Protein AF-Q5E381-F1 (afdb_monomer_lite)

Foldseek 3Di:
DQKDFAPQLVVVLVVCVVVVAAWAQWKKWFAADAARDDRHDFDDPGTDDMFTFQAWDDPLQQKIKTKTKDQAQDWHQGQKMFGAIPVGGGGIMDHDRRDRPDGDHRHDMDMDMDIGHCNVPPGNRYYHDHDDADADDLCCLVVPNPDDHHYDPVSVCVNVVVVVVVVVVVVVVCCVVPPADQDDPVDDGDAAADLDLDDPDPRHFYALQNLLVLLVVLVPQDDPVNVVVVVDPPPDDDPCVQDDVNADEDLDPDPRHHDDAPPVRDRPDDDDDPDDDDDPDDQAFDWDAPDPPGPDTDGDSPPVVVCVVVVHDDPVRVVVPPDPDQQEDLDSNDNDSRYGYDPNSNVVSVVSNVVSVVRVVPPPPPVDPDPDLQDQEDDAFDKDKAWAADDDDAFDKWWKAQFADDPDGIYTPRDDDGGDGIHPAIKTFHAWDDQDPNITMTMIGHHD

pLDDT: mean 80.2, std 13.39, range [46.56, 97.38]

Sequence (448 aa):
MSLLITDAGIAAATAAGDLGVSYKIAYISVGTEGYIPTVGQTELKNEVARVEITKGFDNGNGQLHGEAVFDGDNEFIGKELGYHLTDGTLFAVDSRGGEIISVKRSNTIVTEAFDLNLANSSIDNITVAITGVTAATDEDIDNKAQTKRMVLLPQLWRALDPILARANEALNVAHSKWTYVQASLTTYGATKLSSAINSTSESLAATSKAVKLVADIANSKITKAQADLWYWKRGETVTNSTRLNNRTNSIVATASTMAERDSTGDLHVRLLRSNYQDESAISGGLVFRKSVSDNYHRVCTNVAAIRTWLSVFSKAEGDERYVGTSKVSSSTTSSSPTNVANSAAVKAAMDRANAAYDKAGTSGNKVYTGTSSGNTDFPIGTPLVAWIGGTAARNSHTRVYNATAHAAQYGTDTYGGHKGSYLAGTWSAKGRAATIDGVGQRLYQRVL

Organism: Aliivibrio fischeri (strain ATCC 700601 / ES114) (NCBI:txid312309)

Secondary structure (DSSP, 8-state):
--EEE-HHHHHHHHHHHHTT--EEEEEEEEES------TT--S-TTEEEEEEEEEEEE-SSSEEEEEEEE-SS--EEE-EEEEEETTS-EEEEEE-TT---EEE-TT--EEEEEEEE-TTSS--SEEE---S-PBPPHHHHHTT-SS--BPPHHHHHHHHHHHHHHHHHHHHHHHHHS--PBP-SSS--B-EEE--SS---SSEEEBHHHHHHHHHHHHHS--HHHHHHHH-------S-TT-BTTBPEESS--TT-EE---TTS--SS----S-PPPPSS----EEE-SSTT----EEE--HHHHHHHTT---HHHHHHHHS----EE--SS---SSSEEPHHHHHHHHHHHHHHHHHHHHS---------TT-----TT-EEEEEESS---TT-EE-EEEESSSSSSEEETTS-S-EEEEPSSEEEEEEEEEEETTEEEEEEEEE-

Radius of gyration: 60.42 Å; chains: 1; bounding box: 125×72×141 Å

InterPro domains:
  IPR005068 Bacteriophage lambda, Tail fiber protein, repeat-2 [PF03406] (184-225)

Structure (mmCIF, N/CA/C/O backbone):
data_AF-Q5E381-F1
#
_entry.id   AF-Q5E381-F1
#
loop_
_atom_site.group_PDB
_atom_site.id
_atom_site.type_symbol
_atom_site.label_atom_id
_atom_site.label_alt_id
_atom_site.label_comp_id
_atom_site.label_asym_id
_atom_site.label_entity_id
_atom_site.label_seq_id
_atom_site.pdbx_PDB_ins_code
_atom_site.Cartn_x
_atom_site.Cartn_y
_atom_site.Cartn_z
_atom_site.occupancy
_atom_site.B_iso_or_equiv
_atom_site.auth_seq_id
_atom_site.auth_comp_id
_atom_site.auth_asym_id
_atom_site.auth_atom_id
_atom_site.pdbx_PDB_model_num
ATOM 1 N N . MET A 1 1 ? -34.707 7.611 79.332 1.00 49.06 1 MET A N 1
ATOM 2 C CA . MET A 1 1 ? -34.774 6.525 78.335 1.00 49.06 1 MET A CA 1
ATOM 3 C C . MET A 1 1 ? -35.410 5.343 79.056 1.00 49.06 1 MET A C 1
ATOM 5 O O . MET A 1 1 ? -34.781 4.821 79.965 1.00 49.06 1 MET A O 1
ATOM 9 N N . SER A 1 2 ? -36.691 5.066 78.802 1.00 63.16 2 SER A N 1
ATOM 10 C CA . SER A 1 2 ? -37.561 4.172 79.603 1.00 63.16 2 SER A CA 1
ATOM 11 C C . SER A 1 2 ? -38.017 2.921 78.851 1.00 63.16 2 SER A C 1
ATOM 13 O O . SER A 1 2 ? -38.963 2.265 79.278 1.00 63.16 2 SER A O 1
ATOM 15 N N . LEU A 1 3 ? -37.361 2.596 77.735 1.00 84.44 3 LEU A N 1
ATOM 16 C CA . LEU A 1 3 ? -37.625 1.362 77.009 1.00 84.44 3 LEU A CA 1
ATOM 17 C C . LEU A 1 3 ? -37.216 0.174 77.889 1.00 84.44 3 LEU A C 1
ATOM 19 O O . LEU A 1 3 ? -36.060 0.064 78.299 1.00 84.44 3 LEU A O 1
ATOM 23 N N . LEU A 1 4 ? -38.179 -0.693 78.181 1.00 92.00 4 LEU A N 1
ATOM 24 C CA . LEU A 1 4 ? -38.025 -1.896 78.985 1.00 92.00 4 LEU A CA 1
ATOM 25 C C . LEU A 1 4 ? -38.192 -3.126 78.091 1.00 92.00 4 LEU A C 1
ATOM 27 O O . LEU A 1 4 ? -39.205 -3.255 77.408 1.00 92.00 4 LEU A O 1
ATOM 31 N N . ILE A 1 5 ? -37.219 -4.037 78.115 1.00 93.81 5 ILE A N 1
ATOM 32 C CA . ILE A 1 5 ? -37.343 -5.358 77.483 1.00 93.81 5 ILE A CA 1
ATOM 33 C C . ILE A 1 5 ? -38.148 -6.258 78.427 1.00 93.81 5 ILE A C 1
ATOM 35 O O . ILE A 1 5 ? -37.885 -6.277 79.631 1.00 93.81 5 ILE A O 1
ATOM 39 N N . THR A 1 6 ? -39.142 -6.967 77.897 1.00 95.75 6 THR A N 1
ATOM 40 C CA . THR A 1 6 ? -40.023 -7.836 78.691 1.00 95.75 6 THR A CA 1
ATOM 41 C C . THR A 1 6 ? -39.374 -9.201 78.948 1.00 95.75 6 THR A C 1
ATOM 43 O O . THR A 1 6 ? -38.513 -9.650 78.188 1.00 95.75 6 THR A O 1
ATOM 46 N N . ASP A 1 7 ? -39.828 -9.913 79.980 1.00 95.94 7 ASP A N 1
ATOM 47 C CA . ASP A 1 7 ? -39.426 -11.298 80.253 1.00 95.94 7 ASP A CA 1
ATOM 48 C C . ASP A 1 7 ? -39.783 -12.216 79.072 1.00 95.94 7 ASP A C 1
ATOM 50 O O . ASP A 1 7 ? -39.019 -13.116 78.726 1.00 95.94 7 ASP A O 1
ATOM 54 N N . ALA A 1 8 ? -40.913 -11.950 78.405 1.00 95.62 8 ALA A N 1
ATOM 55 C CA . ALA A 1 8 ? -41.326 -12.659 77.196 1.00 95.62 8 ALA A CA 1
ATOM 56 C C . ALA A 1 8 ? -40.368 -12.398 76.019 1.00 95.62 8 ALA A C 1
ATOM 58 O O . ALA A 1 8 ? -40.008 -13.330 75.301 1.00 95.62 8 ALA A O 1
ATOM 59 N N . GLY A 1 9 ? -39.905 -11.157 75.849 1.00 94.44 9 GLY A N 1
ATOM 60 C CA . GLY A 1 9 ? -38.913 -10.781 74.843 1.00 94.44 9 GLY A CA 1
ATOM 61 C C . GLY A 1 9 ? -37.550 -11.429 75.086 1.00 94.44 9 GLY A C 1
ATOM 62 O O . GLY A 1 9 ? -36.940 -11.939 74.146 1.00 94.44 9 GLY A O 1
ATOM 63 N N . ILE A 1 10 ? -37.102 -11.479 76.346 1.00 92.81 10 ILE A N 1
ATOM 64 C CA . ILE A 1 10 ? -35.874 -12.186 76.743 1.00 92.81 10 ILE A CA 1
ATOM 65 C C . ILE A 1 10 ? -36.013 -13.688 76.472 1.00 92.81 10 ILE A C 1
ATOM 67 O O . ILE A 1 10 ? -35.135 -14.276 75.846 1.00 92.81 10 ILE A O 1
ATOM 71 N N . ALA A 1 11 ? -37.123 -14.307 76.884 1.00 93.12 11 ALA A N 1
ATOM 72 C CA . ALA A 1 11 ? -37.366 -15.730 76.654 1.00 93.12 11 ALA A CA 1
ATOM 73 C C . ALA A 1 11 ? -37.398 -16.077 75.157 1.00 93.12 11 ALA A C 1
ATOM 75 O O . ALA A 1 11 ? -36.819 -17.082 74.746 1.00 93.12 11 ALA A O 1
ATOM 76 N N . ALA A 1 12 ? -38.017 -15.228 74.332 1.00 93.44 12 ALA A N 1
ATOM 77 C CA . ALA A 1 12 ? -38.037 -15.396 72.882 1.00 93.44 12 ALA A CA 1
ATOM 78 C C . ALA A 1 12 ? -36.634 -15.265 72.266 1.00 93.44 12 ALA A C 1
ATOM 80 O O . ALA A 1 12 ? -36.278 -16.054 71.393 1.00 93.44 12 ALA A O 1
ATOM 81 N N . ALA A 1 13 ? -35.817 -14.322 72.746 1.00 90.88 13 ALA A N 1
ATOM 82 C CA . ALA A 1 13 ? -34.426 -14.183 72.325 1.00 90.88 13 ALA A CA 1
ATOM 83 C C . ALA A 1 13 ? -33.577 -15.416 72.673 1.00 90.88 13 ALA A C 1
ATOM 85 O O . ALA A 1 13 ? -32.823 -15.897 71.828 1.00 90.88 13 ALA A O 1
ATOM 86 N N . THR A 1 14 ? -33.722 -15.954 73.888 1.00 90.19 14 THR A N 1
ATOM 87 C CA . THR A 1 14 ? -33.039 -17.188 74.304 1.00 90.19 14 THR A CA 1
ATOM 88 C C . THR A 1 14 ? -33.483 -18.380 73.459 1.00 90.19 14 THR A C 1
ATOM 90 O O . THR A 1 14 ? -32.639 -19.101 72.936 1.00 90.19 14 THR A O 1
ATOM 93 N N . ALA A 1 15 ? -34.791 -18.545 73.246 1.00 90.56 15 ALA A N 1
ATOM 94 C CA . ALA A 1 15 ? -35.328 -19.631 72.429 1.00 90.56 15 ALA A CA 1
ATOM 95 C C . ALA A 1 15 ? -34.850 -19.562 70.968 1.00 90.56 15 ALA A C 1
ATOM 97 O O . ALA A 1 15 ? -34.547 -20.593 70.371 1.00 90.56 15 ALA A O 1
ATOM 98 N N . ALA A 1 16 ? -34.755 -18.358 70.394 1.00 88.62 16 ALA A N 1
ATOM 99 C CA . ALA A 1 16 ? -34.200 -18.161 69.058 1.00 88.62 16 ALA A CA 1
ATOM 100 C C . ALA A 1 16 ? -32.735 -18.630 68.990 1.00 88.62 16 ALA A C 1
ATOM 102 O O . ALA A 1 16 ? -32.371 -19.372 68.076 1.00 88.62 16 ALA A O 1
ATOM 103 N N . GLY A 1 17 ? -31.933 -18.285 70.003 1.00 86.00 17 GLY A N 1
ATOM 104 C CA . GLY A 1 17 ? -30.544 -18.730 70.117 1.00 86.00 17 GLY A CA 1
ATOM 105 C C . GLY A 1 17 ? -30.381 -20.239 70.256 1.00 86.00 17 GLY A C 1
ATOM 106 O O . GLY A 1 17 ? -29.579 -20.828 69.532 1.00 86.00 17 GLY A O 1
ATOM 107 N N . ASP A 1 18 ? -31.189 -20.886 71.098 1.00 88.19 18 ASP A N 1
ATOM 108 C CA . ASP A 1 18 ? -31.182 -22.348 71.256 1.00 88.19 18 ASP A CA 1
ATOM 109 C C . ASP A 1 18 ? -31.530 -23.079 69.946 1.00 88.19 18 ASP A C 1
ATOM 111 O O . ASP A 1 18 ? -31.041 -24.180 69.679 1.00 88.19 18 ASP A O 1
ATOM 115 N N . LEU A 1 19 ? -32.363 -22.458 69.107 1.00 88.00 19 LEU A N 1
ATOM 116 C CA . LEU A 1 19 ? -32.762 -22.968 67.795 1.00 88.00 19 LEU A CA 1
ATOM 117 C C . LEU A 1 19 ? -31.794 -22.579 66.663 1.00 88.00 19 LEU A C 1
ATOM 119 O O . LEU A 1 19 ? -31.961 -23.057 65.539 1.00 88.00 19 LEU A O 1
ATOM 123 N N . GLY A 1 20 ? -30.802 -21.723 66.926 1.00 84.62 20 GLY A N 1
ATOM 124 C CA . GLY A 1 20 ? -29.893 -21.189 65.908 1.00 84.62 20 GLY A CA 1
ATOM 125 C C . GLY A 1 20 ? -30.591 -20.323 64.853 1.00 84.62 20 GLY A C 1
ATOM 126 O O . GLY A 1 20 ? -30.136 -20.256 63.710 1.00 84.62 20 GLY A O 1
ATOM 127 N N . VAL A 1 21 ? -31.716 -19.697 65.208 1.00 86.62 21 VAL A N 1
ATOM 128 C CA . VAL A 1 21 ? -32.483 -18.790 64.341 1.00 86.62 21 VAL A CA 1
ATOM 129 C C . VAL A 1 21 ? -32.488 -17.380 64.924 1.00 86.62 21 VAL A C 1
ATOM 131 O O . VAL A 1 21 ? -32.178 -17.178 66.092 1.00 86.62 21 VAL A O 1
ATOM 134 N N . SER A 1 22 ? -32.887 -16.389 64.126 1.00 86.75 22 SER A N 1
ATOM 135 C CA . SER A 1 22 ? -33.113 -15.030 64.624 1.00 86.75 22 SER A CA 1
ATOM 136 C C . SER A 1 22 ? -34.573 -14.633 64.475 1.00 86.75 22 SER A C 1
ATOM 138 O O . SER A 1 22 ? -35.160 -14.787 63.399 1.00 86.75 22 SER A O 1
ATOM 140 N N . TYR A 1 23 ? -35.152 -14.075 65.535 1.00 89.88 23 TYR A N 1
ATOM 141 C CA . TYR A 1 23 ? -36.473 -13.457 65.457 1.00 89.88 23 TYR A CA 1
ATOM 142 C C . TYR A 1 23 ? -36.357 -11.987 65.073 1.00 89.88 23 TYR A C 1
ATOM 144 O O . TYR A 1 23 ? -35.371 -11.313 65.374 1.00 89.88 23 TYR A O 1
ATOM 152 N N . LYS A 1 24 ? -37.369 -11.494 64.355 1.00 91.69 24 LYS A N 1
ATOM 153 C CA . LYS A 1 24 ? -37.411 -10.117 63.865 1.00 91.69 24 LYS A CA 1
ATOM 154 C C . LYS A 1 24 ? -38.436 -9.326 64.651 1.00 91.69 24 LYS A C 1
ATOM 156 O O . LYS A 1 24 ? -39.603 -9.725 64.663 1.00 91.69 24 LYS A O 1
ATOM 161 N N . ILE A 1 25 ? -38.030 -8.193 65.217 1.00 93.81 25 ILE A N 1
ATOM 162 C CA . ILE A 1 25 ? -38.958 -7.123 65.583 1.00 93.81 25 ILE A CA 1
ATOM 163 C C . ILE A 1 25 ? -39.568 -6.627 64.271 1.00 93.81 25 ILE A C 1
ATOM 165 O O . ILE A 1 25 ? -38.847 -6.157 63.389 1.00 93.81 25 ILE A O 1
ATOM 169 N N . ALA A 1 26 ? -40.874 -6.813 64.113 1.00 93.50 26 ALA A N 1
ATOM 170 C CA . ALA A 1 26 ? -41.585 -6.618 62.854 1.00 93.50 26 ALA A CA 1
ATOM 171 C C . ALA A 1 26 ? -42.689 -5.561 62.941 1.00 93.50 26 ALA A C 1
ATOM 173 O O . ALA A 1 26 ? -43.061 -5.007 61.910 1.00 93.50 26 ALA A O 1
ATOM 174 N N . TYR A 1 27 ? -43.181 -5.246 64.143 1.00 95.00 27 TYR A N 1
ATOM 175 C CA . TYR A 1 27 ? -44.271 -4.288 64.318 1.00 95.00 27 TYR A CA 1
ATOM 176 C C . TYR A 1 27 ? -43.962 -3.269 65.408 1.00 95.00 27 TYR A C 1
ATOM 178 O O . TYR A 1 27 ? -43.401 -3.612 66.452 1.00 95.00 27 TYR A O 1
ATOM 186 N N . ILE A 1 28 ? -44.407 -2.035 65.179 1.00 96.38 28 ILE A N 1
ATOM 187 C CA . ILE A 1 28 ? -44.531 -1.012 66.218 1.00 96.38 28 ILE A CA 1
ATOM 188 C C . ILE A 1 28 ? -46.021 -0.821 66.485 1.00 96.38 28 ILE A C 1
ATOM 190 O O . ILE A 1 28 ? -46.837 -0.717 65.569 1.00 96.38 28 ILE A O 1
ATOM 194 N N . SER A 1 29 ? -46.373 -0.794 67.760 1.00 96.69 29 SER A N 1
ATOM 195 C CA . SER A 1 29 ? -47.723 -0.531 68.246 1.00 96.69 29 SER A CA 1
ATOM 196 C C . SER A 1 29 ? -47.740 0.711 69.119 1.00 96.69 29 SER A C 1
ATOM 198 O O . SER A 1 29 ? -46.739 1.033 69.756 1.00 96.69 29 SER A O 1
ATOM 200 N N . VAL A 1 30 ? -48.883 1.387 69.151 1.00 96.75 30 VAL A N 1
ATOM 201 C CA . VAL A 1 30 ? -49.144 2.548 69.999 1.00 96.75 30 VAL A CA 1
ATOM 202 C C . VAL A 1 30 ? -50.351 2.249 70.870 1.00 96.75 30 VAL A C 1
ATOM 204 O O . VAL A 1 30 ? -51.381 1.783 70.374 1.00 96.75 30 VAL A O 1
ATOM 207 N N . GLY A 1 31 ? -50.243 2.563 72.155 1.00 96.12 31 GLY A N 1
ATOM 208 C CA . GLY A 1 31 ? -51.359 2.564 73.091 1.00 96.12 31 GLY A CA 1
ATOM 209 C C . GLY A 1 31 ? -51.544 3.914 73.776 1.00 96.12 31 GLY A C 1
ATOM 210 O O . GLY A 1 31 ? -50.675 4.789 73.727 1.00 96.12 31 GLY A O 1
ATOM 211 N N . THR A 1 32 ? -52.705 4.115 74.395 1.00 95.94 32 THR A N 1
ATOM 212 C CA . THR A 1 32 ? -53.084 5.415 74.986 1.00 95.94 32 THR A CA 1
ATOM 213 C C . THR A 1 32 ? -52.960 5.467 76.506 1.00 95.94 32 THR A C 1
ATOM 215 O O . THR A 1 32 ? -53.203 6.524 77.094 1.00 95.94 32 THR A O 1
ATOM 218 N N . GLU A 1 33 ? -52.618 4.353 77.153 1.00 93.62 33 GLU A N 1
ATOM 219 C CA . GLU A 1 33 ? -52.429 4.298 78.601 1.00 93.62 33 GLU A CA 1
ATOM 220 C C . GLU A 1 33 ? -50.980 4.658 78.947 1.00 93.62 33 GLU A C 1
ATOM 222 O O . GLU A 1 33 ? -50.047 4.227 78.277 1.00 93.62 33 GLU A O 1
ATOM 227 N N . GLY A 1 34 ? -50.772 5.467 79.987 1.00 89.88 34 GLY A N 1
ATOM 228 C CA . GLY A 1 34 ? -49.435 5.891 80.405 1.00 89.88 34 GLY A CA 1
ATOM 229 C C . GLY A 1 34 ? -49.113 5.402 81.812 1.00 89.88 34 GLY A C 1
ATOM 230 O O . GLY A 1 34 ? -49.805 5.732 82.769 1.00 89.88 34 GLY A O 1
ATOM 231 N N . TYR A 1 35 ? -48.056 4.610 81.948 1.00 93.50 35 TYR A N 1
ATOM 232 C CA . TYR A 1 35 ? -47.671 3.949 83.201 1.00 93.50 35 TYR A CA 1
ATOM 233 C C . TYR A 1 35 ? -46.159 3.696 83.250 1.00 93.50 35 TYR A C 1
ATOM 235 O O . TYR A 1 35 ? -45.433 4.032 82.316 1.00 93.50 35 TYR A O 1
ATOM 243 N N . ILE A 1 36 ? -45.668 3.132 84.352 1.00 92.62 36 ILE A N 1
ATOM 244 C CA . ILE A 1 36 ? -44.294 2.626 84.446 1.00 92.62 36 ILE A CA 1
ATOM 245 C C . ILE A 1 36 ? -44.307 1.154 84.004 1.00 92.62 36 ILE A C 1
ATOM 247 O O . ILE A 1 36 ? -44.999 0.370 84.662 1.00 92.62 36 ILE A O 1
ATOM 251 N N . PRO A 1 37 ? -43.610 0.775 82.913 1.00 93.81 37 PRO A N 1
ATOM 252 C CA . PRO A 1 37 ? -43.565 -0.607 82.445 1.00 93.81 37 PRO A CA 1
ATOM 253 C C . PRO A 1 37 ? -43.047 -1.594 83.496 1.00 93.81 37 PRO A C 1
ATOM 255 O O . PRO A 1 37 ? -42.213 -1.249 84.334 1.00 93.81 37 PRO A O 1
ATOM 258 N N . THR A 1 38 ? -43.512 -2.840 83.424 1.00 93.38 38 THR A N 1
ATOM 259 C CA . THR A 1 38 ? -43.043 -3.961 84.252 1.00 93.38 38 THR A CA 1
ATOM 260 C C . THR A 1 38 ? -42.525 -5.091 83.374 1.00 93.38 38 THR A C 1
ATOM 262 O O . THR A 1 38 ? -43.097 -5.359 82.321 1.00 93.38 38 THR A O 1
ATOM 265 N N . VAL A 1 39 ? -41.491 -5.802 83.829 1.00 93.75 39 VAL A N 1
ATOM 266 C CA . VAL A 1 39 ? -40.819 -6.842 83.026 1.00 93.75 39 VAL A CA 1
ATOM 267 C C . VAL A 1 39 ? -41.754 -7.982 82.602 1.00 93.75 39 VAL A C 1
ATOM 269 O O . VAL A 1 39 ? -41.652 -8.454 81.479 1.00 93.75 39 VAL A O 1
ATOM 272 N N . GLY A 1 40 ? -42.756 -8.337 83.412 1.00 94.75 40 GLY A N 1
ATOM 273 C CA . GLY A 1 40 ? -43.715 -9.405 83.097 1.00 94.75 40 GLY A CA 1
ATOM 274 C C . GLY A 1 40 ? -44.820 -9.049 82.089 1.00 94.75 40 GLY A C 1
ATOM 275 O O . GLY A 1 40 ? -45.791 -9.794 81.983 1.00 94.75 40 GLY A O 1
ATOM 276 N N . GLN A 1 41 ? -44.745 -7.909 81.394 1.00 94.81 41 GLN A N 1
ATOM 277 C CA . GLN A 1 41 ? -45.769 -7.527 80.416 1.00 94.81 41 GLN A CA 1
ATOM 278 C C . GLN A 1 41 ? -45.701 -8.365 79.141 1.00 94.81 41 GLN A C 1
ATOM 280 O O . GLN A 1 41 ? -44.639 -8.547 78.554 1.00 94.81 41 GLN A O 1
ATOM 285 N N . THR A 1 42 ? -46.869 -8.796 78.676 1.00 96.19 42 THR A N 1
ATOM 286 C CA . THR A 1 42 ? -47.044 -9.532 77.415 1.00 96.19 42 THR A CA 1
ATOM 287 C C . THR A 1 42 ? -47.827 -8.741 76.368 1.00 96.19 42 THR A C 1
ATOM 289 O O . THR A 1 42 ? -47.825 -9.112 75.201 1.00 96.19 42 THR A O 1
ATOM 292 N N . GLU A 1 43 ? -48.482 -7.650 76.773 1.00 96.62 43 GLU A N 1
ATOM 293 C CA . GLU A 1 43 ? -49.264 -6.751 75.921 1.00 96.62 43 GLU A CA 1
ATOM 294 C C . GLU A 1 43 ? -49.185 -5.296 76.428 1.00 96.62 43 GLU A C 1
ATOM 296 O O . GLU A 1 43 ? -48.827 -5.039 77.587 1.00 96.62 43 GLU A O 1
ATOM 301 N N . LEU A 1 44 ? -49.497 -4.344 75.543 1.00 96.75 44 LEU A N 1
ATOM 302 C CA . LEU A 1 44 ? -49.763 -2.952 75.920 1.00 96.75 44 LEU A CA 1
ATOM 303 C C . LEU A 1 44 ? -51.085 -2.868 76.691 1.00 96.75 44 LEU A C 1
ATOM 305 O O . LEU A 1 44 ? -51.988 -3.669 76.461 1.00 96.75 44 LEU A O 1
ATOM 309 N N . LYS A 1 45 ? -51.230 -1.889 77.590 1.00 95.25 45 LYS A N 1
ATOM 310 C CA . LYS A 1 45 ? -52.439 -1.802 78.431 1.00 95.25 45 LYS A CA 1
ATOM 311 C C . LYS A 1 4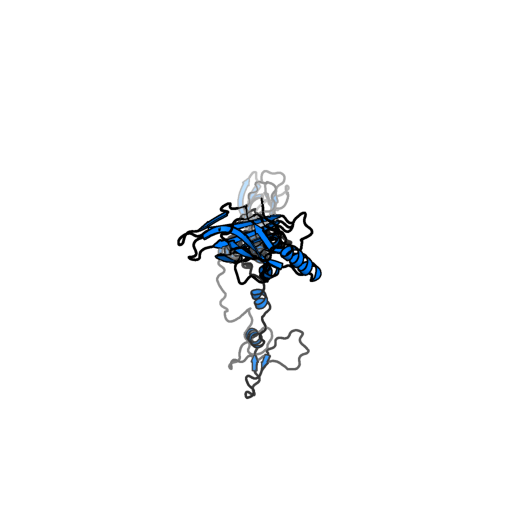5 ? -53.672 -1.351 77.656 1.00 95.25 45 LYS A C 1
ATOM 313 O O . LYS A 1 45 ? -54.773 -1.786 77.983 1.00 95.25 45 LYS A O 1
ATOM 318 N N . ASN A 1 46 ? -53.502 -0.472 76.671 1.00 95.38 46 ASN A N 1
ATOM 319 C CA . ASN A 1 46 ? -54.575 -0.078 75.767 1.00 95.38 46 ASN A CA 1
ATOM 320 C C . ASN A 1 46 ? -54.030 0.215 74.365 1.00 95.38 46 ASN A C 1
ATOM 322 O O . ASN A 1 46 ? -53.915 1.378 73.970 1.00 95.38 46 ASN A O 1
ATOM 326 N N . GLU A 1 47 ? -53.683 -0.839 73.622 1.00 96.88 47 GLU A N 1
ATOM 327 C CA . GLU A 1 47 ? -53.246 -0.739 72.225 1.00 96.88 47 GLU A CA 1
ATOM 328 C C . GLU A 1 47 ? -54.372 -0.208 71.324 1.00 96.88 47 GLU A C 1
ATOM 330 O O . GLU A 1 47 ? -55.490 -0.717 71.339 1.00 96.88 47 GLU A O 1
ATOM 335 N N . VAL A 1 48 ? -54.068 0.804 70.510 1.00 95.19 48 VAL A N 1
ATOM 336 C CA . VAL A 1 48 ? -55.026 1.427 69.577 1.00 95.19 48 VAL A CA 1
ATOM 337 C C . VAL A 1 48 ? -54.602 1.327 68.114 1.00 95.19 48 VAL A C 1
ATOM 339 O O . VAL A 1 48 ? -55.431 1.483 67.217 1.00 95.19 48 VAL A O 1
ATOM 342 N N . ALA A 1 49 ? -53.321 1.074 67.851 1.00 95.12 49 ALA A N 1
ATOM 343 C CA . ALA A 1 49 ? -52.809 0.857 66.507 1.00 95.12 49 ALA A CA 1
ATOM 344 C C . ALA A 1 49 ? -51.551 -0.011 66.542 1.00 95.12 49 ALA A C 1
ATOM 346 O O . ALA A 1 49 ? -50.723 0.122 67.440 1.00 95.12 49 ALA A O 1
ATOM 347 N N . ARG A 1 50 ? -51.380 -0.843 65.516 1.00 96.44 50 ARG A N 1
ATOM 348 C CA . ARG A 1 50 ? -50.174 -1.632 65.264 1.00 96.44 50 ARG A CA 1
ATOM 349 C C . ARG A 1 50 ? -49.925 -1.673 63.768 1.00 96.44 50 ARG A C 1
ATOM 351 O O . ARG A 1 50 ? -50.843 -1.979 63.011 1.00 96.44 50 ARG A O 1
ATOM 358 N N . VAL A 1 51 ? -48.705 -1.354 63.355 1.00 93.75 51 VAL A N 1
ATOM 359 C CA . VAL A 1 51 ? -48.304 -1.335 61.944 1.00 93.75 51 VAL A CA 1
ATOM 360 C C . VAL A 1 51 ? -46.946 -2.007 61.766 1.00 93.75 51 VAL A C 1
ATOM 362 O O . VAL A 1 51 ? -46.157 -2.116 62.709 1.00 93.75 51 VAL A O 1
ATOM 365 N N . GLU A 1 52 ? -46.694 -2.496 60.557 1.00 93.50 52 GLU A N 1
ATOM 366 C CA . GLU A 1 52 ? -45.424 -3.121 60.190 1.00 93.50 52 GLU A CA 1
ATOM 367 C C . GLU A 1 52 ? -44.288 -2.093 60.130 1.00 93.50 52 GLU A C 1
ATOM 369 O O . GLU A 1 52 ? -44.471 -0.935 59.742 1.00 93.50 52 GLU A O 1
ATOM 374 N N . ILE A 1 53 ? -43.084 -2.538 60.487 1.00 91.50 53 ILE A N 1
ATOM 375 C CA . ILE A 1 53 ? -41.857 -1.773 60.285 1.00 91.50 53 ILE A CA 1
ATOM 376 C C . ILE A 1 53 ? -41.580 -1.671 58.782 1.00 91.50 53 ILE A C 1
ATOM 378 O O . ILE A 1 53 ? -41.482 -2.666 58.064 1.00 91.50 53 ILE A O 1
ATOM 382 N N . THR A 1 54 ? -41.434 -0.436 58.313 1.00 84.81 54 THR A N 1
ATOM 383 C CA . THR A 1 54 ? -41.239 -0.094 56.896 1.00 84.81 54 THR A CA 1
ATOM 384 C C . THR A 1 54 ? -39.773 0.107 56.533 1.00 84.81 54 THR A C 1
ATOM 386 O O . THR A 1 54 ? -39.408 -0.031 55.368 1.00 84.81 54 THR A O 1
ATOM 389 N N . LYS A 1 55 ? -38.919 0.419 57.515 1.00 81.69 55 LYS A N 1
ATOM 390 C CA . LYS A 1 55 ? -37.463 0.495 57.355 1.00 81.69 55 LYS A CA 1
ATOM 391 C C . LYS A 1 55 ? -36.779 0.028 58.626 1.00 81.69 55 LYS A C 1
ATOM 393 O O . LYS A 1 55 ? -37.243 0.322 59.718 1.00 81.69 55 LYS A O 1
ATOM 398 N N . GLY A 1 56 ? -35.639 -0.628 58.486 1.00 79.50 56 GLY A N 1
ATOM 399 C CA . GLY A 1 56 ? -34.784 -0.954 59.616 1.00 79.50 56 GLY A CA 1
ATOM 400 C C . GLY A 1 56 ? -33.368 -1.230 59.151 1.00 79.50 56 GLY A C 1
ATOM 401 O O . GLY A 1 56 ? -33.148 -1.585 57.991 1.00 79.50 56 GLY A O 1
ATOM 402 N N . PHE A 1 57 ? -32.410 -1.050 60.048 1.00 75.62 57 PHE A N 1
ATOM 403 C CA . PHE A 1 57 ? -31.040 -1.491 59.835 1.00 75.62 57 PHE A CA 1
ATOM 404 C C . PHE A 1 57 ? -30.492 -2.111 61.117 1.00 75.62 57 PHE A C 1
ATOM 406 O O . PHE A 1 57 ? -30.832 -1.705 62.228 1.00 75.62 57 PHE A O 1
ATOM 413 N N . ASP A 1 58 ? -29.641 -3.111 60.926 1.00 77.19 58 ASP A N 1
ATOM 414 C CA . ASP A 1 58 ? -28.872 -3.769 61.971 1.00 77.19 58 ASP A CA 1
ATOM 415 C C . ASP A 1 58 ? -27.395 -3.509 61.672 1.00 77.19 58 ASP A C 1
ATOM 417 O O . ASP A 1 58 ? -26.893 -3.874 60.607 1.00 77.19 58 ASP A O 1
ATOM 421 N N . ASN A 1 59 ? -26.709 -2.818 62.583 1.00 66.94 59 ASN A N 1
ATOM 422 C CA . ASN A 1 59 ? -25.298 -2.465 62.409 1.00 66.94 59 ASN A CA 1
ATOM 423 C C . ASN A 1 59 ? -24.341 -3.605 62.832 1.00 66.94 59 ASN A C 1
ATOM 425 O O . ASN A 1 59 ? -23.141 -3.377 62.975 1.00 66.94 59 ASN A O 1
ATOM 429 N N . GLY A 1 60 ? -24.854 -4.815 63.094 1.00 63.03 60 GLY A N 1
ATOM 430 C CA . GLY A 1 60 ? -24.070 -6.023 63.387 1.00 63.03 60 GLY A CA 1
ATOM 431 C C . GLY A 1 60 ? -23.458 -6.089 64.791 1.00 63.03 60 GLY A C 1
ATOM 432 O O . GLY A 1 60 ? -22.812 -7.076 65.125 1.00 63.03 60 GLY A O 1
ATOM 433 N N . ASN A 1 61 ? -23.678 -5.067 65.626 1.00 65.38 61 ASN A N 1
ATOM 434 C CA . ASN A 1 61 ? -23.148 -4.952 66.993 1.00 65.38 61 ASN A CA 1
ATOM 435 C C . ASN A 1 61 ? -24.267 -4.889 68.052 1.00 65.38 61 ASN A C 1
ATOM 437 O O . ASN A 1 61 ? -24.098 -4.255 69.090 1.00 65.38 61 ASN A O 1
ATOM 441 N N . GLY A 1 62 ? -25.447 -5.453 67.769 1.00 71.19 62 GLY A N 1
ATOM 442 C CA . GLY A 1 62 ? -26.616 -5.346 68.651 1.00 71.19 62 GLY A CA 1
ATOM 443 C C . GLY A 1 62 ? -27.245 -3.947 68.678 1.00 71.19 62 GLY A C 1
ATOM 444 O O . GLY A 1 62 ? -27.992 -3.628 69.594 1.00 71.19 62 GLY A O 1
ATOM 445 N N . GLN A 1 63 ? -26.942 -3.088 67.703 1.00 83.50 63 GLN A N 1
ATOM 446 C CA . GLN A 1 63 ? -27.609 -1.796 67.526 1.00 83.50 63 GLN A CA 1
ATOM 447 C C . GLN A 1 63 ? -28.708 -1.945 66.482 1.00 83.50 63 GLN A C 1
ATOM 449 O O . GLN A 1 63 ? -28.422 -2.143 65.300 1.00 83.50 63 GLN A O 1
ATOM 454 N N . LEU A 1 64 ? -29.948 -1.855 66.944 1.00 87.88 64 LEU A N 1
ATOM 455 C CA . LEU A 1 64 ? -31.144 -2.087 66.157 1.00 87.88 64 LEU A CA 1
ATOM 456 C C . LEU A 1 64 ? -31.907 -0.776 65.982 1.00 87.88 64 LEU A C 1
ATOM 458 O O . LEU A 1 64 ? -32.212 -0.106 66.969 1.00 87.88 64 LEU A O 1
ATOM 462 N N . HIS A 1 65 ? -32.239 -0.449 64.736 1.00 88.38 65 HIS A N 1
ATOM 463 C CA . HIS A 1 65 ? -33.103 0.676 64.397 1.00 88.38 65 HIS A CA 1
ATOM 464 C C . HIS A 1 65 ? -34.288 0.204 63.558 1.00 88.38 65 HIS A C 1
ATOM 466 O O . HIS A 1 65 ? -34.107 -0.572 62.613 1.00 88.38 65 HIS A O 1
ATOM 472 N N . GLY A 1 66 ? -35.485 0.700 63.864 1.00 89.38 66 GLY A N 1
ATOM 473 C CA . GLY A 1 66 ? -36.690 0.433 63.083 1.00 89.38 66 GLY A CA 1
ATOM 474 C C . GLY A 1 66 ? -37.614 1.643 63.010 1.00 89.38 66 GLY A C 1
ATOM 475 O O . GLY A 1 66 ? -37.837 2.301 64.020 1.00 89.38 66 GLY A O 1
ATOM 476 N N . GLU A 1 67 ? -38.172 1.893 61.824 1.00 91.19 67 GLU A N 1
ATOM 477 C CA . GLU A 1 67 ? -39.173 2.923 61.534 1.00 91.19 67 GLU A CA 1
ATOM 478 C C . GLU A 1 67 ? -40.486 2.283 61.069 1.00 91.19 67 GLU A C 1
ATOM 480 O O . GLU A 1 67 ? -40.507 1.468 60.137 1.00 91.19 67 GLU A O 1
ATOM 485 N N . ALA A 1 68 ? -41.604 2.720 61.636 1.00 92.06 68 ALA A N 1
ATOM 486 C CA . ALA A 1 68 ? -42.938 2.313 61.220 1.00 92.06 68 ALA A CA 1
ATOM 487 C C . ALA A 1 68 ? -43.805 3.542 60.927 1.00 92.06 68 ALA A C 1
ATOM 489 O O . ALA A 1 68 ? -43.781 4.531 61.663 1.00 92.06 68 ALA A O 1
ATOM 490 N N . VAL A 1 69 ? -44.551 3.491 59.823 1.00 92.62 69 VAL A N 1
ATOM 491 C CA . VAL A 1 69 ? -45.371 4.610 59.346 1.00 92.62 69 VAL A CA 1
ATOM 492 C C . VAL A 1 69 ? -46.830 4.356 59.716 1.00 92.62 69 VAL A C 1
ATOM 494 O O . VAL A 1 69 ? -47.421 3.371 59.286 1.00 92.62 69 VAL A O 1
ATOM 497 N N . PHE A 1 70 ? -47.413 5.262 60.496 1.00 92.94 70 PHE A N 1
ATOM 498 C CA . PHE A 1 70 ? -48.829 5.283 60.849 1.00 92.94 70 PHE A CA 1
ATOM 499 C C . PHE A 1 70 ? -49.558 6.280 59.940 1.00 92.94 70 PHE A C 1
ATOM 501 O O . PHE A 1 70 ? -49.619 7.478 60.233 1.00 92.94 70 PHE A O 1
ATOM 508 N N . ASP A 1 71 ? -50.105 5.787 58.829 1.00 90.75 71 ASP A N 1
ATOM 509 C CA . ASP A 1 71 ? -50.781 6.577 57.789 1.00 90.75 71 ASP A CA 1
ATOM 510 C C . ASP A 1 71 ? -52.297 6.328 57.670 1.00 90.75 71 ASP A C 1
ATOM 512 O O . ASP A 1 71 ? -52.974 7.090 56.987 1.00 90.75 71 ASP A O 1
ATOM 516 N N . GLY A 1 72 ? -52.846 5.318 58.356 1.00 86.06 72 GLY A N 1
ATOM 517 C CA . GLY A 1 72 ? -54.292 5.049 58.385 1.00 86.06 72 GLY A CA 1
ATOM 518 C C . GLY A 1 72 ? -55.108 6.126 59.116 1.00 86.06 72 GLY A C 1
ATOM 519 O O . GLY A 1 72 ? -54.549 6.965 59.811 1.00 86.06 72 GLY A O 1
ATOM 520 N N . ASP A 1 73 ? -56.439 6.086 59.036 1.00 86.88 73 ASP A N 1
ATOM 521 C CA . ASP A 1 73 ? -57.315 7.173 59.530 1.00 86.88 73 ASP A CA 1
ATOM 522 C C . ASP A 1 73 ? -57.428 7.286 61.067 1.00 86.88 73 ASP A C 1
ATOM 524 O O . ASP A 1 73 ? -57.993 8.252 61.586 1.00 86.88 73 ASP A O 1
ATOM 528 N N . ASN A 1 74 ? -56.878 6.327 61.822 1.00 87.62 74 ASN A N 1
ATOM 529 C CA . ASN A 1 74 ? -56.979 6.293 63.283 1.00 87.62 74 ASN A CA 1
ATOM 530 C C . ASN A 1 74 ? -56.302 7.520 63.929 1.00 87.62 74 ASN A C 1
ATOM 532 O O . ASN A 1 74 ? -55.159 7.866 63.607 1.00 87.62 74 ASN A O 1
ATOM 536 N N . GLU A 1 75 ? -57.008 8.161 64.864 1.00 93.69 75 GLU A N 1
ATOM 537 C CA . GLU A 1 75 ? -56.514 9.265 65.696 1.00 93.69 75 GLU A CA 1
ATOM 538 C C . GLU A 1 75 ? -56.139 8.744 67.085 1.00 93.69 75 GLU A C 1
ATOM 540 O O . GLU A 1 75 ? -56.893 7.990 67.702 1.00 93.69 75 GLU A O 1
ATOM 545 N N . PHE A 1 76 ? -54.971 9.152 67.583 1.00 94.44 76 PHE A N 1
ATOM 546 C CA . PHE A 1 76 ? -54.502 8.746 68.902 1.00 94.44 76 PHE A CA 1
ATOM 547 C C . PHE A 1 76 ? -53.582 9.782 69.549 1.00 94.44 76 PHE A C 1
ATOM 549 O O . PHE A 1 76 ? -52.836 10.511 68.893 1.00 94.44 76 PHE A O 1
ATOM 556 N N . ILE A 1 77 ? -53.619 9.792 70.881 1.00 96.19 77 ILE A N 1
ATOM 557 C CA . ILE A 1 77 ? -52.600 10.396 71.739 1.00 96.19 77 ILE A CA 1
ATOM 558 C C . ILE A 1 77 ? -51.875 9.225 72.402 1.00 96.19 77 ILE A C 1
ATOM 560 O O . ILE A 1 77 ? -52.344 8.679 73.402 1.00 96.19 77 ILE A O 1
ATOM 564 N N . GLY A 1 78 ? -50.780 8.802 71.780 1.00 95.50 78 GLY A N 1
ATOM 565 C CA . GLY A 1 78 ? -49.965 7.674 72.200 1.00 95.50 78 GLY A CA 1
ATOM 566 C C . GLY A 1 78 ? -49.158 8.001 73.449 1.00 95.50 78 GLY A C 1
ATOM 567 O O . GLY A 1 78 ? -48.462 9.016 73.494 1.00 95.50 78 GLY A O 1
ATOM 568 N N . LYS A 1 79 ? -49.250 7.137 74.458 1.00 96.19 79 LYS A N 1
ATOM 569 C CA . LYS A 1 79 ? -48.518 7.238 75.733 1.00 96.19 79 LYS A CA 1
ATOM 570 C C . LYS A 1 79 ? -47.680 5.999 76.049 1.00 96.19 79 LYS A C 1
ATOM 572 O O . LYS A 1 79 ? -46.860 6.034 76.963 1.00 96.19 79 LYS A O 1
ATOM 577 N N . GLU A 1 80 ? -47.866 4.937 75.273 1.00 95.25 80 GLU A N 1
ATOM 578 C CA . GLU A 1 80 ? -47.061 3.722 75.297 1.00 95.25 80 GLU A CA 1
ATOM 579 C C . GLU A 1 80 ? -46.754 3.280 73.859 1.00 95.25 80 GLU A C 1
ATOM 581 O O . GLU A 1 80 ? -47.605 3.399 72.972 1.00 95.25 80 GLU A O 1
ATOM 586 N N . LEU A 1 81 ? -45.543 2.774 73.634 1.00 96.50 81 LEU A N 1
ATOM 587 C CA . LEU A 1 81 ? -45.121 2.117 72.400 1.00 96.50 81 LEU A CA 1
ATOM 588 C C . LEU A 1 81 ? -44.722 0.675 72.698 1.00 96.50 81 LEU A C 1
ATOM 590 O O . LEU A 1 81 ? -44.009 0.420 73.668 1.00 96.50 81 LEU A O 1
ATOM 594 N N . GLY A 1 82 ? -45.150 -0.257 71.853 1.00 96.56 82 GLY A N 1
ATOM 595 C CA . GLY A 1 82 ? -44.782 -1.669 71.940 1.00 96.56 82 GLY A CA 1
ATOM 596 C C . GLY A 1 82 ? -44.061 -2.132 70.684 1.00 96.56 82 GLY A C 1
ATOM 597 O O . GLY A 1 82 ? -44.542 -1.887 69.576 1.00 96.56 82 GLY A O 1
ATOM 598 N N . TYR A 1 83 ? -42.940 -2.824 70.859 1.00 96.62 83 TYR A N 1
ATOM 599 C CA . TYR A 1 83 ? -42.131 -3.396 69.785 1.00 96.62 83 TYR A CA 1
ATOM 600 C C . TYR A 1 83 ? -42.353 -4.905 69.764 1.00 96.62 83 TYR A C 1
ATOM 602 O O . TYR A 1 83 ? -42.025 -5.587 70.735 1.00 96.62 83 TYR A O 1
ATOM 610 N N . HIS A 1 84 ? -42.932 -5.429 68.685 1.00 97.19 84 HIS A N 1
ATOM 611 C CA . HIS A 1 84 ? -43.372 -6.826 68.618 1.00 97.19 84 HIS A CA 1
ATOM 612 C C . HIS A 1 84 ? -42.535 -7.642 67.647 1.00 97.19 84 HIS A C 1
ATOM 614 O O . HIS A 1 84 ? -42.180 -7.168 66.564 1.00 97.19 84 HIS A O 1
ATOM 620 N N . LEU A 1 85 ? -42.273 -8.894 68.015 1.00 95.75 85 LEU A N 1
ATOM 621 C CA . LEU A 1 85 ? -41.668 -9.884 67.136 1.00 95.75 85 LEU A CA 1
ATOM 622 C C . LEU A 1 85 ? -42.649 -10.339 66.044 1.00 95.75 85 LEU A C 1
ATOM 624 O O . LEU A 1 85 ? -43.851 -10.080 66.095 1.00 95.75 85 LEU A O 1
ATOM 628 N N . THR A 1 86 ? -42.127 -11.048 65.044 1.00 91.69 86 THR A N 1
ATOM 629 C CA . THR A 1 86 ? -42.912 -11.574 63.910 1.00 91.69 86 THR A CA 1
ATOM 630 C C . THR A 1 86 ? -43.996 -12.564 64.347 1.00 91.69 86 THR A C 1
ATOM 632 O O . THR A 1 86 ? -45.024 -12.670 63.686 1.00 91.69 86 THR A O 1
ATOM 635 N N . ASP A 1 87 ? -43.785 -13.264 65.463 1.00 91.31 87 ASP A N 1
ATOM 636 C CA . ASP A 1 87 ? -44.747 -14.199 66.057 1.00 91.31 87 ASP A CA 1
ATOM 637 C C . ASP A 1 87 ? -45.793 -13.518 66.963 1.00 91.31 87 ASP A C 1
ATOM 639 O O . ASP A 1 87 ? -46.677 -14.187 67.494 1.00 91.31 87 ASP A O 1
ATOM 643 N N . GLY A 1 88 ? -45.717 -12.192 67.120 1.00 93.06 88 GLY A N 1
ATOM 644 C CA . GLY A 1 88 ? -46.614 -11.401 67.959 1.00 93.06 88 GLY A CA 1
ATOM 645 C C . GLY A 1 88 ? -46.150 -11.213 69.405 1.00 93.06 88 GLY A C 1
ATOM 646 O O . GLY A 1 88 ? -46.840 -10.523 70.153 1.00 93.06 88 GLY A O 1
ATOM 647 N N . THR A 1 89 ? -45.001 -11.767 69.808 1.00 96.94 89 THR A N 1
ATOM 648 C CA . THR A 1 89 ? -44.440 -11.559 71.152 1.00 96.94 89 THR A CA 1
ATOM 649 C C . THR A 1 89 ? -44.081 -10.088 71.372 1.00 96.94 89 THR A C 1
ATOM 651 O O . THR A 1 89 ? -43.322 -9.509 70.590 1.00 96.94 89 THR A O 1
ATOM 654 N N . LEU A 1 90 ? -44.561 -9.489 72.467 1.00 97.38 90 LEU A N 1
ATOM 655 C CA . LEU A 1 90 ? -44.166 -8.142 72.880 1.00 97.38 90 LEU A CA 1
ATOM 656 C C . LEU A 1 90 ? -42.729 -8.160 73.407 1.00 97.38 90 LEU A C 1
ATOM 658 O O . LEU A 1 90 ? -42.484 -8.577 74.537 1.00 97.38 90 LEU A O 1
ATOM 662 N N . PHE A 1 91 ? -41.780 -7.705 72.593 1.00 96.50 91 PHE A N 1
ATOM 663 C CA . PHE A 1 91 ? -40.356 -7.744 72.910 1.00 96.50 91 PHE A CA 1
ATOM 664 C C . PHE A 1 91 ? -39.950 -6.646 73.899 1.00 96.50 91 PHE A C 1
ATOM 666 O O . PHE A 1 91 ? -39.234 -6.900 74.868 1.00 96.50 91 PHE A O 1
ATOM 673 N N . ALA A 1 92 ? -40.410 -5.419 73.662 1.00 95.31 92 ALA A N 1
ATOM 674 C CA . ALA A 1 92 ? -40.096 -4.278 74.511 1.00 95.31 92 ALA A CA 1
ATOM 675 C C . ALA A 1 92 ? -41.229 -3.247 74.527 1.00 95.31 92 ALA A C 1
ATOM 677 O O . ALA A 1 92 ? -42.020 -3.162 73.586 1.00 95.31 92 ALA A O 1
ATOM 678 N N . VAL A 1 93 ? -41.271 -2.446 75.592 1.00 95.62 93 VAL A N 1
ATOM 679 C CA . VAL A 1 93 ? -42.263 -1.387 75.819 1.00 95.62 93 VAL A CA 1
ATOM 680 C C . VAL A 1 93 ? -41.556 -0.082 76.168 1.00 95.62 93 VAL A C 1
ATOM 682 O O . VAL A 1 93 ? -40.687 -0.075 77.037 1.00 95.62 93 VAL A O 1
ATOM 685 N N . ASP A 1 94 ? -41.950 1.033 75.554 1.00 94.56 94 ASP A N 1
ATOM 686 C CA . ASP A 1 94 ? -41.616 2.382 76.027 1.00 94.56 94 ASP A CA 1
ATOM 687 C C . ASP A 1 94 ? -42.884 3.070 76.548 1.00 94.56 94 ASP A C 1
ATOM 689 O O . ASP A 1 94 ? -43.802 3.357 75.787 1.00 94.56 94 ASP A O 1
ATOM 693 N N . SER A 1 95 ? -42.947 3.326 77.855 1.00 94.06 95 SER A N 1
ATOM 694 C CA . SER A 1 95 ? -43.984 4.150 78.484 1.00 94.06 95 SER A CA 1
ATOM 695 C C . SER A 1 95 ? -43.374 4.946 79.635 1.00 94.06 95 SER A C 1
ATOM 697 O O . SER A 1 95 ? -42.509 4.461 80.367 1.00 94.06 95 SER A O 1
ATOM 699 N N . ARG A 1 96 ? -43.824 6.194 79.796 1.00 88.88 96 ARG A N 1
ATOM 700 C CA . ARG A 1 96 ? -43.178 7.214 80.642 1.00 88.88 96 ARG A CA 1
ATOM 701 C C . ARG A 1 96 ? -44.123 7.795 81.691 1.00 88.88 96 ARG A C 1
ATOM 703 O O . ARG A 1 96 ? -44.229 9.006 81.852 1.00 88.88 96 ARG A O 1
ATOM 710 N N . GLY A 1 97 ? -44.871 6.936 82.386 1.00 84.44 97 GLY A N 1
ATOM 711 C CA . GLY A 1 97 ? -45.704 7.352 83.523 1.00 84.44 97 GLY A CA 1
ATOM 712 C C . GLY A 1 97 ? -46.778 8.397 83.189 1.00 84.44 97 GLY A C 1
ATOM 713 O O . GLY A 1 97 ? -47.119 9.201 84.052 1.00 84.44 97 GLY A O 1
ATOM 714 N N . GLY A 1 98 ? -47.286 8.412 81.950 1.00 85.56 98 GLY A N 1
ATOM 715 C CA . GLY A 1 98 ? -48.312 9.363 81.501 1.00 85.56 98 GLY A CA 1
ATOM 716 C C . GLY A 1 98 ? -47.866 10.359 80.428 1.00 85.56 98 GLY A C 1
ATOM 717 O O . GLY A 1 98 ? -48.729 11.045 79.878 1.00 85.56 98 GLY A O 1
ATOM 718 N N . GLU A 1 99 ? -46.565 10.444 80.124 1.00 92.94 99 GLU A N 1
ATOM 719 C CA . GLU A 1 99 ? -46.044 11.313 79.058 1.00 92.94 99 GLU A CA 1
ATOM 720 C C . GLU A 1 99 ? -46.649 10.948 77.695 1.00 92.94 99 GLU A C 1
ATOM 722 O O . GLU A 1 99 ? -46.863 9.777 77.381 1.00 92.94 99 GLU A O 1
ATOM 727 N N . ILE A 1 100 ? -46.919 11.966 76.881 1.00 93.88 100 ILE A N 1
ATOM 728 C CA . ILE A 1 100 ? -47.340 11.777 75.494 1.00 93.88 100 ILE A CA 1
ATOM 729 C C . ILE A 1 100 ? -46.088 11.495 74.665 1.00 93.88 100 ILE A C 1
ATOM 731 O O . ILE A 1 100 ? -45.192 12.332 74.603 1.00 93.88 100 ILE A O 1
ATOM 735 N N . ILE A 1 101 ? -46.048 10.328 74.028 1.00 92.31 101 ILE A N 1
ATOM 736 C CA . ILE A 1 101 ? -44.944 9.879 73.174 1.00 92.31 101 ILE A CA 1
ATOM 737 C C . ILE A 1 101 ? -45.229 10.225 71.710 1.00 92.31 101 ILE A C 1
ATOM 739 O O . ILE A 1 101 ? -44.337 10.682 71.003 1.00 92.31 101 ILE A O 1
ATOM 743 N N . SER A 1 102 ? -46.483 10.071 71.277 1.00 93.12 102 SER A N 1
ATOM 744 C CA . SER A 1 102 ? -46.893 10.285 69.889 1.00 93.12 102 SER A CA 1
ATOM 745 C C . SER A 1 102 ? -48.272 10.933 69.804 1.00 93.12 102 SER A C 1
ATOM 747 O O . SER A 1 102 ? -49.148 10.672 70.628 1.00 93.12 102 SER A O 1
ATOM 749 N N . VAL A 1 103 ? -48.493 11.784 68.805 1.00 94.62 103 VAL A N 1
ATOM 750 C CA . VAL A 1 103 ? -49.802 12.392 68.534 1.00 94.62 103 VAL A CA 1
ATOM 751 C C . VAL A 1 103 ? -50.086 12.296 67.049 1.00 94.62 103 VAL A C 1
ATOM 753 O O . VAL A 1 103 ? -49.370 12.887 66.244 1.00 94.62 103 VAL A O 1
ATOM 756 N N . LYS A 1 104 ? -51.183 11.628 66.698 1.00 94.75 104 LYS A N 1
ATOM 757 C CA . LYS A 1 104 ? -51.655 11.510 65.320 1.00 94.75 104 LYS A CA 1
ATOM 758 C C . LYS A 1 104 ? -53.099 11.985 65.208 1.00 94.75 104 LYS A C 1
ATOM 760 O O . LYS A 1 104 ? -53.947 11.554 65.979 1.00 94.75 104 LYS A O 1
ATOM 765 N N . ARG A 1 105 ? -53.388 12.834 64.218 1.00 92.81 105 ARG A N 1
ATOM 766 C CA . ARG A 1 105 ? -54.745 13.242 63.804 1.00 92.81 105 ARG A CA 1
ATOM 767 C C . ARG A 1 105 ? -55.193 12.453 62.562 1.00 92.81 105 ARG A C 1
ATOM 769 O O . ARG A 1 105 ? -54.368 11.842 61.878 1.00 92.81 105 ARG A O 1
ATOM 776 N N . SER A 1 106 ? -56.488 12.497 62.243 1.00 83.88 106 SER A N 1
ATOM 777 C CA . SER A 1 106 ? -57.101 11.725 61.144 1.00 83.88 106 SER A CA 1
ATOM 778 C C . SER A 1 106 ? -56.474 11.951 59.758 1.00 83.88 106 SER A C 1
ATOM 780 O O . SER A 1 106 ? -56.385 11.008 58.990 1.00 83.88 106 SER A O 1
ATOM 782 N N . ASN A 1 107 ? -55.939 13.145 59.468 1.00 83.69 107 ASN A N 1
ATOM 783 C CA . ASN A 1 107 ? -55.314 13.482 58.173 1.00 83.69 107 ASN A CA 1
ATOM 784 C C . ASN A 1 107 ? -53.795 13.727 58.255 1.00 83.69 107 ASN A C 1
ATOM 786 O O . ASN A 1 107 ? -53.230 14.456 57.438 1.00 83.69 107 ASN A O 1
ATOM 790 N N . THR A 1 108 ? -53.126 13.187 59.272 1.00 89.62 108 THR A N 1
ATOM 791 C CA . THR A 1 108 ? -51.671 13.323 59.435 1.00 89.62 108 THR A CA 1
ATOM 792 C C . THR A 1 108 ? -51.006 11.960 59.437 1.00 89.62 108 THR A C 1
ATOM 794 O O . THR A 1 108 ? -51.539 11.028 60.036 1.00 89.62 108 THR A O 1
ATOM 797 N N . ILE A 1 109 ? -49.818 11.882 58.845 1.00 89.94 109 ILE A N 1
ATOM 798 C CA . ILE A 1 109 ? -48.935 10.719 58.921 1.00 89.94 109 ILE A CA 1
ATOM 799 C C . ILE A 1 109 ? -47.951 10.947 60.065 1.00 89.94 109 ILE A C 1
ATOM 801 O O . ILE A 1 109 ? -47.403 12.044 60.194 1.00 89.94 109 ILE A O 1
ATOM 805 N N . VAL A 1 110 ? -47.721 9.916 60.871 1.00 92.94 110 VAL A N 1
ATOM 806 C CA . VAL A 1 110 ? -46.682 9.917 61.905 1.00 92.94 110 VAL A CA 1
ATOM 807 C C . VAL A 1 110 ? -45.750 8.739 61.663 1.00 92.94 110 VAL A C 1
ATOM 809 O O . VAL A 1 110 ? -46.207 7.641 61.356 1.00 92.94 110 VAL A O 1
ATOM 812 N N . THR A 1 111 ? -44.447 8.970 61.790 1.00 92.75 111 THR A N 1
ATOM 813 C CA . THR A 1 111 ? -43.439 7.909 61.760 1.00 92.75 111 THR A CA 1
ATOM 814 C C . THR A 1 111 ? -42.908 7.717 63.166 1.00 92.75 111 THR A C 1
ATOM 816 O O . THR A 1 111 ? -42.334 8.646 63.731 1.00 92.75 111 THR A O 1
ATOM 819 N N . GLU A 1 112 ? -43.071 6.513 63.701 1.00 93.81 112 GLU A N 1
ATOM 820 C CA . GLU A 1 112 ? -42.438 6.115 64.954 1.00 93.81 112 GLU A CA 1
ATOM 821 C C . GLU A 1 112 ? -41.134 5.399 64.648 1.00 93.81 112 GLU A C 1
ATOM 823 O O . GLU A 1 112 ? -41.081 4.539 63.764 1.00 93.81 112 GLU A O 1
ATOM 828 N N . ALA A 1 113 ? -40.088 5.751 65.385 1.00 91.06 113 ALA A N 1
ATOM 829 C CA . ALA A 1 113 ? -38.783 5.130 65.263 1.00 91.06 113 ALA A CA 1
ATOM 830 C C . ALA A 1 113 ? -38.251 4.735 66.638 1.00 91.06 113 ALA A C 1
ATOM 832 O O . ALA A 1 113 ? -38.501 5.426 67.629 1.00 91.06 113 ALA A O 1
ATOM 833 N N . PHE A 1 114 ? -37.489 3.647 66.691 1.00 89.75 114 PHE A N 1
ATOM 834 C CA . PHE A 1 114 ? -36.761 3.256 67.891 1.00 89.75 114 PHE A CA 1
ATOM 835 C C . PHE A 1 114 ? -35.295 2.997 67.592 1.00 89.75 114 PHE A C 1
ATOM 837 O O . PHE A 1 114 ? -34.948 2.487 66.529 1.00 89.75 114 PHE A O 1
ATOM 844 N N . ASP A 1 115 ? -34.468 3.292 68.589 1.00 88.44 115 ASP A N 1
ATOM 845 C CA . ASP A 1 115 ? -33.078 2.872 68.664 1.00 88.44 115 ASP A CA 1
ATOM 846 C C . ASP A 1 115 ? -32.925 1.977 69.889 1.00 88.44 115 ASP A C 1
ATOM 848 O O . ASP A 1 115 ? -33.157 2.399 71.026 1.00 88.44 115 ASP A O 1
ATOM 852 N N . LEU A 1 116 ? -32.537 0.728 69.663 1.00 87.31 116 LEU A N 1
ATOM 853 C CA . LEU A 1 116 ? -32.307 -0.249 70.711 1.00 87.31 116 LEU A CA 1
ATOM 854 C C . LEU A 1 116 ? -30.845 -0.690 70.685 1.00 87.31 116 LEU A C 1
ATOM 856 O O . LEU A 1 116 ? -30.333 -1.152 69.668 1.00 87.31 116 LEU A O 1
ATOM 860 N N . ASN A 1 117 ? -30.172 -0.560 71.826 1.00 86.25 117 ASN A N 1
ATOM 861 C CA . ASN A 1 117 ? -28.784 -0.971 71.989 1.00 86.25 117 ASN A CA 1
ATOM 862 C C . ASN A 1 117 ? -28.691 -2.213 72.886 1.00 86.25 117 ASN A C 1
ATOM 864 O O . ASN A 1 117 ? -28.774 -2.120 74.109 1.00 86.25 117 ASN A O 1
ATOM 868 N N . LEU A 1 118 ? -28.494 -3.362 72.249 1.00 84.75 118 LEU A N 1
ATOM 869 C CA . LEU A 1 118 ? -28.306 -4.686 72.836 1.00 84.75 118 LEU A CA 1
ATOM 870 C C . LEU A 1 118 ? -26.830 -5.095 72.937 1.00 84.75 118 LEU A C 1
ATOM 872 O O . LEU A 1 118 ? -26.554 -6.191 73.416 1.00 84.75 118 LEU A O 1
ATOM 876 N N . ALA A 1 119 ? -25.881 -4.231 72.548 1.00 78.00 119 ALA A N 1
ATOM 877 C CA . ALA A 1 119 ? -24.450 -4.557 72.453 1.00 78.00 119 ALA A CA 1
ATOM 878 C C . ALA A 1 119 ? -23.827 -5.109 73.752 1.00 78.00 119 ALA A C 1
ATOM 880 O O . ALA A 1 119 ? -22.845 -5.841 73.704 1.00 78.00 119 ALA A O 1
ATOM 881 N N . ASN A 1 120 ? -24.390 -4.751 74.912 1.00 74.12 120 ASN A N 1
ATOM 882 C CA . ASN A 1 120 ? -23.945 -5.206 76.237 1.00 74.12 120 ASN A CA 1
ATOM 883 C C . ASN A 1 120 ? -24.943 -6.168 76.910 1.00 74.12 120 ASN A C 1
ATOM 885 O O . ASN A 1 120 ? -24.890 -6.364 78.124 1.00 74.12 120 ASN A O 1
ATOM 889 N N . SER A 1 121 ? -25.893 -6.713 76.152 1.00 78.31 121 SER A N 1
ATOM 890 C CA . SER A 1 121 ? -26.868 -7.693 76.634 1.00 78.31 121 SER A CA 1
ATOM 891 C C . SER A 1 121 ? -26.455 -9.114 76.240 1.00 78.31 121 SER A C 1
ATOM 893 O O . SER A 1 121 ? -25.581 -9.304 75.400 1.00 78.31 121 SER A O 1
ATOM 895 N N . SER A 1 122 ? -27.109 -10.122 76.816 1.00 80.19 122 SER A N 1
ATOM 896 C CA . SER A 1 122 ? -26.990 -11.519 76.374 1.00 80.19 122 SER A CA 1
ATOM 897 C C . SER A 1 122 ? -27.862 -11.843 75.151 1.00 80.19 122 SER A C 1
ATOM 899 O O . SER A 1 122 ? -28.078 -13.015 74.864 1.00 80.19 122 SER A O 1
ATOM 901 N N . ILE A 1 123 ? -28.431 -10.832 74.484 1.00 83.50 123 ILE A N 1
ATOM 902 C CA . ILE A 1 123 ? -29.331 -10.991 73.341 1.00 83.50 123 ILE A CA 1
ATOM 903 C C . ILE A 1 123 ? -28.557 -10.699 72.053 1.00 83.50 123 ILE A C 1
ATOM 905 O O . ILE A 1 123 ? -28.235 -9.551 71.760 1.00 83.50 123 ILE A O 1
ATOM 909 N N . ASP A 1 124 ? -28.309 -11.744 71.272 1.00 83.31 124 ASP A N 1
ATOM 910 C CA . ASP A 1 124 ? -27.615 -11.728 69.976 1.00 83.31 124 ASP A CA 1
ATOM 911 C C . ASP A 1 124 ? -28.489 -12.240 68.814 1.00 83.31 124 ASP A C 1
ATOM 913 O O . ASP A 1 124 ? -28.169 -12.017 67.650 1.00 83.31 124 ASP A O 1
ATOM 917 N N . ASN A 1 125 ? -29.628 -12.874 69.117 1.00 85.75 125 ASN A N 1
ATOM 918 C CA . ASN A 1 125 ? -30.504 -13.537 68.142 1.00 85.75 125 ASN A CA 1
ATOM 919 C C . ASN A 1 125 ? -31.791 -12.754 67.809 1.00 85.75 125 ASN A C 1
ATOM 921 O O . ASN A 1 125 ? -32.786 -13.327 67.357 1.00 85.75 125 ASN A O 1
ATOM 925 N N . ILE A 1 126 ? -31.786 -11.435 68.021 1.00 88.31 126 ILE A N 1
ATOM 926 C CA . ILE A 1 126 ? -32.895 -10.537 67.667 1.00 88.31 126 ILE A CA 1
ATOM 927 C C . ILE A 1 126 ? -32.425 -9.533 66.619 1.00 88.31 126 ILE A C 1
ATOM 929 O O . ILE A 1 126 ? -31.414 -8.864 66.797 1.00 88.31 126 ILE A O 1
ATOM 933 N N . THR A 1 127 ? -33.197 -9.410 65.542 1.00 86.69 127 THR A N 1
ATOM 934 C CA . THR A 1 127 ? -32.957 -8.479 64.429 1.00 86.69 127 THR A CA 1
ATOM 935 C C . THR A 1 127 ? -34.197 -7.613 64.189 1.00 86.69 127 THR A C 1
ATOM 937 O O . THR A 1 127 ? -35.248 -7.833 64.794 1.00 86.69 127 THR A O 1
ATOM 940 N N . VAL A 1 128 ? -34.114 -6.622 63.301 1.00 86.44 128 VAL A N 1
ATOM 941 C CA . VAL A 1 128 ? -35.280 -5.838 62.847 1.00 86.44 128 VAL A CA 1
ATOM 942 C C . VAL A 1 128 ? -35.710 -6.323 61.466 1.00 86.44 128 VAL A C 1
ATOM 944 O O . VAL A 1 128 ? -34.875 -6.692 60.640 1.00 86.44 128 VAL A O 1
ATOM 947 N N . ALA A 1 129 ? -37.013 -6.342 61.189 1.00 79.69 129 ALA A N 1
ATOM 948 C CA . ALA A 1 129 ? -37.515 -6.622 59.851 1.00 79.69 129 ALA A CA 1
ATOM 949 C C . ALA A 1 129 ? -37.020 -5.553 58.856 1.00 79.69 129 ALA A C 1
ATOM 951 O O . ALA A 1 129 ? -37.410 -4.390 58.920 1.00 79.69 129 ALA A O 1
ATOM 952 N N . ILE A 1 130 ? -36.142 -5.953 57.930 1.00 69.62 130 ILE A N 1
ATOM 953 C CA . ILE A 1 130 ? -35.643 -5.087 56.855 1.00 69.62 130 ILE A CA 1
ATOM 954 C C . ILE A 1 130 ? -36.525 -5.288 55.624 1.00 69.62 130 ILE A C 1
ATOM 956 O O . ILE A 1 130 ? -36.376 -6.273 54.897 1.00 69.62 130 ILE A O 1
ATOM 960 N N . THR A 1 131 ? -37.416 -4.336 55.364 1.00 56.25 131 THR A N 1
ATOM 961 C CA . THR A 1 131 ? -38.235 -4.309 54.146 1.00 56.25 131 THR A CA 1
ATOM 962 C C . THR A 1 131 ? -37.782 -3.147 53.260 1.00 56.25 131 THR A C 1
ATOM 964 O O . THR A 1 131 ? -38.384 -2.083 53.250 1.00 56.25 131 THR A O 1
ATOM 967 N N . GLY A 1 132 ? -36.680 -3.319 52.516 1.00 54.75 132 GLY A N 1
ATOM 968 C CA . GLY A 1 132 ? -36.225 -2.311 51.548 1.00 54.75 132 GLY A CA 1
ATOM 969 C C . GLY A 1 132 ? -34.740 -2.385 51.178 1.00 54.75 132 GLY A C 1
ATOM 970 O O . GLY A 1 132 ? -33.884 -2.050 51.980 1.00 54.75 132 GLY A O 1
ATOM 971 N N . VAL A 1 133 ? -34.471 -2.748 49.917 1.00 53.00 133 VAL A N 1
ATOM 972 C CA . VAL A 1 133 ? -33.169 -2.759 49.208 1.00 53.00 133 VAL A CA 1
ATOM 973 C C . VAL A 1 133 ? -32.121 -3.744 49.751 1.00 53.00 133 VAL A C 1
ATOM 975 O O . VAL A 1 133 ? -31.249 -3.411 50.543 1.00 53.00 133 VAL A O 1
ATOM 978 N N . THR A 1 134 ? -32.132 -4.965 49.213 1.00 60.66 134 THR A N 1
ATOM 979 C CA . THR A 1 134 ? -31.005 -5.901 49.327 1.00 60.66 134 THR A CA 1
ATOM 980 C C . THR A 1 134 ? -29.842 -5.447 48.442 1.00 60.66 134 THR A C 1
ATOM 982 O O . THR A 1 134 ? -30.040 -5.146 47.257 1.00 60.66 134 THR A O 1
ATOM 985 N N . ALA A 1 135 ? -28.626 -5.428 48.992 1.00 72.38 135 ALA A N 1
ATOM 986 C CA . ALA A 1 135 ? -27.405 -5.276 48.206 1.00 72.38 135 ALA A CA 1
ATOM 987 C C . ALA A 1 135 ? -27.317 -6.361 47.115 1.00 72.38 135 ALA A C 1
ATOM 989 O O . ALA A 1 135 ? -27.862 -7.459 47.257 1.00 72.38 135 ALA A O 1
ATOM 990 N N . ALA A 1 136 ? -26.649 -6.041 46.010 1.00 79.06 136 ALA A N 1
ATOM 991 C CA . ALA A 1 136 ? -26.329 -7.007 44.974 1.00 79.06 136 ALA A CA 1
ATOM 992 C C . ALA A 1 136 ? -25.402 -8.080 45.554 1.00 79.06 136 ALA A C 1
ATOM 994 O O . ALA A 1 136 ? -24.429 -7.780 46.242 1.00 79.06 136 ALA A O 1
ATOM 995 N N . THR A 1 137 ? -25.705 -9.337 45.268 1.00 82.69 137 THR A N 1
ATOM 996 C CA . THR A 1 137 ? -24.795 -10.456 45.502 1.00 82.69 137 THR A CA 1
ATOM 997 C C . THR A 1 137 ? -23.749 -10.520 44.389 1.00 82.69 137 THR A C 1
ATOM 999 O O . THR A 1 137 ? -23.858 -9.846 43.362 1.00 82.69 137 THR A O 1
ATOM 1002 N N . ASP A 1 138 ? -22.728 -11.352 44.562 1.00 81.81 138 ASP A N 1
ATOM 1003 C CA . ASP A 1 138 ? -21.751 -11.580 43.496 1.00 81.81 138 ASP A CA 1
ATOM 1004 C C . ASP A 1 138 ? -22.397 -12.255 42.280 1.00 81.81 138 ASP A C 1
ATOM 1006 O O . ASP A 1 138 ? -22.113 -11.878 41.146 1.00 81.81 138 ASP A O 1
ATOM 1010 N N . GLU A 1 139 ? -23.369 -13.135 42.523 1.00 83.50 139 GLU A N 1
ATOM 1011 C CA . GLU A 1 139 ? -24.181 -13.768 41.485 1.00 83.50 139 GLU A CA 1
ATOM 1012 C C . GLU A 1 139 ? -25.004 -12.746 40.683 1.00 83.50 139 GLU A C 1
ATOM 1014 O O . GLU A 1 139 ? -25.074 -12.833 39.458 1.00 83.50 139 GLU A O 1
ATOM 1019 N N . ASP A 1 140 ? -25.569 -11.730 41.343 1.00 84.75 140 ASP A N 1
ATOM 1020 C CA . ASP A 1 140 ? -26.305 -10.648 40.673 1.00 84.75 140 ASP A CA 1
ATOM 1021 C C . ASP A 1 140 ? -25.423 -9.844 39.703 1.00 84.75 140 ASP A C 1
ATOM 1023 O O . ASP A 1 140 ? -25.907 -9.324 38.693 1.00 84.75 140 ASP A O 1
ATOM 1027 N N . ILE A 1 141 ? -24.135 -9.706 40.015 1.00 83.88 141 ILE A N 1
ATOM 1028 C CA . ILE A 1 141 ? -23.172 -8.957 39.200 1.00 83.88 141 ILE A CA 1
ATOM 1029 C C . ILE A 1 141 ? -22.696 -9.813 38.031 1.00 83.88 141 ILE A C 1
ATOM 1031 O O . ILE A 1 141 ? -22.668 -9.336 36.896 1.00 83.88 141 ILE A O 1
ATOM 1035 N N . ASP A 1 142 ? -22.379 -11.077 38.299 1.00 85.12 142 ASP A N 1
ATOM 1036 C CA . ASP A 1 142 ? -21.830 -11.992 37.305 1.00 85.12 142 ASP A CA 1
ATOM 1037 C C . ASP A 1 142 ? -22.904 -12.423 36.283 1.00 85.12 142 ASP A C 1
ATOM 1039 O O . ASP A 1 142 ? -22.616 -12.537 35.091 1.00 85.12 142 ASP A O 1
ATOM 1043 N N . ASN A 1 143 ? -24.164 -12.575 36.719 1.00 86.31 143 ASN A N 1
ATOM 1044 C CA . ASN A 1 143 ? -25.280 -13.049 35.888 1.00 86.31 143 ASN A CA 1
ATOM 1045 C C . ASN A 1 143 ? -26.299 -11.967 35.495 1.00 86.31 143 ASN A C 1
ATOM 1047 O O . ASN A 1 143 ? -27.307 -12.289 34.866 1.00 86.31 143 ASN A O 1
ATOM 1051 N N . LYS A 1 144 ? -26.029 -10.692 35.810 1.00 82.88 144 LYS A N 1
ATOM 1052 C CA . LYS A 1 144 ? -26.906 -9.534 35.559 1.00 82.88 144 LYS A CA 1
ATOM 1053 C C . LYS A 1 144 ? -28.260 -9.627 36.284 1.00 82.88 144 LYS A C 1
ATOM 1055 O O . LYS A 1 144 ? -29.216 -10.234 35.803 1.00 82.88 144 LYS A O 1
ATOM 1060 N N . ALA A 1 145 ? -28.368 -8.898 37.392 1.00 80.62 145 ALA A N 1
ATOM 1061 C CA . ALA A 1 145 ? -29.582 -8.773 38.195 1.00 80.62 145 ALA A CA 1
ATOM 1062 C C . ALA A 1 145 ? -30.838 -8.441 37.362 1.00 80.62 145 ALA A C 1
ATOM 1064 O O . ALA A 1 145 ? -30.823 -7.558 36.498 1.00 80.62 145 ALA A O 1
ATOM 1065 N N . GLN A 1 146 ? -31.958 -9.104 37.674 1.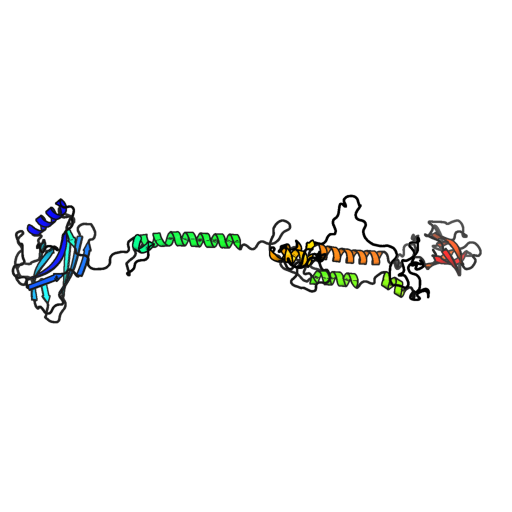00 80.88 146 GLN A N 1
ATOM 1066 C CA . GLN A 1 146 ? -33.255 -8.837 37.032 1.00 80.88 146 GLN A CA 1
ATOM 1067 C C . GLN A 1 146 ? -33.964 -7.589 37.573 1.00 80.88 146 GLN A C 1
ATOM 1069 O O . GLN A 1 146 ? -34.851 -7.037 36.925 1.00 80.88 146 GLN A O 1
ATOM 1074 N N . THR A 1 147 ? -33.564 -7.125 38.754 1.00 73.94 147 THR A N 1
ATOM 1075 C CA . THR A 1 147 ? -34.070 -5.906 39.385 1.00 73.94 147 THR A CA 1
ATOM 1076 C C . THR A 1 147 ? -32.910 -4.982 39.731 1.00 73.94 147 THR A C 1
ATOM 1078 O O . THR A 1 147 ? -31.759 -5.405 39.836 1.00 73.94 147 THR A O 1
ATOM 1081 N N . LYS A 1 148 ? -33.196 -3.687 39.885 1.00 78.12 148 LYS A N 1
ATOM 1082 C CA . LYS A 1 148 ? -32.179 -2.715 40.299 1.00 78.12 148 LYS A CA 1
ATOM 1083 C C . LYS A 1 148 ? -31.757 -3.017 41.741 1.00 78.12 148 LYS A C 1
ATOM 1085 O O . LYS A 1 148 ? -32.606 -3.030 42.628 1.00 78.12 148 LYS A O 1
ATOM 1090 N N . ARG A 1 149 ? -30.459 -3.230 41.962 1.00 74.75 149 ARG A N 1
ATOM 1091 C CA . ARG A 1 149 ? -29.843 -3.486 43.275 1.00 74.75 149 ARG A CA 1
ATOM 1092 C C . ARG A 1 149 ? -28.698 -2.508 43.524 1.00 74.75 149 ARG A C 1
ATOM 1094 O O . ARG A 1 149 ? -28.116 -1.984 42.574 1.00 74.75 149 ARG A O 1
ATOM 1101 N N . MET A 1 150 ? -28.376 -2.258 44.791 1.00 78.69 150 MET A N 1
ATOM 1102 C CA . MET A 1 150 ? -27.204 -1.461 45.167 1.00 78.69 150 MET A CA 1
ATOM 1103 C C . MET A 1 150 ? -25.941 -2.321 45.119 1.00 78.69 150 MET A C 1
ATOM 1105 O O . MET A 1 150 ? -25.915 -3.393 45.710 1.00 78.69 150 MET A O 1
ATOM 1109 N N . VAL A 1 151 ? -24.898 -1.855 44.434 1.00 85.12 151 VAL A N 1
ATOM 1110 C CA . VAL A 1 151 ? -23.600 -2.543 44.352 1.00 85.12 151 VAL A CA 1
ATOM 1111 C C . VAL A 1 151 ? -22.645 -1.929 45.370 1.00 85.12 151 VAL A C 1
ATOM 1113 O O . VAL A 1 151 ? -22.488 -0.707 45.406 1.00 85.12 151 VAL A O 1
ATOM 1116 N N . LEU A 1 152 ? -21.991 -2.759 46.183 1.00 85.50 152 LEU A N 1
ATOM 1117 C CA . LEU A 1 152 ? -20.976 -2.293 47.127 1.00 85.50 152 LEU A CA 1
ATOM 1118 C C . LEU A 1 152 ? -19.669 -1.950 46.393 1.00 85.50 152 LEU A C 1
ATOM 1120 O O . LEU A 1 152 ? -19.309 -2.598 45.411 1.00 85.50 152 LEU A O 1
ATOM 1124 N N . LEU A 1 153 ? -18.910 -0.968 46.895 1.00 85.62 153 LEU A N 1
ATOM 1125 C CA . LEU A 1 153 ? -17.637 -0.538 46.288 1.00 85.62 153 LEU A CA 1
ATOM 1126 C C . LEU A 1 153 ? -16.637 -1.687 46.036 1.00 85.62 153 LEU A C 1
ATOM 1128 O O . LEU A 1 153 ? -16.057 -1.718 44.951 1.00 85.62 153 LEU A O 1
ATOM 1132 N N . PRO A 1 154 ? -16.437 -2.658 46.953 1.00 86.38 154 PRO A N 1
ATOM 1133 C CA . PRO A 1 154 ? -15.550 -3.792 46.686 1.00 86.38 154 PRO A CA 1
ATOM 1134 C C . PRO A 1 154 ? -16.028 -4.671 45.523 1.00 86.38 154 PRO A C 1
ATOM 1136 O O . PRO A 1 154 ? -15.222 -5.141 44.724 1.00 86.38 154 PRO A O 1
ATOM 1139 N N . GLN A 1 155 ? -17.342 -4.860 45.391 1.00 85.94 155 GLN A N 1
ATOM 1140 C CA . GLN A 1 155 ? -17.924 -5.653 44.311 1.00 85.94 155 GLN A CA 1
ATOM 1141 C C . GLN A 1 155 ? -17.837 -4.928 42.963 1.00 85.94 155 GLN A C 1
ATOM 1143 O O . GLN A 1 155 ? -17.597 -5.556 41.932 1.00 85.94 155 GLN A O 1
ATOM 1148 N N . LEU A 1 156 ? -17.970 -3.597 42.976 1.00 88.06 156 LEU A N 1
ATOM 1149 C CA . LEU A 1 156 ? -17.724 -2.760 41.804 1.00 88.06 156 LEU A CA 1
ATOM 1150 C C . LEU A 1 156 ? -16.281 -2.925 41.309 1.00 88.06 156 LEU A C 1
ATOM 1152 O O . LEU A 1 156 ? -16.070 -3.154 40.120 1.00 88.06 156 LEU A O 1
ATOM 1156 N N . TRP A 1 157 ? -15.298 -2.859 42.211 1.00 89.44 157 TRP A N 1
ATOM 1157 C CA . TRP A 1 157 ? -13.893 -3.060 41.848 1.00 89.44 157 TRP A CA 1
ATOM 1158 C C . TRP A 1 157 ? -13.622 -4.469 41.312 1.00 89.44 157 TRP A C 1
ATOM 1160 O O . TRP A 1 157 ? -13.018 -4.591 40.248 1.00 89.44 157 TRP A O 1
ATOM 1170 N N . ARG A 1 158 ? -14.174 -5.516 41.948 1.00 88.88 158 ARG A N 1
ATOM 1171 C CA . ARG A 1 158 ? -14.086 -6.906 41.455 1.00 88.88 158 ARG A CA 1
ATOM 1172 C C . ARG A 1 158 ? -14.539 -7.034 39.998 1.00 88.88 158 ARG A C 1
ATOM 1174 O O . ARG A 1 158 ? -13.908 -7.740 39.217 1.00 88.88 158 ARG A O 1
ATOM 1181 N N . ALA A 1 159 ? -15.632 -6.364 39.636 1.00 87.38 159 ALA A N 1
ATOM 1182 C CA . ALA A 1 159 ? -16.170 -6.410 38.281 1.00 87.38 159 ALA A CA 1
ATOM 1183 C C . ALA A 1 159 ? -15.327 -5.607 37.271 1.00 87.38 159 ALA A C 1
ATOM 1185 O O . ALA A 1 159 ? -15.230 -5.991 36.105 1.00 87.38 159 ALA A O 1
ATOM 1186 N N . LEU A 1 160 ? -14.714 -4.498 37.698 1.00 92.31 160 LEU A N 1
ATOM 1187 C CA . LEU A 1 160 ? -13.951 -3.598 36.825 1.00 92.31 160 LEU A CA 1
ATOM 1188 C C . LEU A 1 160 ? -12.517 -4.071 36.554 1.00 92.31 160 LEU A C 1
ATOM 1190 O O . LEU A 1 160 ? -12.033 -3.900 35.434 1.00 92.31 160 LEU A O 1
ATOM 1194 N N . ASP A 1 161 ? -11.849 -4.689 37.525 1.00 93.56 161 ASP A N 1
ATOM 1195 C CA . ASP A 1 161 ? -10.463 -5.158 37.395 1.00 93.56 161 ASP A CA 1
ATOM 1196 C C . ASP A 1 161 ? -10.208 -6.066 36.173 1.00 93.56 161 ASP A C 1
ATOM 1198 O O . ASP A 1 161 ? -9.293 -5.774 35.390 1.00 93.56 161 ASP A O 1
ATOM 1202 N N . PRO A 1 162 ? -11.004 -7.125 35.907 1.00 92.75 162 PRO A N 1
ATOM 1203 C CA . PRO A 1 162 ? -10.791 -7.965 34.729 1.00 92.75 162 PRO A CA 1
ATOM 1204 C C . PRO A 1 162 ? -11.088 -7.223 33.418 1.00 92.75 162 PRO A C 1
ATOM 1206 O O . PRO A 1 162 ? -10.473 -7.517 32.391 1.00 92.75 162 PRO A O 1
ATOM 1209 N N . ILE A 1 163 ? -11.998 -6.243 33.431 1.00 93.31 163 ILE A N 1
ATOM 1210 C CA . ILE A 1 163 ? -12.293 -5.400 32.264 1.00 93.31 163 ILE A CA 1
ATOM 1211 C C . ILE A 1 163 ? -11.081 -4.523 31.946 1.00 93.31 163 ILE A C 1
ATOM 1213 O O . ILE A 1 163 ? -10.656 -4.461 30.791 1.00 93.31 163 ILE A O 1
ATOM 1217 N N . LEU A 1 164 ? -10.490 -3.896 32.965 1.00 95.56 164 LEU A N 1
ATOM 1218 C CA . LEU A 1 164 ? -9.285 -3.085 32.822 1.00 95.56 164 LEU A CA 1
ATOM 1219 C C . LEU A 1 164 ? -8.104 -3.925 32.316 1.00 95.56 164 LEU A C 1
ATOM 1221 O O . LEU A 1 164 ? -7.399 -3.504 31.396 1.00 95.56 164 LEU A O 1
ATOM 1225 N N . ALA A 1 165 ? -7.920 -5.134 32.853 1.00 96.31 165 ALA A N 1
ATOM 1226 C CA . ALA A 1 165 ? -6.885 -6.059 32.395 1.00 96.31 165 ALA A CA 1
ATOM 1227 C C . ALA A 1 165 ? -7.050 -6.411 30.906 1.00 96.31 165 ALA A C 1
ATOM 1229 O O . ALA A 1 165 ? -6.102 -6.276 30.129 1.00 96.31 165 ALA A O 1
ATOM 1230 N N . ARG A 1 166 ? -8.268 -6.774 30.480 1.00 95.62 166 ARG A N 1
ATOM 1231 C CA . ARG A 1 166 ? -8.565 -7.096 29.073 1.00 95.62 166 ARG A CA 1
ATOM 1232 C C . ARG A 1 166 ? -8.419 -5.893 28.147 1.00 95.62 166 ARG A C 1
ATOM 1234 O O . ARG A 1 166 ? -7.956 -6.052 27.020 1.00 95.62 166 ARG A O 1
ATOM 1241 N N . ALA A 1 167 ? -8.795 -4.697 28.597 1.00 96.00 167 ALA A N 1
ATOM 1242 C CA . ALA A 1 167 ? -8.613 -3.469 27.826 1.00 96.00 167 ALA A CA 1
ATOM 1243 C C . ALA A 1 167 ? -7.123 -3.172 27.590 1.00 96.00 167 ALA A C 1
ATOM 1245 O O . ALA A 1 167 ? -6.725 -2.875 26.463 1.00 96.00 167 ALA A O 1
ATOM 1246 N N . ASN A 1 168 ? -6.290 -3.325 28.624 1.00 96.00 168 ASN A N 1
ATOM 1247 C CA . ASN A 1 168 ? -4.841 -3.160 28.515 1.00 96.00 168 ASN A CA 1
ATOM 1248 C C . ASN A 1 168 ? -4.204 -4.222 27.608 1.00 96.00 168 ASN A C 1
ATOM 1250 O O . ASN A 1 168 ? -3.354 -3.896 26.780 1.00 96.00 168 ASN A O 1
ATOM 1254 N N . GLU A 1 169 ? -4.634 -5.481 27.709 1.00 95.50 169 GLU A N 1
ATOM 1255 C CA . GLU A 1 169 ? -4.176 -6.548 26.816 1.00 95.50 169 GLU A CA 1
ATOM 1256 C C . GLU A 1 169 ? -4.535 -6.246 25.354 1.00 95.50 169 GLU A C 1
ATOM 1258 O O . GLU A 1 169 ? -3.670 -6.298 24.479 1.00 95.50 169 GLU A O 1
ATOM 1263 N N . ALA A 1 170 ? -5.781 -5.846 25.086 1.00 92.56 170 ALA A N 1
ATOM 1264 C CA . ALA A 1 170 ? -6.227 -5.470 23.747 1.00 92.56 170 ALA A CA 1
ATOM 1265 C C . ALA A 1 170 ? -5.425 -4.286 23.181 1.00 92.56 170 ALA A C 1
ATOM 1267 O O . ALA A 1 170 ? -5.014 -4.324 22.019 1.00 92.56 170 ALA A O 1
ATOM 1268 N N . LEU A 1 171 ? -5.152 -3.266 24.001 1.00 91.75 171 LEU A N 1
ATOM 1269 C CA . LEU A 1 171 ? -4.324 -2.121 23.622 1.00 91.75 171 LEU A CA 1
ATOM 1270 C C . LEU A 1 171 ? -2.888 -2.551 23.283 1.00 91.75 171 LEU A C 1
ATOM 1272 O O . LEU A 1 171 ? -2.345 -2.136 22.260 1.00 91.75 171 LEU A O 1
ATOM 1276 N N . ASN A 1 172 ? -2.290 -3.432 24.084 1.00 90.50 172 ASN A N 1
ATOM 1277 C CA . ASN A 1 172 ? -0.940 -3.952 23.851 1.00 90.50 172 ASN A CA 1
ATOM 1278 C C . ASN A 1 172 ? -0.860 -4.834 22.594 1.00 90.50 172 ASN A C 1
ATOM 1280 O O . ASN A 1 172 ? 0.084 -4.726 21.805 1.00 90.50 172 ASN A O 1
ATOM 1284 N N . VAL A 1 173 ? -1.868 -5.675 22.347 1.00 88.50 173 VAL A N 1
ATOM 1285 C CA . VAL A 1 173 ? -1.965 -6.473 21.115 1.00 88.50 173 VAL A CA 1
ATOM 1286 C C . VAL A 1 173 ? -2.143 -5.565 19.896 1.00 88.50 173 VAL A C 1
ATOM 1288 O O . VAL A 1 173 ? -1.514 -5.791 18.864 1.00 88.50 173 VAL A O 1
ATOM 1291 N N . ALA A 1 174 ? -2.954 -4.511 19.998 1.00 83.38 174 ALA A N 1
ATOM 1292 C CA . ALA A 1 174 ? -3.096 -3.533 18.927 1.00 83.38 174 ALA A CA 1
ATOM 1293 C C . ALA A 1 174 ? -1.770 -2.801 18.662 1.00 83.38 174 ALA A C 1
ATOM 1295 O O . ALA A 1 174 ? -1.301 -2.773 17.527 1.00 83.38 174 ALA A O 1
ATOM 1296 N N . HIS A 1 175 ? -1.101 -2.291 19.694 1.00 78.62 175 HIS A N 1
ATOM 1297 C CA . HIS A 1 175 ? 0.206 -1.656 19.529 1.00 78.62 175 HIS A CA 1
ATOM 1298 C C . HIS A 1 175 ? 1.251 -2.604 18.926 1.00 78.62 175 HIS A C 1
ATOM 1300 O O . HIS A 1 175 ? 1.992 -2.199 18.036 1.00 78.62 175 HIS A O 1
ATOM 1306 N N . SER A 1 176 ? 1.288 -3.877 19.326 1.00 75.25 176 SER A N 1
ATOM 1307 C CA . SER A 1 176 ? 2.246 -4.835 18.752 1.00 75.25 176 SER A CA 1
ATOM 1308 C C . SER A 1 176 ? 1.938 -5.209 17.296 1.00 75.25 176 SER A C 1
ATOM 1310 O O . SER A 1 176 ? 2.870 -5.410 16.522 1.00 75.25 176 SER A O 1
ATOM 1312 N N . LYS A 1 177 ? 0.663 -5.248 16.884 1.00 71.44 177 LYS A N 1
ATOM 1313 C CA . LYS A 1 177 ? 0.264 -5.563 15.497 1.00 71.44 177 LYS A CA 1
ATOM 1314 C C . LYS A 1 177 ? 0.352 -4.383 14.530 1.00 71.44 177 LYS A C 1
ATOM 1316 O O . LYS A 1 177 ? 0.521 -4.603 13.335 1.00 71.44 177 LYS A O 1
ATOM 1321 N N . TRP A 1 178 ? 0.208 -3.155 15.023 1.00 67.81 178 TRP A N 1
ATOM 1322 C CA . TRP A 1 178 ? 0.084 -1.950 14.195 1.00 67.81 178 TRP A CA 1
ATOM 1323 C C . TRP A 1 178 ? 1.264 -0.982 14.344 1.00 67.81 178 TRP A C 1
ATOM 1325 O O . TRP A 1 178 ? 1.163 0.185 13.964 1.00 67.81 178 TRP A O 1
ATOM 1335 N N . THR A 1 179 ? 2.402 -1.440 14.873 1.00 69.62 179 THR A N 1
ATOM 1336 C CA . THR A 1 179 ? 3.633 -0.644 14.854 1.00 69.62 179 THR A CA 1
ATOM 1337 C C . THR A 1 179 ? 4.107 -0.461 13.415 1.00 69.62 179 THR A C 1
ATOM 1339 O O . THR A 1 179 ? 4.293 -1.416 12.663 1.00 69.62 179 THR A O 1
ATOM 1342 N N . TYR A 1 180 ? 4.281 0.796 13.004 1.00 74.00 180 TYR A N 1
ATOM 1343 C CA . TYR A 1 180 ? 4.878 1.121 11.713 1.00 74.00 180 TYR A CA 1
ATOM 1344 C C . TYR A 1 180 ? 6.296 0.546 11.659 1.00 74.00 180 TYR A C 1
ATOM 1346 O O . TYR A 1 180 ? 7.176 0.973 12.406 1.00 74.00 180 TYR A O 1
ATOM 1354 N N . VAL A 1 181 ? 6.521 -0.405 10.756 1.00 79.25 181 VAL A N 1
ATOM 1355 C CA . VAL A 1 181 ? 7.851 -0.940 10.467 1.00 79.25 181 VAL A CA 1
ATOM 1356 C C . VAL A 1 181 ? 8.345 -0.295 9.182 1.00 79.25 181 VAL A C 1
ATOM 1358 O O . VAL A 1 181 ? 7.700 -0.399 8.137 1.00 79.25 181 VAL A O 1
ATOM 1361 N N . GLN A 1 182 ? 9.486 0.388 9.246 1.00 83.38 182 GLN A N 1
ATOM 1362 C CA . GLN A 1 182 ? 10.161 0.878 8.049 1.00 83.38 182 GLN A CA 1
ATOM 1363 C C . GLN A 1 182 ? 10.797 -0.305 7.314 1.00 83.38 182 GLN A C 1
ATOM 1365 O O . GLN A 1 182 ? 11.482 -1.118 7.932 1.00 83.38 182 GLN A O 1
ATOM 1370 N N . ALA A 1 183 ? 10.583 -0.398 5.999 1.00 84.81 183 ALA A N 1
ATOM 1371 C CA . ALA A 1 183 ? 11.214 -1.455 5.212 1.00 84.81 183 ALA A CA 1
ATOM 1372 C C . ALA A 1 183 ? 12.745 -1.312 5.224 1.00 84.81 183 ALA A C 1
ATOM 1374 O O . ALA A 1 183 ? 13.275 -0.201 5.130 1.00 84.81 183 ALA A O 1
ATOM 1375 N N . SER A 1 184 ? 13.444 -2.440 5.289 1.00 83.75 184 SER A N 1
ATOM 1376 C CA . SER A 1 184 ? 14.901 -2.534 5.186 1.00 83.75 184 SER A CA 1
ATOM 1377 C C . SER A 1 184 ? 15.290 -3.705 4.275 1.00 83.75 184 SER A C 1
ATOM 1379 O O . SER A 1 184 ? 14.432 -4.396 3.727 1.00 83.75 184 SER A O 1
ATOM 1381 N N . LEU A 1 185 ? 16.591 -3.958 4.118 1.00 85.06 185 LEU A N 1
ATOM 1382 C CA . LEU A 1 185 ? 17.080 -5.126 3.375 1.00 85.06 185 LEU A CA 1
ATOM 1383 C C . LEU A 1 185 ? 16.759 -6.465 4.064 1.00 85.06 185 LEU A C 1
ATOM 1385 O O . LEU A 1 185 ? 16.803 -7.505 3.414 1.00 85.06 185 LEU A O 1
ATOM 1389 N N . THR A 1 186 ? 16.454 -6.446 5.364 1.00 85.25 186 THR A N 1
ATOM 1390 C CA . THR A 1 186 ? 16.231 -7.647 6.188 1.00 85.25 186 THR A CA 1
ATOM 1391 C C . THR A 1 186 ? 14.842 -7.704 6.818 1.00 85.25 186 THR A C 1
ATOM 1393 O O . THR A 1 186 ? 14.461 -8.744 7.349 1.00 85.25 186 THR A O 1
ATOM 1396 N N . THR A 1 187 ? 14.076 -6.614 6.752 1.00 80.06 187 THR A N 1
ATOM 1397 C CA . THR A 1 187 ? 12.782 -6.482 7.425 1.00 80.06 187 THR A CA 1
ATOM 1398 C C . THR A 1 187 ? 11.740 -5.928 6.459 1.00 80.06 187 THR A C 1
ATOM 1400 O O . THR A 1 187 ? 11.922 -4.859 5.873 1.00 80.06 187 THR A O 1
ATOM 1403 N N . TYR A 1 188 ? 10.617 -6.634 6.314 1.00 79.44 188 TYR A N 1
ATOM 1404 C CA . TYR A 1 188 ? 9.462 -6.127 5.573 1.00 79.44 188 TYR A CA 1
ATOM 1405 C C . TYR A 1 188 ? 8.839 -4.925 6.290 1.00 79.44 188 TYR A C 1
ATOM 1407 O O . TYR A 1 188 ? 8.723 -4.913 7.513 1.00 79.44 188 TYR A O 1
ATOM 1415 N N . GLY A 1 189 ? 8.402 -3.925 5.528 1.00 79.81 189 GLY A N 1
ATOM 1416 C CA . GLY A 1 189 ? 7.810 -2.712 6.081 1.00 79.81 189 GLY A CA 1
ATOM 1417 C C . GLY A 1 189 ? 7.293 -1.766 5.002 1.00 79.81 189 GLY A C 1
ATOM 1418 O O . GLY A 1 189 ? 7.203 -2.129 3.828 1.00 79.81 189 GLY A O 1
ATOM 1419 N N . ALA A 1 190 ? 6.966 -0.538 5.395 1.00 82.88 190 ALA A N 1
ATOM 1420 C CA . ALA A 1 190 ? 6.525 0.521 4.495 1.00 82.88 190 ALA A CA 1
ATOM 1421 C C . ALA A 1 190 ? 7.666 1.501 4.159 1.00 82.88 190 ALA A C 1
ATOM 1423 O O . ALA A 1 190 ? 8.551 1.769 4.974 1.00 82.88 190 ALA A O 1
ATOM 1424 N N . THR A 1 191 ? 7.622 2.065 2.949 1.00 86.25 191 THR A N 1
ATOM 1425 C CA . THR A 1 191 ? 8.556 3.095 2.467 1.00 86.25 191 THR A CA 1
ATOM 1426 C C . THR A 1 191 ? 7.787 4.125 1.647 1.00 86.25 191 THR A C 1
ATOM 1428 O O . THR A 1 191 ? 6.879 3.778 0.890 1.00 86.25 191 THR A O 1
ATOM 1431 N N . LYS A 1 192 ? 8.138 5.408 1.782 1.00 89.19 192 LYS A N 1
ATOM 1432 C CA . LYS A 1 192 ? 7.534 6.478 0.978 1.00 89.19 192 LYS A CA 1
ATOM 1433 C C . LYS A 1 192 ? 8.049 6.425 -0.462 1.00 89.19 192 LYS A C 1
ATOM 1435 O O . LYS A 1 192 ? 9.208 6.103 -0.707 1.00 89.19 192 LYS A O 1
ATOM 1440 N N . LEU A 1 193 ? 7.187 6.768 -1.416 1.00 90.38 193 LEU A N 1
ATOM 1441 C CA . LEU A 1 193 ? 7.528 6.767 -2.838 1.00 90.38 193 LEU A CA 1
ATOM 1442 C C . LEU A 1 193 ? 8.026 8.139 -3.297 1.00 90.38 193 LEU A C 1
ATOM 1444 O O . LEU A 1 193 ? 7.494 9.166 -2.879 1.00 90.38 193 LEU A O 1
ATOM 1448 N N . SER A 1 194 ? 8.989 8.150 -4.217 1.00 92.31 194 SER A N 1
ATOM 1449 C CA . SER A 1 194 ? 9.483 9.358 -4.880 1.00 92.31 194 SER A CA 1
ATOM 1450 C C . SER A 1 194 ? 9.487 9.197 -6.395 1.00 92.31 194 SER A C 1
ATOM 1452 O O . SER A 1 194 ? 9.928 8.180 -6.928 1.00 92.31 194 SER A O 1
ATOM 1454 N N . SER A 1 195 ? 9.007 10.227 -7.098 1.00 93.31 195 SER A N 1
ATOM 1455 C CA . SER A 1 195 ? 9.061 10.296 -8.565 1.00 93.31 195 SER A CA 1
ATOM 1456 C C . SER A 1 195 ? 10.229 11.141 -9.097 1.00 93.31 195 SER A C 1
ATOM 1458 O O . SER A 1 195 ? 10.264 11.443 -10.289 1.00 93.31 195 SER A O 1
ATOM 1460 N N . ALA A 1 196 ? 11.169 11.546 -8.238 1.00 93.75 196 ALA A N 1
ATOM 1461 C CA . ALA A 1 196 ? 12.368 12.271 -8.652 1.00 93.75 196 ALA A CA 1
ATOM 1462 C C . ALA A 1 196 ? 13.378 11.329 -9.335 1.00 93.75 196 ALA A C 1
ATOM 1464 O O . ALA A 1 196 ? 13.585 10.207 -8.881 1.00 93.75 196 ALA A O 1
ATOM 1465 N N . ILE A 1 197 ? 14.031 11.801 -10.401 1.00 91.06 197 ILE A N 1
ATOM 1466 C CA . ILE A 1 197 ? 15.043 11.039 -11.165 1.00 91.06 197 ILE A CA 1
ATOM 1467 C C . ILE A 1 197 ? 16.492 11.351 -10.752 1.00 91.06 197 ILE A C 1
ATOM 1469 O O . ILE A 1 197 ? 17.431 10.816 -11.328 1.00 91.06 197 ILE A O 1
ATOM 1473 N N . ASN A 1 198 ? 16.667 12.235 -9.770 1.00 91.62 198 ASN A N 1
ATOM 1474 C CA . ASN A 1 198 ? 17.948 12.745 -9.270 1.00 91.62 198 ASN A CA 1
ATOM 1475 C C . ASN A 1 198 ? 17.980 12.819 -7.729 1.00 91.62 198 ASN A C 1
ATOM 1477 O O . ASN A 1 198 ? 18.679 13.654 -7.160 1.00 91.62 198 ASN A O 1
ATOM 1481 N N . SER A 1 199 ? 17.173 12.001 -7.047 1.00 91.50 199 SER A N 1
ATOM 1482 C CA . SER A 1 199 ? 17.143 11.978 -5.583 1.00 91.50 199 SER A CA 1
ATOM 1483 C C . SER A 1 199 ? 18.383 11.289 -5.017 1.00 91.50 199 SER A C 1
ATOM 1485 O O . SER A 1 199 ? 18.810 10.263 -5.536 1.00 91.50 199 SER A O 1
ATOM 1487 N N . THR A 1 200 ? 18.912 11.825 -3.920 1.00 91.88 200 THR A N 1
ATOM 1488 C CA . THR A 1 200 ? 19.991 11.226 -3.116 1.00 91.88 200 THR A CA 1
ATOM 1489 C C . THR A 1 200 ? 19.470 10.527 -1.856 1.00 91.88 200 THR A C 1
ATOM 1491 O O . THR A 1 200 ? 20.250 10.132 -0.998 1.00 91.88 200 THR A O 1
ATOM 1494 N N . SER A 1 201 ? 18.148 10.415 -1.699 1.00 89.44 201 SER A N 1
ATOM 1495 C CA . SER A 1 201 ? 17.539 9.830 -0.506 1.00 89.44 201 SER A CA 1
ATOM 1496 C C . SER A 1 201 ? 17.630 8.304 -0.515 1.00 89.44 201 SER A C 1
ATOM 1498 O O . SER A 1 201 ? 17.179 7.662 -1.459 1.00 89.44 201 SER A O 1
ATOM 1500 N N . GLU A 1 202 ? 18.121 7.730 0.583 1.00 87.12 202 GLU A N 1
ATOM 1501 C CA . GLU A 1 202 ? 18.134 6.278 0.822 1.00 87.12 202 GLU A CA 1
ATOM 1502 C C . GLU A 1 202 ? 16.860 5.771 1.526 1.00 87.12 202 GLU A C 1
ATOM 1504 O O . GLU A 1 202 ? 16.664 4.570 1.692 1.00 87.12 202 GLU A O 1
ATOM 1509 N N . SER A 1 203 ? 15.967 6.678 1.939 1.00 86.69 203 SER A N 1
ATOM 1510 C CA . SER A 1 203 ? 14.732 6.360 2.673 1.00 86.69 203 SER A CA 1
ATOM 1511 C C . SER A 1 203 ? 13.469 6.379 1.806 1.00 86.69 203 SER A C 1
ATOM 1513 O O . SER A 1 203 ? 12.372 6.122 2.308 1.00 86.69 203 SER A O 1
ATOM 1515 N N . LEU A 1 204 ? 13.602 6.684 0.511 1.00 89.94 204 LEU A N 1
ATOM 1516 C CA . LEU A 1 204 ? 12.505 6.754 -0.451 1.00 89.94 204 LEU A CA 1
ATOM 1517 C C . LEU A 1 204 ? 12.686 5.703 -1.549 1.00 89.94 204 LEU A C 1
ATOM 1519 O O . LEU A 1 204 ? 13.772 5.539 -2.094 1.00 89.94 204 LEU A O 1
ATOM 1523 N N . ALA A 1 205 ? 11.598 5.039 -1.933 1.00 89.75 205 ALA A N 1
ATOM 1524 C CA . ALA A 1 205 ? 11.598 4.111 -3.059 1.00 89.75 205 ALA A CA 1
ATOM 1525 C C . ALA A 1 205 ? 11.240 4.836 -4.365 1.00 89.75 205 ALA A C 1
ATOM 1527 O O . ALA A 1 205 ? 10.296 5.631 -4.416 1.00 89.75 205 ALA A O 1
ATOM 1528 N N . ALA A 1 206 ? 11.963 4.539 -5.446 1.00 91.56 206 ALA A N 1
ATOM 1529 C CA . ALA A 1 206 ? 11.674 5.104 -6.759 1.00 91.56 206 ALA A CA 1
ATOM 1530 C C . ALA A 1 206 ? 10.349 4.566 -7.324 1.00 91.56 206 ALA A C 1
ATOM 1532 O O . ALA A 1 206 ? 10.091 3.356 -7.339 1.00 91.56 206 ALA A O 1
ATOM 1533 N N . THR A 1 207 ? 9.511 5.463 -7.842 1.00 93.56 207 THR A N 1
ATOM 1534 C CA . THR A 1 207 ? 8.307 5.061 -8.574 1.00 93.56 207 THR A CA 1
ATOM 1535 C C . THR A 1 207 ? 8.663 4.503 -9.946 1.00 93.56 207 THR A C 1
ATOM 1537 O O . THR A 1 207 ? 9.669 4.861 -10.563 1.00 93.56 207 THR A O 1
ATOM 1540 N N . SER A 1 208 ? 7.777 3.669 -10.486 1.00 89.50 208 SER A N 1
ATOM 1541 C CA . SER A 1 208 ? 7.896 3.170 -11.857 1.00 89.50 208 SER A CA 1
ATOM 1542 C C . SER A 1 208 ? 7.935 4.304 -12.893 1.00 89.50 208 SER A C 1
ATOM 1544 O O . SER A 1 208 ? 8.684 4.217 -13.864 1.00 89.50 208 SER A O 1
ATOM 1546 N N . LYS A 1 209 ? 7.242 5.421 -12.616 1.00 90.81 209 LYS A N 1
ATOM 1547 C CA . LYS A 1 209 ? 7.307 6.656 -13.406 1.00 90.81 209 LYS A CA 1
ATOM 1548 C C . LYS A 1 209 ? 8.707 7.284 -13.414 1.00 90.81 209 LYS A C 1
ATOM 1550 O O . LYS A 1 209 ? 9.161 7.690 -14.481 1.00 90.81 209 LYS A O 1
ATOM 1555 N N . ALA A 1 210 ? 9.396 7.363 -12.270 1.00 92.31 210 ALA A N 1
ATOM 1556 C CA . ALA A 1 210 ? 10.769 7.881 -12.218 1.00 92.31 210 ALA A CA 1
ATOM 1557 C C . ALA A 1 210 ? 11.724 7.022 -13.055 1.00 92.31 210 ALA A C 1
ATOM 1559 O O . ALA A 1 210 ? 12.471 7.544 -13.880 1.00 92.31 210 ALA A O 1
ATOM 1560 N N . VAL A 1 211 ? 11.648 5.697 -12.906 1.00 92.81 211 VAL A N 1
ATOM 1561 C CA . VAL A 1 211 ? 12.499 4.766 -13.663 1.00 92.81 211 VAL A CA 1
ATOM 1562 C C . VAL A 1 211 ? 12.204 4.825 -15.163 1.00 92.81 211 VAL A C 1
ATOM 1564 O O . VAL A 1 211 ? 13.136 4.808 -15.967 1.00 92.81 211 VAL A O 1
ATOM 1567 N N . LYS A 1 212 ? 10.932 4.976 -15.557 1.00 91.81 212 LYS A N 1
ATOM 1568 C CA . LYS A 1 212 ? 10.558 5.212 -16.956 1.00 91.81 212 LYS A CA 1
ATOM 1569 C C . LYS A 1 212 ? 11.209 6.473 -17.511 1.00 91.81 212 LYS A C 1
ATOM 1571 O O . LYS A 1 212 ? 11.777 6.416 -18.593 1.00 91.81 212 LYS A O 1
ATOM 1576 N N . LEU A 1 213 ? 11.145 7.595 -16.795 1.00 89.81 213 LEU A N 1
ATOM 1577 C CA . LEU A 1 213 ? 11.737 8.851 -17.263 1.00 89.81 213 LEU A CA 1
ATOM 1578 C C . LEU A 1 213 ? 13.247 8.709 -17.504 1.00 89.81 213 LEU A C 1
ATOM 1580 O O . LEU A 1 213 ? 13.746 9.173 -18.524 1.00 89.81 213 LEU A O 1
ATOM 1584 N N . VAL A 1 214 ? 13.964 8.007 -16.622 1.00 88.62 214 VAL A N 1
ATOM 1585 C CA . VAL A 1 214 ? 15.390 7.694 -16.825 1.00 88.62 214 VAL A CA 1
ATOM 1586 C C . VAL A 1 214 ? 15.596 6.821 -18.067 1.00 88.62 214 VAL A C 1
ATOM 1588 O O . VAL A 1 214 ? 16.472 7.107 -18.883 1.00 88.62 214 VAL A O 1
ATOM 1591 N N . ALA A 1 215 ? 14.771 5.786 -18.248 1.00 86.12 215 ALA A N 1
ATOM 1592 C CA . ALA A 1 215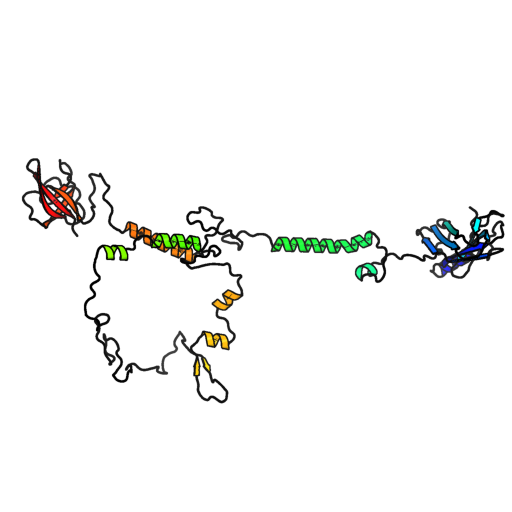 ? 14.841 4.915 -19.420 1.00 86.12 215 ALA A CA 1
ATOM 1593 C C . ALA A 1 215 ? 14.534 5.665 -20.731 1.00 86.12 215 ALA A C 1
ATOM 1595 O O . ALA A 1 215 ? 15.219 5.453 -21.730 1.00 86.12 215 ALA A O 1
ATOM 1596 N N . ASP A 1 216 ? 13.549 6.564 -20.732 1.00 86.31 216 ASP A N 1
ATOM 1597 C CA . ASP A 1 216 ? 13.209 7.416 -21.874 1.00 86.31 216 ASP A CA 1
ATOM 1598 C C . ASP A 1 216 ? 14.372 8.363 -22.213 1.00 86.31 216 ASP A C 1
ATOM 1600 O O . ASP A 1 216 ? 14.748 8.477 -23.379 1.00 86.31 216 ASP A O 1
ATOM 1604 N N . ILE A 1 217 ? 14.992 8.998 -21.207 1.00 85.06 217 ILE A N 1
ATOM 1605 C CA . ILE A 1 217 ? 16.175 9.853 -21.396 1.00 85.06 217 ILE A CA 1
ATOM 1606 C C . ILE A 1 217 ? 17.322 9.049 -22.015 1.00 85.06 217 ILE A C 1
ATOM 1608 O O . ILE A 1 217 ? 17.927 9.516 -22.981 1.00 85.06 217 ILE A O 1
ATOM 1612 N N . ALA A 1 218 ? 17.592 7.838 -21.519 1.00 82.56 218 ALA A N 1
ATOM 1613 C CA . ALA A 1 218 ? 18.610 6.957 -22.090 1.00 82.56 218 ALA A CA 1
ATOM 1614 C C . ALA A 1 218 ? 18.298 6.596 -23.556 1.00 82.56 218 ALA A C 1
ATOM 1616 O O . ALA A 1 218 ? 19.181 6.666 -24.409 1.00 82.56 218 ALA A O 1
ATOM 1617 N N . ASN A 1 219 ? 17.034 6.297 -23.871 1.00 76.69 219 ASN A N 1
ATOM 1618 C CA . ASN A 1 219 ? 16.585 5.978 -25.230 1.00 76.69 219 ASN A CA 1
ATOM 1619 C C . ASN A 1 219 ? 16.563 7.191 -26.178 1.00 76.69 219 ASN A C 1
ATOM 1621 O O . ASN A 1 219 ? 16.646 7.013 -27.390 1.00 76.69 219 ASN A O 1
ATOM 1625 N N . SER A 1 220 ? 16.441 8.414 -25.653 1.00 72.69 220 SER A N 1
ATOM 1626 C CA . SER A 1 220 ? 16.431 9.655 -26.445 1.00 72.69 220 SER A CA 1
ATOM 1627 C C . SER A 1 220 ? 17.807 10.035 -27.003 1.00 72.69 220 SER A C 1
ATOM 1629 O O . SER A 1 220 ? 17.911 10.867 -27.905 1.00 72.69 220 SER A O 1
ATOM 1631 N N . LYS A 1 221 ? 18.883 9.432 -26.486 1.00 70.06 221 LYS A N 1
ATOM 1632 C CA . LYS A 1 221 ? 20.230 9.601 -27.033 1.00 70.06 221 LYS A CA 1
ATOM 1633 C C . LYS A 1 221 ? 20.336 8.795 -28.336 1.00 70.06 221 LYS A C 1
ATOM 1635 O O . LYS A 1 221 ? 20.013 7.611 -28.353 1.00 70.06 221 LYS A O 1
ATOM 1640 N N . ILE A 1 222 ? 20.762 9.451 -29.424 1.00 60.91 222 ILE A N 1
ATOM 1641 C CA . ILE A 1 222 ? 20.871 8.875 -30.780 1.00 60.91 222 ILE A CA 1
ATOM 1642 C C . ILE A 1 222 ? 21.485 7.471 -30.742 1.00 60.91 222 ILE A C 1
ATOM 1644 O O . ILE A 1 222 ? 22.592 7.264 -30.244 1.00 60.91 222 ILE A O 1
ATOM 1648 N N . THR A 1 223 ? 20.765 6.494 -31.290 1.00 59.34 223 THR A N 1
ATOM 1649 C CA . THR A 1 223 ? 21.265 5.121 -31.391 1.00 59.34 223 THR A CA 1
ATOM 1650 C C . THR A 1 223 ? 22.257 4.987 -32.549 1.00 59.34 223 THR A C 1
ATOM 1652 O O . THR A 1 223 ? 22.132 5.670 -33.564 1.00 59.34 223 THR A O 1
ATOM 1655 N N . LYS A 1 224 ? 23.213 4.049 -32.445 1.00 53.31 224 LYS A N 1
ATOM 1656 C CA . LYS A 1 224 ? 24.154 3.729 -33.535 1.00 53.31 224 LYS A CA 1
ATOM 1657 C C . LYS A 1 224 ? 23.426 3.447 -34.853 1.00 53.31 224 LYS A C 1
ATOM 1659 O O . LYS A 1 224 ? 23.856 3.932 -35.879 1.00 53.31 224 LYS A O 1
ATOM 1664 N N . ALA A 1 225 ? 22.294 2.744 -34.820 1.00 58.34 225 ALA A N 1
ATOM 1665 C CA . ALA A 1 225 ? 21.496 2.478 -36.016 1.00 58.34 225 ALA A CA 1
ATOM 1666 C C . ALA A 1 225 ? 20.933 3.761 -36.655 1.00 58.34 225 ALA A C 1
ATOM 1668 O O . ALA A 1 225 ? 20.939 3.869 -37.874 1.00 58.34 225 ALA 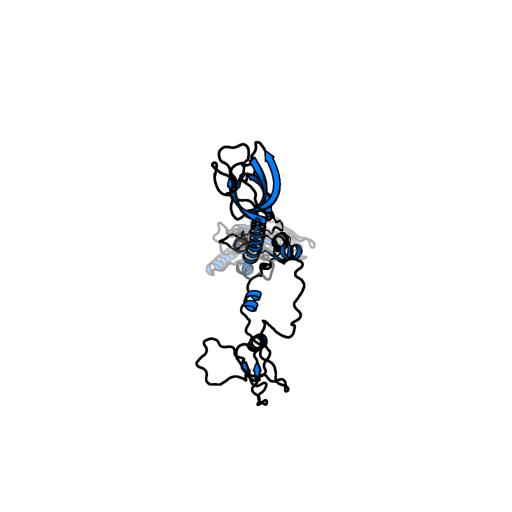A O 1
ATOM 1669 N N . GLN A 1 226 ? 20.492 4.742 -35.856 1.00 59.06 226 GLN A N 1
ATOM 1670 C CA . GLN A 1 226 ? 20.019 6.043 -36.352 1.00 59.06 226 GLN A CA 1
ATOM 1671 C C . GLN A 1 226 ? 21.171 6.912 -36.870 1.00 59.06 226 GLN A C 1
ATOM 1673 O O . GLN A 1 226 ? 21.039 7.516 -37.930 1.00 59.06 226 GLN A O 1
ATOM 1678 N N . ALA A 1 227 ? 22.311 6.928 -36.173 1.00 57.09 227 ALA A N 1
ATOM 1679 C CA . ALA A 1 227 ? 23.521 7.589 -36.658 1.00 57.09 227 ALA A CA 1
ATOM 1680 C C . ALA A 1 227 ? 24.023 6.947 -37.966 1.00 57.09 227 ALA A C 1
ATOM 1682 O O . ALA A 1 227 ? 24.276 7.649 -38.939 1.00 57.09 227 ALA A O 1
ATOM 1683 N N . ASP A 1 228 ? 24.089 5.616 -38.030 1.00 54.53 228 ASP A N 1
ATOM 1684 C CA . ASP A 1 228 ? 24.501 4.856 -39.212 1.00 54.53 228 ASP A CA 1
ATOM 1685 C C . ASP A 1 228 ? 23.540 5.087 -40.397 1.00 54.53 228 ASP A C 1
ATOM 1687 O O . ASP A 1 228 ? 24.000 5.179 -41.532 1.00 54.53 228 ASP A O 1
ATOM 1691 N N . LEU A 1 229 ? 22.225 5.223 -40.159 1.00 51.41 229 LEU A N 1
ATOM 1692 C CA . LEU A 1 229 ? 21.234 5.551 -41.200 1.00 51.41 229 LEU A CA 1
ATOM 1693 C C . LEU A 1 229 ? 21.388 6.985 -41.726 1.00 51.41 229 LEU A C 1
ATOM 1695 O O . LEU A 1 229 ? 21.185 7.242 -42.909 1.00 51.41 229 LEU A O 1
ATOM 1699 N N . TRP A 1 230 ? 21.717 7.934 -40.847 1.00 53.22 230 TRP A N 1
ATOM 1700 C CA . TRP A 1 230 ? 21.931 9.330 -41.235 1.00 53.22 230 TRP A CA 1
ATOM 1701 C C . TRP A 1 230 ? 23.248 9.523 -41.993 1.00 53.22 230 TRP A C 1
ATOM 1703 O O . TRP A 1 230 ? 23.326 10.397 -42.854 1.00 53.22 230 TRP A O 1
ATOM 1713 N N . TYR A 1 231 ? 24.249 8.675 -41.737 1.00 50.50 231 TYR A N 1
ATOM 1714 C CA . TYR A 1 231 ? 25.527 8.678 -42.456 1.00 50.50 231 TYR A CA 1
ATOM 1715 C C . TYR A 1 231 ? 25.539 7.807 -43.723 1.00 50.50 231 TYR A C 1
ATOM 1717 O O . TYR A 1 231 ? 26.330 8.066 -44.631 1.00 50.50 231 TYR A O 1
ATOM 1725 N N . TRP A 1 232 ? 24.643 6.825 -43.848 1.00 46.56 232 TRP A N 1
ATOM 1726 C CA . TRP A 1 232 ? 24.485 6.021 -45.057 1.00 46.56 232 TRP A CA 1
ATOM 1727 C C . TRP A 1 232 ? 23.029 5.992 -45.520 1.00 46.56 232 TRP A C 1
ATOM 1729 O O . TRP A 1 232 ? 22.201 5.288 -44.947 1.00 46.56 232 TRP A O 1
ATOM 1739 N N . LYS A 1 233 ? 22.747 6.626 -46.666 1.00 50.72 233 LYS A N 1
ATOM 1740 C CA . LYS A 1 233 ? 21.572 6.329 -47.504 1.00 50.72 233 LYS A CA 1
ATOM 1741 C C . LYS A 1 233 ? 21.616 4.883 -48.048 1.00 50.72 233 LYS A C 1
ATOM 1743 O O . LYS A 1 233 ? 21.656 4.673 -49.253 1.00 50.72 233 LYS A O 1
ATOM 1748 N N . ARG A 1 234 ? 21.643 3.857 -47.196 1.00 56.91 234 ARG A N 1
ATOM 1749 C CA . ARG A 1 234 ? 21.495 2.447 -47.596 1.00 56.91 234 ARG A CA 1
ATOM 1750 C C . ARG A 1 234 ? 20.065 2.001 -47.320 1.00 56.91 234 ARG A C 1
ATOM 1752 O O . ARG A 1 234 ? 19.793 1.318 -46.342 1.00 56.91 234 ARG A O 1
ATOM 1759 N N . GLY A 1 235 ? 19.164 2.459 -48.183 1.00 49.62 235 GLY A N 1
ATOM 1760 C CA . GLY A 1 235 ? 17.764 2.032 -48.256 1.00 49.62 235 GLY A CA 1
ATOM 1761 C C . GLY A 1 235 ? 17.396 1.388 -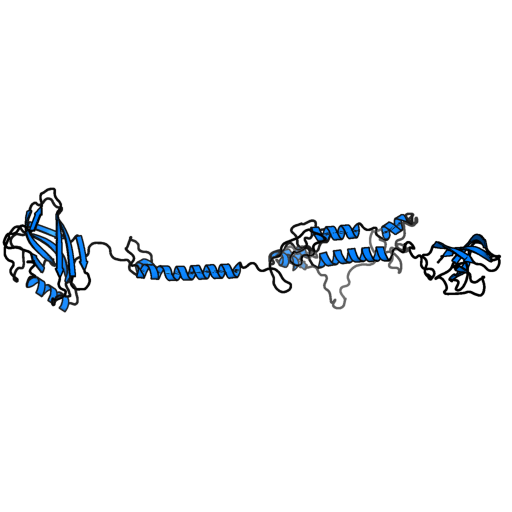49.596 1.00 49.62 235 GLY A C 1
ATOM 1762 O O . GLY A 1 235 ? 16.233 1.066 -49.806 1.00 49.62 235 GLY A O 1
ATOM 1763 N N . GLU A 1 236 ? 18.351 1.178 -50.505 1.00 50.38 236 GLU A N 1
ATOM 1764 C CA . GLU A 1 236 ? 18.095 0.398 -51.717 1.00 50.38 236 GLU A CA 1
ATOM 1765 C C . GLU A 1 236 ? 18.181 -1.097 -51.386 1.00 50.38 236 GLU A C 1
ATOM 1767 O O . GLU A 1 236 ? 19.245 -1.617 -51.046 1.00 50.38 236 GLU A O 1
ATOM 1772 N N . THR A 1 237 ? 17.035 -1.782 -51.429 1.00 52.81 237 THR A N 1
ATOM 1773 C CA . THR A 1 237 ? 16.950 -3.238 -51.258 1.00 52.81 237 THR A CA 1
ATOM 1774 C C . THR A 1 237 ? 17.018 -3.902 -52.630 1.00 52.81 237 THR A C 1
ATOM 1776 O O . THR A 1 237 ? 16.279 -3.536 -53.540 1.00 52.81 237 THR A O 1
ATOM 1779 N N . VAL A 1 238 ? 17.919 -4.876 -52.765 1.00 56.03 238 VAL A N 1
ATOM 1780 C CA . VAL A 1 238 ? 18.181 -5.644 -53.988 1.00 56.03 238 VAL A CA 1
ATOM 1781 C C . VAL A 1 238 ? 16.948 -6.460 -54.392 1.00 56.03 238 VAL A C 1
ATOM 1783 O O . VAL A 1 238 ? 16.380 -7.204 -53.598 1.00 56.03 238 VAL A O 1
ATOM 1786 N N . THR A 1 239 ? 16.591 -6.334 -55.662 1.00 50.25 239 THR A N 1
ATOM 1787 C CA . THR A 1 239 ? 15.413 -6.785 -56.421 1.00 50.25 239 THR A CA 1
ATOM 1788 C C . THR A 1 239 ? 15.133 -8.305 -56.455 1.00 50.25 239 THR A C 1
ATOM 1790 O O . THR A 1 239 ? 14.464 -8.774 -57.368 1.00 50.25 239 THR A O 1
ATOM 1793 N N . ASN A 1 240 ? 15.619 -9.119 -55.508 1.00 57.66 240 ASN A N 1
ATOM 1794 C CA . ASN A 1 240 ? 15.501 -10.588 -55.569 1.00 57.66 240 ASN A CA 1
ATOM 1795 C C . ASN A 1 240 ? 14.555 -11.159 -54.497 1.00 57.66 240 ASN A C 1
ATOM 1797 O O . ASN A 1 240 ? 14.935 -11.953 -53.637 1.00 57.66 240 ASN A O 1
ATOM 1801 N N . SER A 1 241 ? 13.298 -10.721 -54.561 1.00 56.34 241 SER A N 1
ATOM 1802 C CA . SER A 1 241 ? 12.200 -11.039 -53.636 1.00 56.34 241 SER A CA 1
ATOM 1803 C C . SER A 1 241 ? 11.754 -12.509 -53.617 1.00 56.34 241 SER A C 1
ATOM 1805 O O . SER A 1 241 ? 10.898 -12.872 -52.816 1.00 56.34 241 SER A O 1
ATOM 1807 N N . THR A 1 242 ? 12.322 -13.370 -54.463 1.00 57.62 242 THR A N 1
ATOM 1808 C CA . THR A 1 242 ? 11.954 -14.793 -54.576 1.00 57.62 242 THR A CA 1
ATOM 1809 C C . THR A 1 242 ? 12.833 -15.731 -53.745 1.00 57.62 242 THR A C 1
ATOM 1811 O O . THR A 1 242 ? 12.633 -16.943 -53.779 1.00 57.62 242 THR A O 1
ATOM 1814 N N . ARG A 1 243 ? 13.817 -15.212 -52.996 1.00 59.25 243 ARG A N 1
ATOM 1815 C CA . ARG A 1 243 ? 14.773 -16.019 -52.218 1.00 59.25 243 ARG A CA 1
ATOM 1816 C C . ARG A 1 243 ? 14.866 -15.513 -50.782 1.00 59.25 243 ARG A C 1
ATOM 1818 O O . ARG A 1 243 ? 15.171 -14.346 -50.559 1.00 59.25 243 ARG A O 1
ATOM 1825 N N . LEU A 1 244 ? 14.714 -16.404 -49.802 1.00 56.53 244 LEU A N 1
ATOM 1826 C CA . LEU A 1 244 ? 15.064 -16.117 -48.406 1.00 56.53 244 LEU A CA 1
ATOM 1827 C C . LEU A 1 244 ? 16.476 -16.649 -48.125 1.00 56.53 244 LEU A C 1
ATOM 1829 O O . LEU A 1 244 ? 16.761 -17.819 -48.379 1.00 56.53 244 LEU A O 1
ATOM 1833 N N . ASN A 1 245 ? 17.384 -15.795 -47.636 1.00 58.66 245 ASN A N 1
ATOM 1834 C CA . ASN A 1 245 ? 18.789 -16.142 -47.350 1.00 58.66 245 ASN A CA 1
ATOM 1835 C C . ASN A 1 245 ? 19.524 -16.832 -48.515 1.00 58.66 245 ASN A C 1
ATOM 1837 O O . ASN A 1 245 ? 20.353 -17.718 -48.311 1.00 58.66 245 ASN A O 1
ATOM 1841 N N . ASN A 1 246 ? 19.207 -16.431 -49.747 1.00 63.72 246 ASN A N 1
ATOM 1842 C CA . ASN A 1 246 ? 19.797 -16.975 -50.966 1.00 63.72 246 ASN A CA 1
ATOM 1843 C C . ASN A 1 246 ? 19.570 -18.489 -51.176 1.00 63.72 246 ASN A C 1
ATOM 1845 O O . ASN A 1 246 ? 20.341 -19.125 -51.896 1.00 63.72 246 ASN A O 1
ATOM 1849 N N . ARG A 1 247 ? 18.515 -19.067 -50.583 1.00 66.88 247 ARG A N 1
ATOM 1850 C CA . ARG A 1 247 ? 18.079 -20.460 -50.789 1.00 66.88 247 ARG A CA 1
ATOM 1851 C C . ARG A 1 247 ? 16.855 -20.525 -51.708 1.00 66.88 247 ARG A C 1
ATOM 1853 O O . ARG A 1 247 ? 16.070 -19.582 -51.760 1.00 66.88 247 ARG A O 1
ATOM 1860 N N . THR A 1 248 ? 16.725 -21.625 -52.448 1.00 76.12 248 THR A N 1
ATOM 1861 C CA . THR A 1 248 ? 15.631 -21.871 -53.407 1.00 76.12 248 THR A CA 1
ATOM 1862 C C . THR A 1 248 ? 14.490 -22.636 -52.728 1.00 76.12 248 THR A C 1
ATOM 1864 O O . THR A 1 248 ? 14.767 -23.508 -51.904 1.00 76.12 248 THR A O 1
ATOM 1867 N N . ASN A 1 249 ? 13.235 -22.331 -53.065 1.00 75.88 249 ASN A N 1
ATOM 1868 C CA . ASN A 1 249 ? 12.058 -23.070 -52.596 1.00 75.88 249 ASN A CA 1
ATOM 1869 C C . ASN A 1 249 ? 11.987 -24.483 -53.230 1.00 75.88 249 ASN A C 1
ATOM 1871 O O . ASN A 1 249 ? 12.436 -24.663 -54.362 1.00 75.88 249 ASN A O 1
ATOM 1875 N N . SER A 1 250 ? 11.503 -25.494 -52.499 1.00 79.25 250 SER A N 1
ATOM 1876 C CA . SER A 1 250 ? 11.440 -26.895 -52.947 1.00 79.25 250 SER A CA 1
ATOM 1877 C C . SER A 1 250 ? 10.316 -27.680 -52.267 1.00 79.25 250 SER A C 1
ATOM 1879 O O . SER A 1 250 ? 10.213 -27.690 -51.040 1.00 79.25 250 SER A O 1
ATOM 1881 N N . ILE A 1 251 ? 9.542 -28.425 -53.060 1.00 71.31 251 ILE A N 1
ATOM 1882 C CA . ILE A 1 251 ? 8.481 -29.340 -52.590 1.00 71.31 251 ILE A CA 1
ATOM 1883 C C . ILE A 1 251 ? 9.010 -30.715 -52.143 1.00 71.31 251 ILE A C 1
ATOM 1885 O O . ILE A 1 251 ? 8.273 -31.541 -51.611 1.00 71.31 251 ILE A O 1
ATOM 1889 N N . VAL A 1 252 ? 10.308 -30.966 -52.342 1.00 67.06 252 VAL A N 1
ATOM 1890 C CA . VAL A 1 252 ? 10.999 -32.218 -52.001 1.00 67.06 252 VAL A CA 1
ATOM 1891 C C . VAL A 1 252 ? 12.015 -31.954 -50.886 1.00 67.06 252 VAL A C 1
ATOM 1893 O O . VAL A 1 252 ? 12.640 -30.890 -50.854 1.00 67.06 252 VAL A O 1
ATOM 1896 N N . ALA A 1 253 ? 12.192 -32.910 -49.969 1.00 63.66 253 ALA A N 1
ATOM 1897 C CA . ALA A 1 253 ? 13.070 -32.792 -48.802 1.00 63.66 253 ALA A CA 1
ATOM 1898 C C . ALA A 1 253 ? 14.569 -32.875 -49.171 1.00 63.66 253 ALA A C 1
ATOM 1900 O O . ALA A 1 253 ? 15.236 -33.874 -48.910 1.00 63.66 253 ALA A O 1
ATOM 1901 N N . THR A 1 254 ? 15.096 -31.808 -49.774 1.00 64.75 254 THR A N 1
ATOM 1902 C CA . THR A 1 254 ? 16.485 -31.704 -50.251 1.00 64.75 254 THR A CA 1
ATOM 1903 C C . THR A 1 254 ? 17.264 -30.669 -49.434 1.00 64.75 254 THR A C 1
ATOM 1905 O O . THR A 1 254 ? 16.750 -29.595 -49.115 1.00 64.75 254 THR A O 1
ATOM 1908 N N . ALA A 1 255 ? 18.523 -30.960 -49.092 1.00 64.75 255 ALA A N 1
ATOM 1909 C CA . ALA A 1 255 ? 19.352 -30.073 -48.273 1.00 64.75 255 ALA A CA 1
ATOM 1910 C C . ALA A 1 255 ? 19.516 -28.663 -48.886 1.00 64.75 255 ALA A C 1
ATOM 1912 O O . ALA A 1 255 ? 19.564 -28.496 -50.103 1.00 64.75 255 ALA A O 1
ATOM 1913 N N . SER A 1 256 ? 19.636 -27.645 -48.025 1.00 67.69 256 SER A N 1
ATOM 1914 C CA . SER A 1 256 ? 19.860 -26.231 -48.393 1.00 67.69 256 SER A CA 1
ATOM 1915 C C . SER A 1 256 ? 18.760 -25.562 -49.234 1.00 67.69 256 SER A C 1
ATOM 1917 O O . SER A 1 256 ? 18.983 -24.484 -49.789 1.00 67.69 256 SER A O 1
ATOM 1919 N N . THR A 1 257 ? 17.562 -26.144 -49.270 1.00 74.56 257 THR A N 1
ATOM 1920 C CA . THR A 1 257 ? 16.358 -25.541 -49.861 1.00 74.56 257 THR A CA 1
ATOM 1921 C C . THR A 1 257 ? 15.388 -25.062 -48.780 1.00 74.56 257 THR A C 1
ATOM 1923 O O . THR A 1 257 ? 15.499 -25.443 -47.612 1.00 74.56 257 THR A O 1
ATOM 1926 N N . MET A 1 258 ? 14.472 -24.170 -49.151 1.00 67.62 258 MET A N 1
ATOM 1927 C CA . MET A 1 258 ? 13.350 -23.759 -48.308 1.00 67.62 258 MET A CA 1
ATOM 1928 C C . MET A 1 258 ? 12.147 -24.631 -48.656 1.00 67.62 258 MET A C 1
ATOM 1930 O O . MET A 1 258 ? 11.818 -24.771 -49.828 1.00 67.62 258 MET A O 1
ATOM 1934 N N . ALA A 1 259 ? 11.503 -25.230 -47.659 1.00 67.94 259 ALA A N 1
ATOM 1935 C CA . ALA A 1 259 ? 10.366 -26.108 -47.907 1.00 67.94 259 ALA A CA 1
ATOM 1936 C C . ALA A 1 259 ? 9.188 -25.328 -48.516 1.00 67.94 259 ALA A C 1
ATOM 1938 O O . ALA A 1 259 ? 8.798 -24.276 -48.007 1.00 67.94 259 ALA A O 1
ATOM 1939 N N . GLU A 1 260 ? 8.624 -25.869 -49.589 1.00 73.06 260 GLU A N 1
ATOM 1940 C CA . GLU A 1 260 ? 7.498 -25.324 -50.340 1.00 73.06 260 GLU A CA 1
ATOM 1941 C C . GLU A 1 260 ? 6.371 -26.353 -50.384 1.00 73.06 260 GLU A C 1
ATOM 1943 O O . GLU A 1 260 ? 6.613 -27.559 -50.354 1.00 73.06 260 GLU A O 1
ATOM 1948 N N . ARG A 1 261 ? 5.127 -25.879 -50.398 1.00 68.00 261 ARG A N 1
ATOM 1949 C CA . ARG A 1 261 ? 3.959 -26.756 -50.502 1.00 68.00 261 ARG A CA 1
ATOM 1950 C C . ARG A 1 261 ? 3.812 -27.242 -51.937 1.00 68.00 261 ARG A C 1
ATOM 1952 O O . ARG A 1 261 ? 4.051 -26.475 -52.866 1.00 68.00 261 ARG A O 1
ATOM 1959 N N . ASP A 1 262 ? 3.401 -28.490 -52.111 1.00 73.62 262 ASP A N 1
ATOM 1960 C CA . ASP A 1 262 ? 3.054 -29.001 -53.435 1.00 73.62 262 ASP A CA 1
ATOM 1961 C C . ASP A 1 262 ? 1.786 -28.330 -53.999 1.00 73.62 262 ASP A C 1
ATOM 1963 O O . ASP A 1 262 ? 1.126 -27.519 -53.342 1.00 73.62 262 ASP A O 1
ATOM 1967 N N . SER A 1 263 ? 1.424 -28.665 -55.240 1.00 75.31 263 SER A N 1
ATOM 1968 C CA . SER A 1 263 ? 0.247 -28.106 -55.921 1.00 75.31 263 SER A CA 1
ATOM 1969 C C . SER A 1 263 ? -1.091 -28.475 -55.266 1.00 75.31 263 SER A C 1
ATOM 1971 O O . SER A 1 263 ? -2.125 -27.925 -55.633 1.00 75.31 263 SER A O 1
ATOM 1973 N N . THR A 1 264 ? -1.080 -29.404 -54.310 1.00 70.19 264 THR A N 1
ATOM 1974 C CA . THR A 1 264 ? -2.220 -29.781 -53.466 1.00 70.19 264 THR A CA 1
ATOM 1975 C C . THR A 1 264 ? -2.184 -29.108 -52.089 1.00 70.19 264 THR A C 1
ATOM 1977 O O . THR A 1 264 ? -3.119 -29.257 -51.306 1.00 70.19 264 THR A O 1
ATOM 1980 N N . GLY A 1 265 ? -1.152 -28.305 -51.812 1.00 64.25 265 GLY A N 1
ATOM 1981 C CA . GLY A 1 265 ? -0.983 -27.535 -50.585 1.00 64.25 265 GLY A CA 1
ATOM 1982 C C . GLY A 1 265 ? -0.290 -28.293 -49.449 1.00 64.25 265 GLY A C 1
ATOM 1983 O O . GLY A 1 265 ? -0.199 -27.747 -48.344 1.00 64.25 265 GLY A O 1
ATOM 1984 N N . ASP A 1 266 ? 0.216 -29.506 -49.683 1.00 63.00 266 ASP A N 1
ATOM 1985 C CA . ASP A 1 266 ? 0.799 -30.368 -48.650 1.00 63.00 266 ASP A CA 1
ATOM 1986 C C . ASP A 1 266 ? 2.329 -30.199 -48.554 1.00 63.00 266 ASP A C 1
ATOM 1988 O O . ASP A 1 266 ? 3.002 -29.806 -49.509 1.00 63.00 266 ASP A O 1
ATOM 1992 N N . LEU A 1 267 ? 2.896 -30.454 -47.369 1.00 62.16 267 LEU A N 1
ATOM 1993 C CA . LEU A 1 267 ? 4.350 -30.501 -47.153 1.00 62.16 267 LEU A CA 1
ATOM 1994 C C . LEU A 1 267 ? 4.786 -31.966 -47.016 1.00 62.16 267 LEU A C 1
ATOM 1996 O O . LEU A 1 267 ? 4.303 -32.683 -46.143 1.00 62.16 267 LEU A O 1
ATOM 2000 N N . HIS A 1 268 ? 5.748 -32.402 -47.833 1.00 62.03 268 HIS A N 1
ATOM 2001 C CA . HIS A 1 268 ? 6.197 -33.802 -47.933 1.00 62.03 268 HIS A CA 1
ATOM 2002 C C . HIS A 1 268 ? 6.875 -34.397 -46.674 1.00 62.03 268 HIS A C 1
ATOM 2004 O O . HIS A 1 268 ? 7.216 -35.580 -46.661 1.00 62.03 268 HIS A O 1
ATOM 2010 N N . VAL A 1 269 ? 7.072 -33.633 -45.599 1.00 58.81 269 VAL A N 1
ATOM 2011 C CA . VAL A 1 269 ? 7.630 -34.128 -44.327 1.00 58.81 269 VAL A CA 1
ATOM 2012 C C . VAL A 1 269 ? 6.502 -34.347 -43.308 1.00 58.81 269 VAL A C 1
ATOM 2014 O O . VAL A 1 269 ? 6.065 -33.419 -42.633 1.00 58.81 269 VAL A O 1
ATOM 2017 N N . ARG A 1 270 ? 5.979 -35.582 -43.241 1.00 54.81 270 ARG A N 1
ATOM 2018 C CA . ARG A 1 270 ? 4.766 -35.955 -42.480 1.00 54.81 270 ARG A CA 1
ATOM 2019 C C . ARG A 1 270 ? 5.029 -36.386 -41.017 1.00 54.81 270 ARG A C 1
ATOM 2021 O O . ARG A 1 270 ? 6.148 -36.702 -40.628 1.00 54.81 270 ARG A O 1
ATOM 2028 N N . LEU A 1 271 ? 3.917 -36.408 -40.275 1.00 52.66 271 LEU A N 1
ATOM 2029 C CA . LEU A 1 271 ? 3.620 -36.607 -38.843 1.00 52.66 271 LEU A CA 1
ATOM 2030 C C . LEU A 1 271 ? 4.261 -37.790 -38.068 1.00 52.66 271 LEU A C 1
ATOM 2032 O O . LEU A 1 271 ? 4.806 -38.734 -38.632 1.00 52.66 271 LEU A O 1
ATOM 2036 N N . LEU A 1 272 ? 4.106 -37.671 -36.735 1.00 51.56 272 LEU A N 1
ATOM 2037 C CA . LEU A 1 272 ? 4.576 -38.477 -35.592 1.00 51.56 272 LEU A CA 1
ATOM 2038 C C . LEU A 1 272 ? 4.616 -40.007 -35.786 1.00 51.56 272 LEU A C 1
ATOM 2040 O O . LEU A 1 272 ? 3.621 -40.634 -36.142 1.00 51.56 272 LEU A O 1
ATOM 2044 N N . ARG A 1 273 ? 5.762 -40.606 -35.432 1.00 56.84 273 ARG A N 1
ATOM 2045 C CA . ARG A 1 273 ? 5.997 -42.061 -35.325 1.00 56.84 273 ARG A CA 1
ATOM 2046 C C . ARG A 1 273 ? 5.852 -42.503 -33.860 1.00 56.84 273 ARG A C 1
ATOM 2048 O O . ARG A 1 273 ? 6.263 -41.761 -32.975 1.00 56.84 273 ARG A O 1
ATOM 2055 N N . SER A 1 274 ? 5.316 -43.697 -33.591 1.00 54.69 274 SER A N 1
ATOM 2056 C CA . SER A 1 274 ? 4.979 -44.180 -32.233 1.00 54.69 274 SER A CA 1
ATOM 2057 C C . SER A 1 274 ? 6.090 -44.970 -31.522 1.00 54.69 274 SER A C 1
ATOM 2059 O O . SER A 1 274 ? 5.809 -45.771 -30.635 1.00 54.69 274 SER A O 1
ATOM 2061 N N . ASN A 1 275 ? 7.341 -44.828 -31.944 1.00 59.44 275 ASN A N 1
ATOM 2062 C CA . ASN A 1 275 ? 8.441 -45.696 -31.522 1.00 59.44 275 ASN A CA 1
ATOM 2063 C C . ASN A 1 275 ? 9.732 -44.900 -31.273 1.00 59.44 275 ASN A C 1
ATOM 2065 O O . ASN A 1 275 ? 10.806 -45.263 -31.746 1.00 59.44 275 ASN A O 1
ATOM 2069 N N . TYR A 1 276 ? 9.608 -43.807 -30.519 1.00 54.91 276 TYR A N 1
ATOM 2070 C CA . TYR A 1 276 ? 10.744 -43.087 -29.938 1.00 54.91 276 TYR A CA 1
ATOM 2071 C C . TYR A 1 276 ? 11.100 -43.625 -28.541 1.00 54.91 276 TYR A C 1
ATOM 2073 O O . TYR A 1 276 ? 10.245 -44.187 -27.860 1.00 54.91 276 TYR A O 1
ATOM 2081 N N . GLN A 1 277 ? 12.367 -43.462 -28.134 1.00 59.06 277 GLN A N 1
ATOM 2082 C CA . GLN A 1 277 ? 12.810 -43.653 -26.745 1.00 59.06 277 GLN A CA 1
ATOM 2083 C C . GLN A 1 277 ? 12.198 -42.577 -25.834 1.00 59.06 277 GLN A C 1
ATOM 2085 O O . GLN A 1 277 ? 11.894 -41.487 -26.320 1.00 59.06 277 GLN A O 1
ATOM 2090 N N . ASP A 1 278 ? 12.042 -42.882 -24.541 1.00 56.88 278 ASP A N 1
ATOM 2091 C CA . ASP A 1 278 ? 11.433 -41.987 -23.549 1.00 56.88 278 ASP A CA 1
ATOM 2092 C C . ASP A 1 278 ? 12.038 -40.576 -23.603 1.00 56.88 278 ASP A C 1
ATOM 2094 O O . ASP A 1 278 ? 13.238 -40.369 -23.409 1.00 56.88 278 ASP A O 1
ATOM 2098 N N . GLU A 1 279 ? 11.189 -39.592 -23.884 1.00 54.38 279 GLU A N 1
ATOM 2099 C CA . GLU A 1 279 ? 11.586 -38.196 -24.016 1.00 54.38 279 GLU A CA 1
ATOM 2100 C C . GLU A 1 279 ? 11.584 -37.535 -22.628 1.00 54.38 279 GLU A C 1
ATOM 2102 O O . GLU A 1 279 ? 10.613 -37.630 -21.877 1.00 54.38 279 GLU A O 1
ATOM 2107 N N . SER A 1 280 ? 12.664 -36.837 -22.255 1.00 52.00 280 SER A N 1
ATOM 2108 C CA . SER A 1 280 ? 12.798 -36.221 -20.921 1.00 52.00 280 SER A CA 1
ATOM 2109 C C . SER A 1 280 ? 11.936 -34.964 -20.724 1.00 52.00 280 SER A C 1
ATOM 2111 O O . SER A 1 280 ? 11.978 -34.342 -19.662 1.00 52.00 280 SER A O 1
ATOM 2113 N N . ALA A 1 281 ? 11.187 -34.556 -21.750 1.00 57.00 281 ALA A N 1
ATOM 2114 C CA . ALA A 1 281 ? 10.269 -33.429 -21.724 1.00 57.00 281 ALA A CA 1
ATOM 2115 C C . ALA A 1 281 ? 8.952 -33.826 -22.401 1.00 57.00 281 ALA A C 1
ATOM 2117 O O . ALA A 1 281 ? 8.929 -34.163 -23.580 1.00 57.00 281 ALA A O 1
ATOM 2118 N N . ILE A 1 282 ? 7.846 -33.756 -21.659 1.00 54.25 282 ILE A N 1
ATOM 2119 C CA . ILE A 1 282 ? 6.510 -34.054 -22.182 1.00 54.25 282 ILE A CA 1
ATOM 2120 C C . ILE A 1 282 ? 5.860 -32.755 -22.669 1.00 54.25 282 ILE A C 1
ATOM 2122 O O . ILE A 1 282 ? 5.629 -31.837 -21.884 1.00 54.25 282 ILE A O 1
ATOM 2126 N N . SER A 1 283 ? 5.496 -32.704 -23.952 1.00 60.72 283 SER A N 1
ATOM 2127 C CA . SER A 1 283 ? 4.501 -31.764 -24.484 1.00 60.72 283 SER A CA 1
ATOM 2128 C C . SER A 1 283 ? 3.266 -32.564 -24.893 1.00 60.72 283 SER A C 1
ATOM 2130 O O . SER A 1 283 ? 3.220 -33.155 -25.970 1.00 60.72 283 SER A O 1
ATOM 2132 N N . GLY A 1 284 ? 2.290 -32.657 -23.989 1.00 65.69 284 GLY A N 1
ATOM 2133 C CA . GLY A 1 284 ? 1.109 -33.506 -24.148 1.00 65.69 284 GLY A CA 1
ATOM 2134 C C . GLY A 1 284 ? -0.192 -32.766 -23.852 1.00 65.69 284 GLY A C 1
ATOM 2135 O O . GLY A 1 284 ? -0.220 -31.811 -23.077 1.00 65.69 284 GLY A O 1
ATOM 2136 N N . GLY A 1 285 ? -1.279 -33.209 -24.482 1.00 70.00 285 GLY A N 1
ATOM 2137 C CA . GLY A 1 285 ? -2.637 -32.751 -24.199 1.00 70.00 285 GLY A CA 1
ATOM 2138 C C . GLY A 1 285 ? -3.427 -33.781 -23.393 1.00 70.00 285 GLY A C 1
ATOM 2139 O O . GLY A 1 285 ? -3.148 -34.976 -23.465 1.00 70.00 285 GLY A O 1
ATOM 2140 N N . LEU A 1 286 ? -4.434 -33.334 -22.642 1.00 75.38 286 LEU A N 1
ATOM 2141 C CA . LEU A 1 286 ? -5.356 -34.242 -21.962 1.00 75.38 286 LEU A CA 1
ATOM 2142 C C . LEU A 1 286 ? -6.260 -34.900 -23.011 1.00 75.38 286 LEU A C 1
ATOM 2144 O O . LEU A 1 286 ? -6.942 -34.197 -23.765 1.00 75.38 286 LEU A O 1
ATOM 2148 N N . VAL A 1 287 ? -6.281 -36.234 -23.043 1.00 79.50 287 VAL A N 1
ATOM 2149 C CA . VAL A 1 287 ? -7.229 -36.987 -23.867 1.00 79.50 287 VAL A CA 1
ATOM 2150 C C . VAL A 1 287 ? -8.482 -37.264 -23.057 1.00 79.50 287 VAL A C 1
ATOM 2152 O O . VAL A 1 287 ? -8.418 -37.863 -21.988 1.00 79.50 287 VAL A O 1
ATOM 2155 N N . PHE A 1 288 ? -9.629 -36.836 -23.567 1.00 78.44 288 PHE A N 1
ATOM 2156 C CA . PHE A 1 288 ? -10.906 -37.015 -22.890 1.00 78.44 288 PHE A CA 1
ATOM 2157 C C . PHE A 1 288 ? -12.008 -37.356 -23.890 1.00 78.44 288 PHE A C 1
ATOM 2159 O O . PHE A 1 288 ? -11.905 -37.087 -25.092 1.00 78.44 288 PHE A O 1
ATOM 2166 N N . ARG A 1 289 ? -13.084 -37.948 -23.370 1.00 80.62 289 ARG A N 1
ATOM 2167 C CA . ARG A 1 289 ? -14.364 -38.062 -24.073 1.00 80.62 289 ARG A CA 1
ATOM 2168 C C . ARG A 1 289 ? -15.268 -36.940 -23.596 1.00 80.62 289 ARG A C 1
ATOM 2170 O O . ARG A 1 289 ? -15.299 -36.636 -22.407 1.00 80.62 289 ARG A O 1
ATOM 2177 N N . LYS A 1 290 ? -15.999 -36.315 -24.520 1.00 77.06 290 LYS A N 1
ATOM 2178 C CA . LYS A 1 290 ? -16.900 -35.200 -24.190 1.00 77.06 290 LYS A CA 1
ATOM 2179 C C . LYS A 1 290 ? -18.093 -35.660 -23.341 1.00 77.06 290 LYS A C 1
ATOM 2181 O O . LYS A 1 290 ? -18.581 -34.898 -22.514 1.00 77.06 290 LYS A O 1
ATOM 2186 N N . SER A 1 291 ? -18.562 -36.887 -23.555 1.00 77.81 291 SER A N 1
ATOM 2187 C CA . SER A 1 291 ? -19.652 -37.514 -22.809 1.00 77.81 291 SER A CA 1
ATOM 2188 C C . SER A 1 291 ? -19.535 -39.038 -22.871 1.00 77.81 291 SER A C 1
ATOM 2190 O O . SER A 1 291 ? -18.742 -39.580 -23.640 1.00 77.81 291 SER A O 1
ATOM 2192 N N . VAL A 1 292 ? -20.368 -39.736 -22.095 1.00 76.06 292 VAL A N 1
ATOM 2193 C CA . VAL A 1 292 ? -20.470 -41.209 -22.106 1.00 76.06 292 VAL A CA 1
ATOM 2194 C C . VAL A 1 292 ? -21.053 -41.783 -23.404 1.00 76.06 292 VAL A C 1
ATOM 2196 O O . VAL A 1 292 ? -20.969 -42.984 -23.629 1.00 76.06 292 VAL A O 1
ATOM 2199 N N . SER A 1 293 ? -21.627 -40.934 -24.258 1.00 83.06 293 SER A N 1
ATOM 2200 C CA . SER A 1 293 ? -22.198 -41.298 -25.559 1.00 83.06 293 SER A CA 1
ATOM 2201 C C . SER A 1 293 ? -21.328 -40.871 -26.751 1.00 83.06 293 SER A C 1
ATOM 2203 O O . SER A 1 293 ? -21.655 -41.205 -27.887 1.00 83.06 293 SER A O 1
ATOM 2205 N N . ASP A 1 294 ? -20.242 -40.120 -26.517 1.00 79.69 294 ASP A N 1
ATOM 2206 C CA . ASP A 1 294 ? -19.294 -39.680 -27.547 1.00 79.69 294 ASP A CA 1
ATOM 2207 C C . ASP A 1 294 ? -18.082 -40.630 -27.573 1.00 79.69 294 ASP A C 1
ATOM 2209 O O . ASP A 1 294 ? -17.253 -40.634 -26.659 1.00 79.69 294 ASP A O 1
ATOM 2213 N N . ASN A 1 295 ? -17.978 -41.441 -28.631 1.00 76.31 295 ASN A N 1
ATOM 2214 C CA . ASN A 1 295 ? -16.906 -42.427 -28.811 1.00 76.31 295 ASN A CA 1
ATOM 2215 C C . ASN A 1 295 ? -15.603 -41.830 -29.375 1.00 76.31 295 ASN A C 1
ATOM 2217 O O . ASN A 1 295 ? -14.627 -42.561 -29.564 1.00 76.31 295 ASN A O 1
ATOM 2221 N N . TYR A 1 296 ? -15.552 -40.523 -29.644 1.00 79.19 296 TYR A N 1
ATOM 2222 C CA . TYR A 1 296 ? -14.348 -39.875 -30.153 1.00 79.19 296 TYR A CA 1
ATOM 2223 C C . TYR A 1 296 ? -13.421 -39.446 -29.011 1.00 79.19 296 TYR A C 1
ATOM 2225 O O . TYR A 1 296 ? -13.801 -38.702 -28.105 1.00 79.19 296 TYR A O 1
ATOM 2233 N N . HIS A 1 297 ? -12.161 -39.873 -29.090 1.00 75.69 297 HIS A N 1
ATOM 2234 C CA . HIS A 1 297 ? -11.097 -39.344 -28.242 1.00 75.69 297 HIS A CA 1
ATOM 2235 C C . HIS A 1 297 ? -10.700 -37.962 -28.762 1.00 75.69 297 HIS A C 1
ATOM 2237 O O . HIS A 1 297 ? -10.357 -37.805 -29.935 1.00 75.69 297 HIS A O 1
ATOM 2243 N N . ARG A 1 298 ? -10.758 -36.948 -27.897 1.00 80.31 298 ARG A N 1
ATOM 2244 C CA . ARG A 1 298 ? -10.336 -35.581 -28.218 1.00 80.31 298 ARG A CA 1
ATOM 2245 C C . ARG A 1 298 ? -9.108 -35.239 -27.405 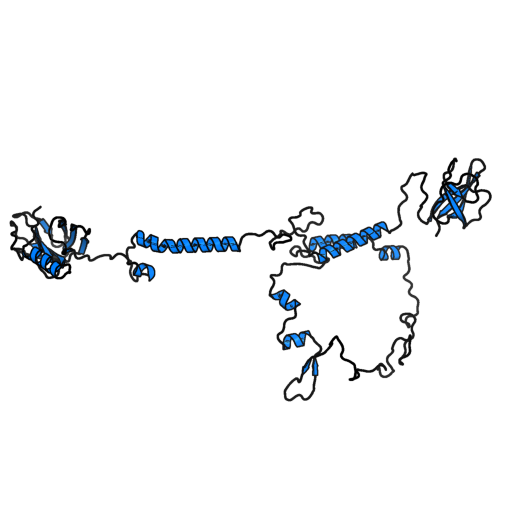1.00 80.31 298 ARG A C 1
ATOM 2247 O O . ARG A 1 298 ? -9.014 -35.632 -26.248 1.00 80.31 298 ARG A O 1
ATOM 2254 N N . VAL A 1 299 ? -8.204 -34.473 -27.999 1.00 79.88 299 VAL A N 1
ATOM 2255 C CA . VAL A 1 299 ? -7.005 -33.983 -27.322 1.00 79.88 299 VAL A CA 1
ATOM 2256 C C . VAL A 1 299 ? -7.187 -32.494 -27.059 1.00 79.88 299 VAL A C 1
ATOM 2258 O O . VAL A 1 299 ? -7.351 -31.719 -28.000 1.00 79.88 299 VAL A O 1
ATOM 2261 N N . CYS A 1 300 ? -7.173 -32.081 -25.792 1.00 77.88 300 CYS A N 1
ATOM 2262 C CA . CYS A 1 300 ? -7.041 -30.670 -25.439 1.00 77.88 300 CYS A CA 1
ATOM 2263 C C . CYS A 1 300 ? -5.571 -30.372 -25.172 1.00 77.88 300 CYS A C 1
ATOM 2265 O O . CYS A 1 300 ? -4.982 -30.955 -24.269 1.00 77.88 300 CYS A O 1
ATOM 2267 N N . THR A 1 301 ? -4.990 -29.452 -25.934 1.00 80.44 301 THR A N 1
ATOM 2268 C CA . THR A 1 301 ? -3.631 -28.934 -25.709 1.00 80.44 301 THR A CA 1
ATOM 2269 C C . THR A 1 301 ? -3.639 -27.516 -25.131 1.00 80.44 301 THR A C 1
ATOM 2271 O O . THR A 1 301 ? -2.586 -26.968 -24.812 1.00 80.44 301 THR A O 1
ATOM 2274 N N . ASN A 1 302 ? -4.821 -26.908 -24.950 1.00 84.75 302 ASN A N 1
ATOM 2275 C CA . ASN A 1 302 ? -4.954 -25.608 -24.301 1.00 84.75 302 ASN A CA 1
ATOM 2276 C C . ASN A 1 302 ? -4.795 -25.765 -22.785 1.00 84.75 302 ASN A C 1
ATOM 2278 O O . ASN A 1 302 ? -5.729 -26.123 -22.066 1.00 84.75 302 ASN A O 1
ATOM 2282 N N . VAL A 1 303 ? -3.599 -25.440 -22.304 1.00 74.88 303 VAL A N 1
ATOM 2283 C CA . VAL A 1 303 ? -3.224 -25.593 -20.897 1.00 74.88 303 VAL A CA 1
ATOM 2284 C C . VAL A 1 303 ? -4.132 -24.785 -19.959 1.00 74.88 303 VAL A C 1
ATOM 2286 O O . VAL A 1 303 ? -4.416 -25.242 -18.856 1.00 74.88 303 VAL A O 1
ATOM 2289 N N . ALA A 1 304 ? -4.636 -23.618 -20.378 1.00 76.19 304 ALA A N 1
ATOM 2290 C CA . ALA A 1 304 ? -5.545 -22.819 -19.553 1.00 76.19 304 ALA A CA 1
ATOM 2291 C C . ALA A 1 304 ? -6.892 -23.528 -19.349 1.00 76.19 304 ALA A C 1
ATOM 2293 O O . ALA A 1 304 ? -7.348 -23.655 -18.218 1.00 76.19 304 ALA A O 1
ATOM 2294 N N . ALA A 1 305 ? -7.474 -24.076 -20.418 1.00 80.38 305 ALA A N 1
ATOM 2295 C CA . ALA A 1 305 ? -8.733 -24.816 -20.341 1.00 80.38 305 ALA A CA 1
ATOM 2296 C C . ALA A 1 305 ? -8.612 -26.095 -19.489 1.00 80.38 305 ALA A C 1
ATOM 2298 O O . ALA A 1 305 ? -9.519 -26.414 -18.722 1.00 80.38 305 ALA A O 1
ATOM 2299 N N . ILE A 1 306 ? -7.479 -26.803 -19.582 1.00 79.00 306 ILE A N 1
ATOM 2300 C CA . ILE A 1 306 ? -7.197 -27.996 -18.764 1.00 79.00 306 ILE A CA 1
ATOM 2301 C C . ILE A 1 306 ? -7.097 -27.627 -17.279 1.00 79.00 306 ILE A C 1
ATOM 2303 O O . ILE A 1 306 ? -7.682 -28.307 -16.441 1.00 79.00 306 ILE A O 1
ATOM 2307 N N . ARG A 1 307 ? -6.398 -26.533 -16.946 1.00 76.12 307 ARG A N 1
ATOM 2308 C CA . ARG A 1 307 ? -6.286 -26.040 -15.564 1.00 76.12 307 ARG A CA 1
ATOM 2309 C C . ARG A 1 307 ? -7.639 -25.654 -14.974 1.00 76.12 307 ARG A C 1
ATOM 2311 O O . ARG A 1 307 ? -7.940 -26.050 -13.851 1.00 76.12 307 ARG A O 1
ATOM 2318 N N . THR A 1 308 ? -8.469 -24.950 -15.748 1.00 80.94 308 THR A N 1
ATOM 2319 C CA . THR A 1 308 ? -9.841 -24.605 -15.348 1.00 80.94 308 THR A CA 1
ATOM 2320 C C . THR A 1 308 ? -10.672 -25.855 -15.064 1.00 80.94 308 THR A C 1
ATOM 2322 O O . THR A 1 308 ? -11.343 -25.913 -14.039 1.00 80.94 308 THR A O 1
ATOM 2325 N N . TRP A 1 309 ? -10.599 -26.874 -15.925 1.00 78.88 309 TRP A N 1
ATOM 2326 C CA . TRP A 1 309 ? -11.325 -28.132 -15.732 1.00 78.88 309 TRP A CA 1
ATOM 2327 C C . TRP A 1 309 ? -10.861 -28.911 -14.490 1.00 78.88 309 TRP A C 1
ATOM 2329 O O . TRP A 1 309 ? -11.689 -29.426 -13.745 1.00 78.88 309 TRP A O 1
ATOM 2339 N N . LEU A 1 310 ? -9.553 -28.942 -14.219 1.00 79.25 310 LEU A N 1
ATOM 2340 C CA . LEU A 1 310 ? -8.981 -29.580 -13.027 1.00 79.25 310 LEU A CA 1
ATOM 2341 C C . LEU A 1 310 ? -9.163 -28.763 -11.734 1.00 79.25 310 LEU A C 1
ATOM 2343 O O . LEU A 1 310 ? -8.784 -29.235 -10.667 1.00 79.25 310 LEU A O 1
ATOM 2347 N N . SER A 1 311 ? -9.723 -27.549 -11.808 1.00 79.44 311 SER A N 1
ATOM 2348 C CA . SER A 1 311 ? -9.809 -26.604 -10.681 1.00 79.44 311 SER A CA 1
ATOM 2349 C C . SER A 1 311 ? -8.451 -26.297 -10.028 1.00 79.44 311 SER A C 1
ATOM 2351 O O . SER A 1 311 ? -8.364 -26.096 -8.818 1.00 79.44 311 SER A O 1
ATOM 2353 N N . VAL A 1 312 ? -7.380 -26.245 -10.827 1.00 74.19 312 VAL A N 1
ATOM 2354 C CA . VAL A 1 312 ? -6.022 -25.926 -10.359 1.00 74.19 312 VAL A CA 1
ATOM 2355 C C . VAL A 1 312 ? -5.571 -24.569 -10.892 1.00 74.19 312 VAL A C 1
ATOM 2357 O O . VAL A 1 312 ? -5.690 -24.277 -12.081 1.00 74.19 312 VAL A O 1
ATOM 2360 N N . PHE A 1 313 ? -5.030 -23.730 -10.012 1.00 68.25 313 PHE A N 1
ATOM 2361 C CA . PHE A 1 313 ? -4.473 -22.431 -10.390 1.00 68.25 313 PHE A CA 1
ATOM 2362 C C . PHE A 1 313 ? -3.045 -22.597 -10.916 1.00 68.25 313 PHE A C 1
ATOM 2364 O O . PHE A 1 313 ? -2.286 -23.439 -10.431 1.00 68.25 313 PHE A O 1
ATOM 2371 N N . SER A 1 314 ? -2.647 -21.796 -11.906 1.00 68.56 314 SER A N 1
ATOM 2372 C CA . SER A 1 314 ? -1.225 -21.668 -12.224 1.00 68.56 314 SER A CA 1
ATOM 2373 C C . SER A 1 314 ? -0.479 -21.033 -11.051 1.00 68.56 314 SER A C 1
ATOM 2375 O O . SER A 1 314 ? -1.063 -20.320 -10.235 1.00 68.56 314 SER A O 1
ATOM 2377 N N . LYS A 1 315 ? 0.840 -21.240 -10.996 1.00 61.78 315 LYS A N 1
ATOM 2378 C CA . LYS A 1 315 ? 1.685 -20.584 -9.996 1.00 61.78 315 LYS A CA 1
ATOM 2379 C C . LYS A 1 315 ? 1.477 -19.059 -9.975 1.00 61.78 315 LYS A C 1
ATOM 2381 O O . LYS A 1 315 ? 1.356 -18.493 -8.901 1.00 61.78 315 LYS A O 1
ATOM 2386 N N . ALA A 1 316 ? 1.358 -18.425 -11.142 1.00 64.75 316 ALA A N 1
ATOM 2387 C CA . ALA A 1 316 ? 1.121 -16.985 -11.252 1.00 64.75 316 ALA A CA 1
ATOM 2388 C C . ALA A 1 316 ? -0.247 -16.552 -10.686 1.00 64.75 316 ALA A C 1
ATOM 2390 O O . ALA A 1 316 ? -0.324 -15.564 -9.966 1.00 64.75 316 ALA A O 1
ATOM 2391 N N . GLU A 1 317 ? -1.312 -17.316 -10.954 1.00 65.56 317 GLU A N 1
ATOM 2392 C CA . GLU A 1 317 ? -2.664 -17.039 -10.435 1.00 65.56 317 GLU A CA 1
ATOM 2393 C C . GLU A 1 317 ? -2.771 -17.293 -8.920 1.00 65.56 317 GLU A C 1
ATOM 2395 O O . GLU A 1 317 ? -3.524 -16.614 -8.222 1.00 65.56 317 GLU A O 1
ATOM 2400 N N . GLY A 1 318 ? -2.010 -18.263 -8.400 1.00 62.38 318 GLY A N 1
ATOM 2401 C CA . GLY A 1 318 ? -1.855 -18.481 -6.962 1.00 62.38 318 GLY A CA 1
ATOM 2402 C C . GLY A 1 318 ? -1.088 -17.340 -6.290 1.00 62.38 318 GLY A C 1
ATOM 2403 O O . GLY A 1 318 ? -1.520 -16.829 -5.259 1.00 62.38 318 GLY A O 1
ATOM 2404 N N . ASP A 1 319 ? 0.003 -16.887 -6.907 1.00 60.25 319 ASP A N 1
ATOM 2405 C CA . ASP A 1 319 ? 0.822 -15.790 -6.387 1.00 60.25 319 ASP A CA 1
ATOM 2406 C C . ASP A 1 319 ? 0.033 -14.453 -6.351 1.00 60.25 319 ASP A C 1
ATOM 2408 O O . ASP A 1 319 ? 0.172 -13.691 -5.394 1.00 60.25 319 ASP A O 1
ATOM 2412 N N . GLU A 1 320 ? -0.859 -14.191 -7.320 1.00 58.16 320 GLU A N 1
ATOM 2413 C CA . GLU A 1 320 ? -1.734 -12.998 -7.347 1.00 58.16 320 GLU A CA 1
ATOM 2414 C C . GLU A 1 320 ? -2.825 -12.979 -6.262 1.00 58.16 320 GLU A C 1
ATOM 2416 O O . GLU A 1 320 ? -3.263 -11.902 -5.854 1.00 58.16 320 GLU A O 1
ATOM 2421 N N . ARG A 1 321 ? -3.289 -14.142 -5.784 1.00 58.06 321 ARG A N 1
ATOM 2422 C CA . ARG A 1 321 ? -4.401 -14.223 -4.817 1.00 58.06 321 ARG A CA 1
ATOM 2423 C C . ARG A 1 321 ? -3.981 -14.141 -3.351 1.00 58.06 321 ARG A C 1
ATOM 2425 O O . ARG A 1 321 ? -4.820 -13.787 -2.525 1.00 58.06 321 ARG A O 1
ATOM 2432 N N . TYR A 1 322 ? -2.736 -14.480 -3.012 1.00 52.03 322 TYR A N 1
ATOM 2433 C CA . TYR A 1 322 ? -2.340 -14.729 -1.615 1.00 52.03 322 TYR A CA 1
ATOM 2434 C C . TYR A 1 322 ? -1.224 -13.831 -1.072 1.00 52.03 322 TYR A C 1
ATOM 2436 O O . TYR A 1 322 ? -0.924 -13.895 0.119 1.00 52.03 322 TYR A O 1
ATOM 2444 N N . VAL A 1 323 ? -0.647 -12.949 -1.888 1.00 52.75 323 VAL A N 1
ATOM 2445 C CA . VAL A 1 323 ? 0.316 -11.946 -1.419 1.00 52.75 323 VAL A CA 1
ATOM 2446 C C . VAL A 1 323 ? -0.291 -10.576 -1.664 1.00 52.75 323 VAL A C 1
ATOM 2448 O O . VAL A 1 323 ? -0.595 -10.239 -2.804 1.00 52.75 323 VAL A O 1
ATOM 2451 N N . GLY A 1 324 ? -0.487 -9.783 -0.605 1.00 52.41 324 GLY A N 1
ATOM 2452 C CA . GLY A 1 324 ? -0.927 -8.396 -0.744 1.00 52.41 324 GLY A CA 1
ATOM 2453 C C . GLY A 1 324 ? -0.038 -7.700 -1.769 1.00 52.41 324 GLY A C 1
ATOM 2454 O O . GLY A 1 324 ? 1.155 -7.516 -1.524 1.00 52.41 324 GLY A O 1
ATOM 2455 N N . THR A 1 325 ? -0.597 -7.388 -2.941 1.00 55.34 325 THR A N 1
ATOM 2456 C CA . THR A 1 325 ? 0.134 -6.793 -4.057 1.00 55.34 325 THR A CA 1
ATOM 2457 C C . THR A 1 325 ? 0.651 -5.435 -3.620 1.00 55.34 325 THR A C 1
ATOM 2459 O O . THR A 1 325 ? -0.022 -4.409 -3.743 1.00 55.34 325 THR A O 1
ATOM 2462 N N . SER A 1 326 ? 1.886 -5.411 -3.132 1.00 59.28 326 SER A N 1
ATOM 2463 C CA . SER A 1 326 ? 2.727 -4.247 -3.317 1.00 59.28 326 SER A CA 1
ATOM 2464 C C . SER A 1 326 ? 2.673 -3.947 -4.815 1.00 59.28 326 SER A C 1
ATOM 2466 O O . SER A 1 326 ? 2.841 -4.837 -5.650 1.00 59.28 326 SER A O 1
ATOM 2468 N N . LYS A 1 327 ? 2.306 -2.713 -5.166 1.00 73.00 327 LYS A N 1
ATOM 2469 C CA . LYS A 1 327 ? 2.178 -2.257 -6.552 1.00 73.00 327 LYS A CA 1
ATOM 2470 C C . LYS A 1 327 ? 3.565 -2.235 -7.201 1.00 73.00 327 LYS A C 1
ATOM 2472 O O . LYS A 1 327 ? 4.138 -1.176 -7.399 1.00 73.00 327 LYS A O 1
ATOM 2477 N N . VAL A 1 328 ? 4.176 -3.381 -7.450 1.00 76.38 328 VAL A N 1
ATOM 2478 C CA . VAL A 1 328 ? 5.565 -3.496 -7.888 1.00 76.38 328 VAL A CA 1
ATOM 2479 C C . VAL A 1 328 ? 5.586 -3.692 -9.398 1.00 76.38 328 VAL A C 1
ATOM 2481 O O . VAL A 1 328 ? 4.845 -4.501 -9.944 1.00 76.38 328 VAL A O 1
ATOM 2484 N N . SER A 1 329 ? 6.423 -2.929 -10.094 1.00 83.69 329 SER A N 1
ATOM 2485 C CA . SER A 1 329 ? 6.553 -2.963 -11.550 1.00 83.69 329 SER A CA 1
ATOM 2486 C C . SER A 1 329 ? 7.962 -3.379 -11.951 1.00 83.69 329 SER A C 1
ATOM 2488 O O . SER A 1 329 ? 8.935 -2.733 -11.565 1.00 83.69 329 SER A O 1
ATOM 2490 N N . SER A 1 330 ? 8.056 -4.404 -12.798 1.00 87.06 330 SER A N 1
ATOM 2491 C CA . SER A 1 330 ? 9.268 -4.760 -13.550 1.00 87.06 330 SER A CA 1
ATOM 2492 C C . SER A 1 330 ? 9.413 -3.994 -14.867 1.00 87.06 330 SER A C 1
ATOM 2494 O O . SER A 1 330 ? 10.459 -4.055 -15.512 1.00 87.06 330 SER A O 1
ATOM 2496 N N . SER A 1 331 ? 8.379 -3.256 -15.275 1.00 85.69 331 SER A N 1
ATOM 2497 C CA . SER A 1 331 ? 8.380 -2.502 -16.523 1.00 85.69 331 SER A CA 1
ATOM 2498 C C . SER A 1 331 ? 9.182 -1.206 -16.409 1.00 85.69 331 SER A C 1
ATOM 2500 O O . SER A 1 331 ? 8.978 -0.415 -15.487 1.00 85.69 331 SER A O 1
ATOM 2502 N N . THR A 1 332 ? 10.018 -0.946 -17.415 1.00 83.31 332 THR A N 1
ATOM 2503 C CA . THR A 1 332 ? 10.694 0.344 -17.627 1.00 83.31 332 THR A CA 1
ATOM 2504 C C . THR A 1 332 ? 9.861 1.336 -18.439 1.00 83.31 332 THR A C 1
ATOM 2506 O O . THR A 1 332 ? 10.354 2.400 -18.785 1.00 83.31 332 THR A O 1
ATOM 2509 N N . THR A 1 333 ? 8.620 0.991 -18.790 1.00 86.81 333 THR A N 1
ATOM 2510 C CA . THR A 1 333 ? 7.691 1.857 -19.538 1.00 86.81 333 THR A CA 1
ATOM 2511 C C . THR A 1 333 ? 6.462 2.254 -18.722 1.00 86.81 333 THR A C 1
ATOM 2513 O O . THR A 1 333 ? 5.622 3.007 -19.212 1.00 86.81 333 THR A O 1
ATOM 2516 N N . SER A 1 334 ? 6.352 1.785 -17.476 1.00 86.75 334 SER A N 1
ATOM 2517 C CA . SER A 1 334 ? 5.224 2.093 -16.598 1.00 86.75 334 SER A CA 1
ATOM 2518 C C . SER A 1 334 ? 5.185 3.576 -16.225 1.00 86.75 334 SER A C 1
ATOM 2520 O O . SER A 1 334 ? 6.162 4.148 -15.750 1.00 86.75 334 SER A O 1
ATOM 2522 N N . SER A 1 335 ? 4.022 4.198 -16.400 1.00 87.56 335 SER A N 1
ATOM 2523 C CA . SER A 1 335 ? 3.762 5.592 -16.033 1.00 87.56 335 SER A CA 1
ATOM 2524 C C . SER A 1 335 ? 3.188 5.754 -14.620 1.00 87.56 335 SER A C 1
ATOM 2526 O O . SER A 1 335 ? 2.917 6.882 -14.203 1.00 87.56 335 SER A O 1
ATOM 2528 N N . SER A 1 336 ? 3.001 4.660 -13.868 1.00 87.06 336 SER A N 1
ATOM 2529 C CA . SER A 1 336 ? 2.343 4.711 -12.559 1.00 87.06 336 SER A CA 1
ATOM 2530 C C . SER A 1 336 ? 3.190 5.461 -11.517 1.00 87.06 336 SER A C 1
ATOM 2532 O O . SER A 1 336 ? 4.329 5.059 -11.238 1.00 87.06 336 SER A O 1
ATOM 2534 N N . PRO A 1 337 ? 2.629 6.503 -10.871 1.00 81.75 337 PRO A N 1
ATOM 2535 C CA . PRO A 1 337 ? 3.275 7.201 -9.762 1.00 81.75 337 PRO A CA 1
ATOM 2536 C C . PRO A 1 337 ? 3.092 6.473 -8.423 1.00 81.75 337 PRO A C 1
ATOM 2538 O O . PRO A 1 337 ? 3.670 6.882 -7.426 1.00 81.75 337 PRO A O 1
ATOM 2541 N N . THR A 1 338 ? 2.276 5.415 -8.387 1.00 82.62 338 THR A N 1
ATOM 2542 C CA . THR A 1 338 ? 1.974 4.660 -7.158 1.00 82.62 338 THR A CA 1
ATOM 2543 C C . THR A 1 338 ? 2.596 3.273 -7.143 1.00 82.62 338 THR A C 1
ATOM 2545 O O . THR A 1 338 ? 2.546 2.599 -6.117 1.00 82.62 338 THR A O 1
ATOM 2548 N N . ASN A 1 339 ? 3.192 2.851 -8.263 1.00 87.06 339 ASN A N 1
ATOM 2549 C CA . ASN A 1 339 ? 3.900 1.586 -8.333 1.00 87.06 339 ASN A CA 1
ATOM 2550 C C . ASN A 1 339 ? 5.378 1.789 -7.985 1.00 87.06 339 ASN A C 1
ATOM 2552 O O . ASN A 1 339 ? 6.012 2.698 -8.523 1.00 87.06 339 ASN A O 1
ATOM 2556 N N . VAL A 1 340 ? 5.931 0.914 -7.150 1.00 85.06 340 VAL A N 1
ATOM 2557 C CA . VAL A 1 340 ? 7.369 0.802 -6.876 1.00 85.06 340 VAL A CA 1
ATOM 2558 C C . VAL A 1 340 ? 8.046 0.140 -8.074 1.00 85.06 340 VAL A C 1
ATOM 2560 O O . VAL A 1 340 ? 7.572 -0.884 -8.564 1.00 85.06 340 VAL A O 1
ATOM 2563 N N . ALA A 1 341 ? 9.154 0.695 -8.560 1.00 86.62 341 ALA A N 1
ATOM 2564 C CA . ALA A 1 341 ? 9.991 -0.009 -9.528 1.00 86.62 341 ALA A CA 1
ATOM 2565 C C . ALA A 1 341 ? 10.814 -1.090 -8.815 1.00 86.62 341 ALA A C 1
ATOM 2567 O O . ALA A 1 341 ? 11.478 -0.799 -7.823 1.00 86.62 341 ALA A O 1
ATOM 2568 N N . ASN A 1 342 ? 10.797 -2.328 -9.307 1.00 87.25 342 ASN A N 1
ATOM 2569 C CA . ASN A 1 342 ? 11.655 -3.366 -8.737 1.00 87.25 342 ASN A CA 1
ATOM 2570 C C . ASN A 1 342 ? 13.096 -3.290 -9.260 1.00 87.25 342 ASN A C 1
ATOM 2572 O O . ASN A 1 342 ? 13.411 -2.569 -10.210 1.00 87.25 342 ASN A O 1
ATOM 2576 N N . SER A 1 343 ? 13.964 -4.103 -8.659 1.00 84.56 343 SER A N 1
ATOM 2577 C CA . SER A 1 343 ? 15.371 -4.227 -9.046 1.00 84.56 343 SER A CA 1
ATOM 2578 C C . SER A 1 343 ? 15.558 -4.603 -10.518 1.00 84.56 343 SER A C 1
ATOM 2580 O O . SER A 1 343 ? 16.491 -4.111 -11.144 1.00 84.56 343 SER A O 1
ATOM 2582 N N . ALA A 1 344 ? 14.663 -5.401 -11.108 1.00 86.75 344 ALA A N 1
ATOM 2583 C CA . ALA A 1 344 ? 14.724 -5.745 -12.528 1.00 86.75 344 ALA A CA 1
ATOM 2584 C C . ALA A 1 344 ? 14.455 -4.528 -13.432 1.00 86.75 344 ALA A C 1
ATOM 2586 O O . ALA A 1 344 ? 15.194 -4.309 -14.391 1.00 86.75 344 ALA A O 1
ATOM 2587 N N . ALA A 1 345 ? 13.453 -3.702 -13.108 1.00 87.88 345 ALA A N 1
ATOM 2588 C CA . ALA A 1 345 ? 13.170 -2.459 -13.825 1.00 87.88 345 ALA A CA 1
ATOM 2589 C C . ALA A 1 345 ? 14.338 -1.471 -13.706 1.00 87.88 345 ALA A C 1
ATOM 2591 O O . ALA A 1 345 ? 14.770 -0.899 -14.707 1.00 87.88 345 ALA A O 1
ATOM 2592 N N . VAL A 1 346 ? 14.875 -1.303 -12.493 1.00 90.00 346 VAL A N 1
ATOM 2593 C CA . VAL A 1 346 ? 16.023 -0.422 -12.229 1.00 90.00 346 VAL A CA 1
ATOM 2594 C C . VAL A 1 346 ? 17.260 -0.909 -12.981 1.00 90.00 346 VAL A C 1
ATOM 2596 O O . VAL A 1 346 ? 17.889 -0.121 -13.684 1.00 90.00 346 VAL A O 1
ATOM 2599 N N . LYS A 1 347 ? 17.570 -2.211 -12.920 1.00 90.56 347 LYS A N 1
ATOM 2600 C CA . LYS A 1 347 ? 18.683 -2.809 -13.663 1.00 90.56 347 LYS A CA 1
ATOM 2601 C C . LYS A 1 347 ? 18.514 -2.598 -15.164 1.00 90.56 347 LYS A C 1
ATOM 2603 O O . LYS A 1 347 ? 19.435 -2.127 -15.812 1.00 90.56 347 LYS A O 1
ATOM 2608 N N . ALA A 1 348 ? 17.337 -2.876 -15.717 1.00 87.19 348 ALA A N 1
ATOM 2609 C CA . ALA A 1 348 ? 17.091 -2.698 -17.144 1.00 87.19 348 ALA A CA 1
ATOM 2610 C C . ALA A 1 348 ? 17.176 -1.223 -17.579 1.00 87.19 348 ALA A C 1
ATOM 2612 O O . ALA A 1 348 ? 17.539 -0.936 -18.720 1.00 87.19 348 ALA A O 1
ATOM 2613 N N . ALA A 1 349 ? 16.821 -0.267 -16.717 1.00 87.38 349 ALA A N 1
ATOM 2614 C CA . ALA A 1 349 ? 17.033 1.155 -16.988 1.00 87.38 349 ALA A CA 1
ATOM 2615 C C . ALA A 1 349 ? 18.528 1.519 -16.937 1.00 87.38 349 ALA A C 1
ATOM 2617 O O . ALA A 1 349 ? 19.012 2.209 -17.834 1.00 87.38 349 ALA A O 1
ATOM 2618 N N . MET A 1 350 ? 19.263 0.996 -15.952 1.00 88.56 350 MET A N 1
ATOM 2619 C CA . MET A 1 350 ? 20.711 1.182 -15.816 1.00 88.56 350 MET A CA 1
ATOM 2620 C C . MET A 1 350 ? 21.483 0.579 -16.994 1.00 88.56 350 MET A C 1
ATOM 2622 O O . MET A 1 350 ? 22.327 1.245 -17.579 1.00 88.56 350 MET A O 1
ATOM 2626 N N . ASP A 1 351 ? 21.151 -0.643 -17.412 1.00 88.56 351 ASP A N 1
ATOM 2627 C CA . ASP A 1 351 ? 21.768 -1.303 -18.565 1.00 88.56 351 ASP A CA 1
ATOM 2628 C C . ASP A 1 351 ? 21.575 -0.471 -19.845 1.00 88.56 351 ASP A C 1
ATOM 2630 O O . ASP A 1 351 ? 22.494 -0.343 -20.653 1.00 88.56 351 ASP A O 1
ATOM 2634 N N . ARG A 1 352 ? 20.398 0.150 -20.025 1.00 84.00 352 ARG A N 1
ATOM 2635 C CA . ARG A 1 352 ? 20.143 1.066 -21.151 1.00 84.00 352 ARG A CA 1
ATOM 2636 C C . ARG A 1 352 ? 20.961 2.348 -21.051 1.00 84.00 352 ARG A C 1
ATOM 2638 O O . ARG A 1 352 ? 21.475 2.803 -22.070 1.00 84.00 352 ARG A O 1
ATOM 2645 N N . ALA A 1 353 ? 21.087 2.917 -19.853 1.00 84.38 353 ALA A N 1
ATOM 2646 C CA . ALA A 1 353 ? 21.913 4.096 -19.619 1.00 84.38 353 ALA A CA 1
ATOM 2647 C C . ALA A 1 353 ? 23.398 3.806 -19.899 1.00 84.38 353 ALA A C 1
ATOM 2649 O O . ALA A 1 353 ? 24.031 4.561 -20.633 1.00 84.38 353 ALA A O 1
ATOM 2650 N N . ASN A 1 354 ? 23.918 2.675 -19.416 1.00 81.62 354 ASN A N 1
ATOM 2651 C CA . ASN A 1 354 ? 25.286 2.224 -19.678 1.00 81.62 354 ASN A CA 1
ATOM 2652 C C . ASN A 1 354 ? 25.509 1.954 -21.167 1.00 81.62 354 ASN A C 1
ATOM 2654 O O . ASN A 1 354 ? 26.453 2.471 -21.749 1.00 81.62 354 ASN A O 1
ATOM 2658 N N . ALA A 1 355 ? 24.586 1.259 -21.834 1.00 77.56 355 ALA A N 1
ATOM 2659 C CA . ALA A 1 355 ? 24.677 1.046 -23.275 1.00 77.56 355 ALA A CA 1
ATOM 2660 C C . ALA A 1 355 ? 24.651 2.364 -24.071 1.00 77.56 355 ALA A C 1
ATOM 2662 O O . ALA A 1 355 ? 25.273 2.453 -25.129 1.00 77.56 355 ALA A O 1
ATOM 2663 N N . ALA A 1 356 ? 23.925 3.385 -23.603 1.00 72.56 356 ALA A N 1
ATOM 2664 C CA . ALA A 1 356 ? 23.950 4.718 -24.201 1.00 72.56 356 ALA A CA 1
ATOM 2665 C C . ALA A 1 356 ? 25.286 5.438 -23.940 1.00 72.56 356 ALA A C 1
ATOM 2667 O O . ALA A 1 356 ? 25.825 6.058 -24.858 1.00 72.56 356 ALA A O 1
ATOM 2668 N N . TYR A 1 357 ? 25.838 5.320 -22.730 1.00 75.50 357 TYR A N 1
ATOM 2669 C CA . TYR A 1 357 ? 27.148 5.859 -22.360 1.00 75.50 357 TYR A CA 1
ATOM 2670 C C . TYR A 1 357 ? 28.278 5.233 -23.188 1.00 75.50 357 TYR A C 1
ATOM 2672 O O . TYR A 1 357 ? 29.047 5.953 -23.822 1.00 75.50 357 TYR A O 1
ATOM 2680 N N . ASP A 1 358 ? 28.317 3.905 -23.283 1.00 72.31 358 ASP A N 1
ATOM 2681 C CA . ASP A 1 358 ? 29.315 3.175 -24.065 1.00 72.31 358 ASP A CA 1
ATOM 2682 C C . ASP A 1 358 ? 29.206 3.519 -25.552 1.00 72.31 358 ASP A C 1
ATOM 2684 O O . ASP A 1 358 ? 30.214 3.737 -26.224 1.00 72.31 358 ASP A O 1
ATOM 2688 N N . LYS A 1 359 ? 27.984 3.660 -26.084 1.00 63.72 359 LYS A N 1
ATOM 2689 C CA . LYS A 1 359 ? 27.772 4.125 -27.464 1.00 63.72 359 LYS A CA 1
ATOM 2690 C C . LYS A 1 359 ? 28.308 5.537 -27.679 1.00 63.72 359 LYS A C 1
ATOM 2692 O O . LYS A 1 359 ? 28.943 5.757 -28.704 1.00 63.72 359 LYS A O 1
ATOM 2697 N N . ALA A 1 360 ? 28.108 6.450 -26.728 1.00 60.69 360 ALA A N 1
ATOM 2698 C CA . ALA A 1 360 ? 28.667 7.800 -26.790 1.00 60.69 360 ALA A CA 1
ATOM 2699 C C . ALA A 1 360 ? 30.208 7.796 -26.715 1.00 60.69 360 ALA A C 1
ATOM 2701 O O . ALA A 1 360 ? 30.854 8.549 -27.443 1.00 60.69 360 ALA A O 1
ATOM 2702 N N . GLY A 1 361 ? 30.800 6.913 -25.903 1.00 55.44 361 GLY A N 1
ATOM 2703 C CA . GLY A 1 361 ? 32.253 6.731 -25.801 1.00 55.44 361 GLY A CA 1
ATOM 2704 C C . GLY A 1 361 ? 32.892 6.048 -27.018 1.00 55.44 361 GLY A C 1
ATOM 2705 O O . GLY A 1 361 ? 34.052 6.310 -27.331 1.00 55.44 361 GLY A O 1
ATOM 2706 N N . THR A 1 362 ? 32.132 5.212 -27.736 1.00 52.22 362 THR A N 1
ATOM 2707 C CA . THR A 1 362 ? 32.597 4.470 -28.925 1.00 52.22 362 THR A CA 1
ATOM 2708 C C . THR A 1 362 ? 32.340 5.223 -30.236 1.00 52.22 362 THR A C 1
ATOM 2710 O O . THR A 1 362 ? 32.951 4.906 -31.258 1.00 52.22 362 THR A O 1
ATOM 2713 N N . SER A 1 363 ? 31.472 6.244 -30.248 1.00 49.34 363 SER A N 1
ATOM 2714 C CA . SER A 1 363 ? 31.402 7.201 -31.358 1.00 49.34 363 SER A CA 1
ATOM 2715 C C . SER A 1 363 ? 32.717 7.975 -31.442 1.00 49.34 363 SER A C 1
ATOM 2717 O O . SER A 1 363 ? 32.915 8.982 -30.770 1.00 49.34 363 SER A O 1
ATOM 2719 N N . GLY A 1 364 ? 33.623 7.475 -32.284 1.00 49.16 364 GLY A N 1
ATOM 2720 C CA . GLY A 1 364 ? 34.931 8.027 -32.624 1.00 49.16 364 GLY A CA 1
ATOM 2721 C C . GLY A 1 364 ? 34.898 9.385 -33.330 1.00 49.16 364 GLY A C 1
ATOM 2722 O O . GLY A 1 364 ? 35.583 9.568 -34.325 1.00 49.16 364 GLY A O 1
ATOM 2723 N N . ASN A 1 365 ? 34.165 10.348 -32.781 1.00 50.00 365 ASN A N 1
ATOM 2724 C CA . ASN A 1 365 ? 34.454 11.767 -32.912 1.00 50.00 365 ASN A CA 1
ATOM 2725 C C . ASN A 1 365 ? 34.986 12.251 -31.560 1.00 50.00 365 ASN A C 1
ATOM 2727 O O . ASN A 1 365 ? 34.377 13.074 -30.877 1.00 50.00 365 ASN A O 1
ATOM 2731 N N . LYS A 1 366 ? 36.171 11.760 -31.171 1.00 49.81 366 LYS A N 1
ATOM 2732 C CA . LYS A 1 366 ? 37.039 12.589 -30.335 1.00 49.81 366 LYS A CA 1
ATOM 2733 C C . LYS A 1 366 ? 37.360 13.813 -31.189 1.00 49.81 366 LYS A C 1
ATOM 2735 O O . LYS A 1 366 ? 38.237 13.750 -32.046 1.00 49.81 366 LYS A O 1
ATOM 2740 N N . VAL A 1 367 ? 36.600 14.893 -31.018 1.00 47.69 367 VAL A N 1
ATOM 2741 C CA . VAL A 1 367 ? 37.022 16.214 -31.485 1.00 47.69 367 VAL A CA 1
ATOM 2742 C C . VAL A 1 367 ? 38.405 16.417 -30.878 1.00 47.69 367 VAL A C 1
ATOM 2744 O O . VAL A 1 367 ? 38.563 16.379 -29.660 1.00 47.69 367 VAL A O 1
ATOM 2747 N N . TYR A 1 368 ? 39.421 16.491 -31.730 1.00 47.84 368 TYR A N 1
ATOM 2748 C CA . TYR A 1 368 ? 40.794 16.708 -31.308 1.00 47.84 368 TYR A CA 1
ATOM 2749 C C . TYR A 1 368 ? 40.866 18.041 -30.553 1.00 47.84 368 TYR A C 1
ATOM 2751 O O . TYR A 1 368 ? 40.674 19.096 -31.149 1.00 47.84 368 TYR A O 1
ATOM 2759 N N . THR A 1 369 ? 41.105 17.999 -29.242 1.00 49.66 369 THR A N 1
ATOM 2760 C CA . THR A 1 369 ? 41.293 19.195 -28.398 1.00 49.66 369 THR A CA 1
ATOM 2761 C C . THR A 1 369 ? 42.721 19.324 -27.864 1.00 49.66 369 THR A C 1
ATOM 2763 O O . THR A 1 369 ? 43.020 20.251 -27.117 1.00 49.66 369 THR A O 1
ATOM 2766 N N . GLY A 1 370 ? 43.624 18.407 -28.224 1.00 52.19 370 GLY A N 1
ATOM 2767 C CA . GLY A 1 370 ? 44.982 18.392 -27.689 1.00 52.19 370 GLY A CA 1
ATOM 2768 C C . GLY A 1 370 ? 45.893 19.406 -28.379 1.00 52.19 370 GLY A C 1
ATOM 2769 O O . GLY A 1 370 ? 46.194 19.274 -29.554 1.00 52.19 370 GLY A O 1
ATOM 2770 N N . THR A 1 371 ? 46.423 20.376 -27.644 1.00 54.78 371 THR A N 1
ATOM 2771 C CA . THR A 1 371 ? 47.555 21.221 -28.079 1.00 54.78 371 THR A CA 1
ATOM 2772 C C . THR A 1 371 ? 48.918 20.548 -27.857 1.00 54.78 371 THR A C 1
ATOM 2774 O O . THR A 1 371 ? 49.956 21.165 -28.082 1.00 54.78 371 THR A O 1
ATOM 2777 N N . SER A 1 372 ? 48.940 19.286 -27.405 1.00 64.56 372 SER A N 1
ATOM 2778 C CA . SER A 1 372 ? 50.175 18.567 -27.081 1.00 64.56 372 SER A CA 1
ATOM 2779 C C . SER A 1 372 ? 50.996 18.274 -28.331 1.00 64.56 372 SER A C 1
ATOM 2781 O O . SER A 1 372 ? 50.538 17.598 -29.255 1.00 64.56 372 SER A O 1
ATOM 2783 N N . SER A 1 373 ? 52.248 18.728 -28.321 1.00 64.56 373 SER A N 1
ATOM 2784 C CA . SER A 1 373 ? 53.189 18.520 -29.416 1.00 64.56 373 SER A CA 1
ATOM 2785 C C . SER A 1 373 ? 53.611 17.053 -29.594 1.00 64.56 373 SER A C 1
ATOM 2787 O O . SER A 1 373 ? 54.163 16.705 -30.634 1.00 64.56 373 SER A O 1
ATOM 2789 N N . GLY A 1 374 ? 53.331 16.186 -28.612 1.00 72.06 374 GLY A N 1
ATOM 2790 C CA . GLY A 1 374 ? 53.755 14.782 -28.553 1.00 72.06 374 GLY A CA 1
ATOM 2791 C C . GLY A 1 374 ? 52.765 13.742 -29.095 1.00 72.06 374 GLY A C 1
ATOM 2792 O O . GLY A 1 374 ? 53.081 12.555 -29.059 1.00 72.06 374 GLY A O 1
ATOM 2793 N N . ASN A 1 375 ? 51.571 14.134 -29.551 1.00 77.19 375 ASN A N 1
ATOM 2794 C CA . ASN A 1 375 ? 50.518 13.172 -29.894 1.00 77.19 375 ASN A CA 1
ATOM 2795 C C . ASN A 1 375 ? 50.852 12.322 -31.134 1.00 77.19 375 ASN A C 1
ATOM 2797 O O . ASN A 1 375 ? 51.292 12.844 -32.157 1.00 77.19 375 ASN A O 1
ATOM 2801 N N . THR A 1 376 ? 50.570 11.019 -31.064 1.00 82.25 376 THR A N 1
ATOM 2802 C CA . THR A 1 376 ? 50.771 10.074 -32.173 1.00 82.25 376 THR A CA 1
ATOM 2803 C C . THR A 1 376 ? 49.492 9.380 -32.641 1.00 82.25 376 THR A C 1
ATOM 2805 O O . THR A 1 376 ? 49.519 8.731 -33.683 1.00 82.25 376 THR A O 1
ATOM 2808 N N . ASP A 1 377 ? 48.355 9.532 -31.957 1.00 81.69 377 ASP A N 1
ATOM 2809 C CA . ASP A 1 377 ? 47.087 8.903 -32.358 1.00 81.69 377 ASP A CA 1
ATOM 2810 C C . ASP A 1 377 ? 46.040 9.961 -32.746 1.00 81.69 377 ASP A C 1
ATOM 2812 O O . ASP A 1 377 ? 45.590 10.761 -31.924 1.00 81.69 377 ASP A O 1
ATOM 2816 N N . PHE A 1 378 ? 45.681 9.997 -34.032 1.00 78.88 378 PHE A N 1
ATOM 2817 C CA . PHE A 1 378 ? 44.791 10.995 -34.643 1.00 78.88 378 PHE A CA 1
ATOM 2818 C C . PHE A 1 378 ? 43.610 10.305 -35.310 1.00 78.88 378 PHE A C 1
ATOM 2820 O O . PHE A 1 378 ? 43.858 9.328 -35.988 1.00 78.88 378 PHE A O 1
ATOM 2827 N N . PRO A 1 379 ? 42.355 10.773 -35.251 1.00 74.50 379 PRO A N 1
ATOM 2828 C CA . PRO A 1 379 ? 41.232 10.114 -35.936 1.00 74.50 379 PRO A CA 1
ATOM 2829 C C . PRO A 1 379 ? 41.457 9.866 -37.444 1.00 74.50 379 PRO A C 1
ATOM 2831 O O . PRO A 1 379 ? 42.174 10.618 -38.112 1.00 74.50 379 PRO A O 1
ATOM 2834 N N . ILE A 1 380 ? 40.836 8.825 -38.011 1.00 79.56 380 ILE A N 1
ATOM 2835 C CA . ILE A 1 380 ? 40.831 8.606 -39.471 1.00 79.56 380 ILE A CA 1
ATOM 2836 C C . ILE A 1 380 ? 40.213 9.833 -40.154 1.00 79.56 380 ILE A C 1
ATOM 2838 O O . ILE A 1 380 ? 39.247 10.408 -39.661 1.00 79.56 380 ILE A O 1
ATOM 2842 N N . GLY A 1 381 ? 40.784 10.253 -41.281 1.00 79.06 381 GLY A N 1
ATOM 2843 C CA . GLY A 1 381 ? 40.356 11.445 -42.004 1.00 79.06 381 GLY A CA 1
ATOM 2844 C C . GLY A 1 381 ? 41.015 12.744 -41.534 1.00 79.06 381 GLY A C 1
ATOM 2845 O O . GLY A 1 381 ? 40.839 13.754 -42.214 1.00 79.06 381 GLY A O 1
ATOM 2846 N N . THR A 1 382 ? 41.799 12.727 -40.447 1.00 81.94 382 THR A N 1
ATOM 2847 C CA . THR A 1 382 ? 42.515 13.914 -39.946 1.00 81.94 382 THR A CA 1
ATOM 2848 C C . THR A 1 382 ? 43.503 14.436 -40.992 1.00 81.94 382 THR A C 1
ATOM 2850 O O . THR A 1 382 ? 44.356 13.659 -41.432 1.00 81.94 382 THR A O 1
ATOM 2853 N N . PRO A 1 383 ? 43.422 15.720 -41.390 1.00 85.94 383 PRO A N 1
ATOM 2854 C CA . PRO A 1 383 ? 44.435 16.360 -42.214 1.00 85.94 383 PRO A CA 1
ATOM 2855 C C . PRO A 1 383 ? 45.595 16.892 -41.358 1.00 85.94 383 PRO A C 1
ATOM 2857 O O . PRO A 1 383 ? 45.371 17.493 -40.311 1.00 85.94 383 PRO A O 1
ATOM 2860 N N . LEU A 1 384 ? 46.832 16.730 -41.824 1.00 87.62 384 LEU A N 1
ATOM 2861 C CA . LEU A 1 384 ? 48.007 17.413 -41.270 1.00 87.62 384 LEU A CA 1
ATOM 2862 C C . LEU A 1 384 ? 49.014 17.759 -42.365 1.00 87.62 384 LEU A C 1
ATOM 2864 O O . LEU A 1 384 ? 48.982 17.190 -43.457 1.00 87.62 384 LEU A O 1
ATOM 2868 N N . VAL A 1 385 ? 49.930 18.678 -42.070 1.00 89.00 385 VAL A N 1
ATOM 2869 C CA . VAL A 1 385 ? 51.052 19.013 -42.954 1.00 89.00 385 VAL A CA 1
ATOM 2870 C C . VAL A 1 385 ? 52.317 18.354 -42.416 1.00 89.00 385 VAL A C 1
ATOM 2872 O O . VAL A 1 385 ? 52.633 18.502 -41.239 1.00 89.00 385 VAL A O 1
ATOM 2875 N N . ALA A 1 386 ? 53.033 17.629 -43.276 1.00 89.88 386 ALA A N 1
ATOM 2876 C CA . ALA A 1 386 ? 54.281 16.959 -42.923 1.00 89.88 386 ALA A CA 1
ATOM 2877 C C . ALA A 1 386 ? 55.389 17.246 -43.944 1.00 89.88 386 ALA A C 1
ATOM 2879 O O . ALA A 1 386 ? 55.127 17.464 -45.136 1.00 89.88 386 ALA A O 1
ATOM 2880 N N . TRP A 1 387 ? 56.632 17.224 -43.467 1.00 90.25 387 TRP A N 1
ATOM 2881 C CA . TRP A 1 387 ? 57.830 17.325 -44.297 1.00 90.25 387 TRP A CA 1
ATOM 2882 C C . TRP A 1 387 ? 58.066 16.078 -45.145 1.00 90.25 387 TRP A C 1
ATOM 2884 O O . TRP A 1 387 ? 57.816 14.944 -44.721 1.00 90.25 387 TRP A O 1
ATOM 2894 N N . ILE A 1 388 ? 58.574 16.301 -46.356 1.00 89.06 388 ILE A N 1
ATOM 2895 C CA . ILE A 1 388 ? 58.886 15.257 -47.333 1.00 89.06 388 ILE A CA 1
ATOM 2896 C C . ILE A 1 388 ? 60.319 15.414 -47.849 1.00 89.06 388 ILE A C 1
ATOM 2898 O O . ILE A 1 388 ? 60.790 16.530 -48.065 1.00 89.06 388 ILE A O 1
ATOM 2902 N N . GLY A 1 389 ? 61.003 14.295 -48.095 1.00 82.00 389 GLY A N 1
ATOM 2903 C CA . GLY A 1 389 ? 62.200 14.278 -48.935 1.00 82.00 389 GLY A CA 1
ATOM 2904 C C . GLY A 1 389 ? 61.800 13.957 -50.372 1.00 82.00 389 GLY A C 1
ATOM 2905 O O . GLY A 1 389 ? 61.178 12.927 -50.637 1.00 82.00 389 GLY A O 1
ATOM 2906 N N . GLY A 1 390 ? 62.097 14.868 -51.300 1.00 79.06 390 GLY A N 1
ATOM 2907 C CA . GLY A 1 390 ? 61.771 14.713 -52.720 1.00 79.06 390 GLY A CA 1
ATOM 2908 C C . GLY A 1 390 ? 60.292 14.941 -53.065 1.00 79.06 390 GLY A C 1
ATOM 2909 O O . GLY A 1 390 ? 59.627 15.815 -52.507 1.00 79.06 390 GLY A O 1
ATOM 2910 N N . THR A 1 391 ? 59.770 14.173 -54.027 1.00 73.69 391 THR A N 1
ATOM 2911 C CA . THR A 1 391 ? 58.415 14.352 -54.580 1.00 73.69 391 THR A CA 1
ATOM 2912 C C . THR A 1 391 ? 57.526 13.162 -54.222 1.00 73.69 391 THR A C 1
ATOM 2914 O O . THR A 1 391 ? 57.887 12.026 -54.499 1.00 73.69 391 THR A O 1
ATOM 2917 N N . ALA A 1 392 ? 56.339 13.406 -53.656 1.00 77.75 392 ALA A N 1
ATOM 2918 C CA . ALA A 1 392 ? 55.337 12.366 -53.402 1.00 77.75 392 ALA A CA 1
ATOM 2919 C C . ALA A 1 392 ? 54.168 12.484 -54.394 1.00 77.75 392 ALA A C 1
ATOM 2921 O O . ALA A 1 392 ? 53.633 13.577 -54.603 1.00 77.75 392 ALA A O 1
ATOM 2922 N N . ALA A 1 393 ? 53.762 11.377 -55.015 1.00 82.75 393 ALA A N 1
ATOM 2923 C CA . ALA A 1 393 ? 52.608 11.366 -55.913 1.00 82.75 393 ALA A CA 1
ATOM 2924 C C . ALA A 1 393 ? 51.305 11.648 -55.142 1.00 82.75 393 ALA A C 1
ATOM 2926 O O . ALA A 1 393 ? 51.173 11.331 -53.960 1.00 82.75 393 ALA A O 1
ATOM 2927 N N . ARG A 1 394 ? 50.305 12.243 -55.801 1.00 84.38 394 ARG A N 1
ATOM 2928 C CA . ARG A 1 394 ? 48.978 12.401 -55.186 1.00 84.38 394 ARG A CA 1
ATOM 2929 C C . ARG A 1 394 ? 48.417 11.015 -54.850 1.00 84.38 394 ARG A C 1
ATOM 2931 O O . ARG A 1 394 ? 48.481 10.109 -55.670 1.00 84.38 394 ARG A O 1
ATOM 2938 N N . ASN A 1 395 ? 47.857 10.876 -53.657 1.00 87.56 395 ASN A N 1
ATOM 2939 C CA . ASN A 1 395 ? 47.361 9.643 -53.049 1.00 87.56 395 ASN A CA 1
ATOM 2940 C C . ASN A 1 395 ? 48.420 8.563 -52.768 1.00 87.56 395 ASN A C 1
ATOM 2942 O O . ASN A 1 395 ? 48.046 7.439 -52.442 1.00 87.56 395 ASN A O 1
ATOM 2946 N N . SER A 1 396 ? 49.721 8.872 -52.835 1.00 89.81 396 SER A N 1
ATOM 2947 C CA . SER A 1 396 ? 50.743 7.946 -52.337 1.00 89.81 396 SER A CA 1
ATOM 2948 C C . SER A 1 396 ? 50.623 7.783 -50.823 1.00 89.81 396 SER A C 1
ATOM 2950 O O . SER A 1 396 ? 50.381 8.767 -50.115 1.00 89.81 396 SER A O 1
ATOM 2952 N N . HIS A 1 397 ? 50.850 6.569 -50.336 1.00 90.94 397 HIS A N 1
ATOM 2953 C CA . HIS A 1 397 ? 50.746 6.227 -48.924 1.00 90.94 397 HIS A CA 1
ATOM 2954 C C . HIS A 1 397 ? 52.124 6.193 -48.269 1.00 90.94 397 HIS A C 1
ATOM 2956 O O . HIS A 1 397 ? 53.091 5.725 -48.865 1.00 90.94 397 HIS A O 1
ATOM 2962 N N . THR A 1 398 ? 52.217 6.709 -47.049 1.00 91.62 398 THR A N 1
ATOM 2963 C CA . THR A 1 398 ? 53.445 6.711 -46.253 1.00 91.62 398 THR A CA 1
ATOM 2964 C C . THR A 1 398 ? 53.112 6.661 -44.765 1.00 91.62 398 THR A C 1
ATOM 2966 O O . THR A 1 398 ? 51.949 6.804 -44.373 1.00 91.62 398 THR A O 1
ATOM 2969 N N . ARG A 1 399 ? 54.131 6.472 -43.927 1.00 91.56 399 ARG A N 1
ATOM 2970 C CA . ARG A 1 399 ? 54.026 6.688 -42.482 1.00 91.56 399 ARG A CA 1
ATOM 2971 C C . ARG A 1 399 ? 54.463 8.111 -42.154 1.00 91.56 399 ARG A C 1
ATOM 2973 O O . ARG A 1 399 ? 55.384 8.647 -42.775 1.00 91.56 399 ARG A O 1
ATOM 2980 N N . VAL A 1 400 ? 53.796 8.706 -41.173 1.00 91.12 400 VAL A N 1
ATOM 2981 C CA . VAL A 1 400 ? 54.129 10.025 -40.622 1.00 91.12 400 VAL A CA 1
ATOM 2982 C C . VAL A 1 400 ? 54.679 9.820 -39.217 1.00 91.12 400 VAL A C 1
ATOM 2984 O O . VAL A 1 400 ? 54.219 8.933 -38.504 1.00 91.12 400 VAL A O 1
ATOM 2987 N N . TYR A 1 401 ? 55.656 10.618 -38.814 1.00 90.19 401 TYR A N 1
ATOM 2988 C CA . TYR A 1 401 ? 56.234 10.625 -37.476 1.00 90.19 401 TYR A CA 1
ATOM 2989 C C . TYR A 1 401 ? 56.268 12.041 -36.900 1.00 90.19 401 TYR A C 1
ATOM 2991 O O . TYR A 1 401 ? 56.215 13.027 -37.637 1.00 90.19 401 TYR A O 1
ATOM 2999 N N . ASN A 1 402 ? 56.380 12.126 -35.578 1.00 89.19 402 ASN A N 1
ATOM 3000 C CA . ASN A 1 402 ? 56.642 13.364 -34.855 1.00 89.19 402 ASN A CA 1
ATOM 3001 C C . ASN A 1 402 ? 58.142 13.694 -34.911 1.00 89.19 402 ASN A C 1
ATOM 3003 O O . ASN A 1 402 ? 58.965 12.829 -34.609 1.00 89.19 402 ASN A O 1
ATOM 3007 N N . ALA A 1 403 ? 58.517 14.895 -35.343 1.00 83.56 403 ALA A N 1
ATOM 3008 C CA . ALA A 1 403 ? 59.917 15.272 -35.520 1.00 83.56 403 ALA A CA 1
ATOM 3009 C C . ALA A 1 403 ? 60.559 15.685 -34.184 1.00 83.56 403 ALA A C 1
ATOM 3011 O O . ALA A 1 403 ? 59.993 16.465 -33.426 1.00 83.56 403 ALA A O 1
ATOM 3012 N N . THR A 1 404 ? 61.760 15.182 -33.888 1.00 76.38 404 THR A N 1
ATOM 3013 C CA . THR A 1 404 ? 62.382 15.328 -32.555 1.00 76.38 404 THR A CA 1
ATOM 3014 C C . THR A 1 404 ? 63.271 16.559 -32.367 1.00 76.38 404 THR A C 1
ATOM 3016 O O . THR A 1 404 ? 63.703 16.798 -31.243 1.00 76.38 404 THR A O 1
ATOM 3019 N N . ALA A 1 405 ? 63.560 17.345 -33.413 1.00 65.19 405 ALA A N 1
ATOM 3020 C CA . ALA A 1 405 ? 64.484 18.485 -33.307 1.00 65.19 405 ALA A CA 1
ATOM 3021 C C . ALA A 1 405 ? 64.393 19.491 -34.477 1.00 65.19 405 ALA A C 1
ATOM 3023 O O . ALA A 1 405 ? 65.413 19.775 -35.099 1.00 65.19 405 ALA A O 1
ATOM 3024 N N . HIS A 1 406 ? 63.200 19.999 -34.829 1.00 67.31 406 HIS A N 1
ATOM 3025 C CA . HIS A 1 406 ? 63.039 20.870 -36.011 1.00 67.31 406 HIS A CA 1
ATOM 3026 C C . HIS A 1 406 ? 61.836 21.825 -35.981 1.00 67.31 406 HIS A C 1
ATOM 3028 O O . HIS A 1 406 ? 60.930 21.675 -35.169 1.00 67.31 406 HIS A O 1
ATOM 3034 N N . ALA A 1 407 ? 61.827 22.785 -36.919 1.00 67.06 407 ALA A N 1
ATOM 3035 C CA . ALA A 1 407 ? 60.790 23.812 -37.078 1.00 67.06 407 ALA A CA 1
ATOM 3036 C C . ALA A 1 407 ? 59.397 23.274 -37.471 1.00 67.06 407 ALA A C 1
ATOM 3038 O O . ALA A 1 407 ? 58.400 23.961 -37.255 1.00 67.06 407 ALA A O 1
ATOM 3039 N N . ALA A 1 408 ? 59.298 22.061 -38.032 1.00 73.44 408 ALA A N 1
ATOM 3040 C CA . ALA A 1 408 ? 58.016 21.398 -38.268 1.00 73.44 408 ALA A CA 1
ATOM 3041 C C . ALA A 1 408 ? 57.812 20.208 -37.337 1.00 73.44 408 ALA A C 1
ATOM 3043 O O . ALA A 1 408 ? 58.722 19.421 -37.096 1.00 73.44 408 ALA A O 1
ATOM 3044 N N . GLN A 1 409 ? 56.570 20.052 -36.888 1.00 83.44 409 GLN A N 1
ATOM 3045 C CA . GLN A 1 409 ? 56.167 19.022 -35.938 1.00 83.44 409 GLN A CA 1
ATOM 3046 C C . GLN A 1 409 ? 56.092 17.614 -36.554 1.00 83.44 409 GLN A C 1
ATOM 3048 O O . GLN A 1 409 ? 56.267 16.629 -35.847 1.00 83.44 409 GLN A O 1
ATOM 3053 N N . TYR A 1 410 ? 55.857 17.488 -37.865 1.00 89.44 410 TYR A N 1
ATOM 3054 C CA . TYR A 1 410 ? 55.631 16.191 -38.510 1.00 89.44 410 TYR A CA 1
ATOM 3055 C C . TYR A 1 410 ? 56.528 15.974 -39.730 1.00 89.44 410 TYR A C 1
ATOM 3057 O O . TYR A 1 410 ? 56.694 16.864 -40.568 1.00 89.44 410 TYR A O 1
ATOM 3065 N N . GLY A 1 411 ? 57.048 14.755 -39.872 1.00 90.44 411 GLY A N 1
ATOM 3066 C CA . GLY A 1 411 ? 57.815 14.301 -41.033 1.00 90.44 411 GLY A CA 1
ATOM 3067 C C . GLY A 1 411 ? 57.281 12.983 -41.585 1.00 90.44 411 GLY A C 1
ATOM 3068 O O . GLY A 1 411 ? 56.597 12.234 -40.894 1.00 90.44 411 GLY A O 1
ATOM 3069 N N . THR A 1 412 ? 57.558 12.706 -42.854 1.00 91.25 412 THR A N 1
ATOM 3070 C CA . THR A 1 412 ? 57.190 11.442 -43.513 1.00 91.25 412 THR A CA 1
ATOM 3071 C C . THR A 1 412 ? 58.401 10.543 -43.683 1.00 91.25 412 THR A C 1
ATOM 3073 O O . THR A 1 412 ? 59.532 11.015 -43.665 1.00 91.25 412 THR A O 1
ATOM 3076 N N . ASP A 1 413 ? 58.184 9.253 -43.937 1.00 88.62 413 ASP A N 1
ATOM 3077 C CA . ASP A 1 413 ? 59.281 8.299 -44.137 1.00 88.62 413 ASP A CA 1
ATOM 3078 C C . ASP A 1 413 ? 60.280 8.661 -45.242 1.00 88.62 413 ASP A C 1
ATOM 3080 O O . ASP A 1 413 ? 61.417 8.187 -45.197 1.00 88.62 413 ASP A O 1
ATOM 3084 N N . THR A 1 414 ? 59.870 9.492 -46.204 1.00 84.94 414 THR A N 1
ATOM 3085 C CA . THR A 1 414 ? 60.735 9.963 -47.289 1.00 84.94 414 THR A CA 1
ATOM 3086 C C . THR A 1 414 ? 61.642 11.117 -46.866 1.00 84.94 414 THR A C 1
ATOM 3088 O O . THR A 1 414 ? 62.559 11.455 -47.605 1.00 84.94 414 THR A O 1
ATOM 3091 N N . TYR A 1 415 ? 61.408 11.726 -45.700 1.00 83.19 415 TYR A N 1
ATOM 3092 C CA . TYR A 1 415 ? 62.227 12.784 -45.114 1.00 83.19 415 TYR A CA 1
ATOM 3093 C C . TYR A 1 415 ? 63.174 12.221 -44.032 1.00 83.19 415 TYR A C 1
ATOM 3095 O O . TYR A 1 415 ? 62.828 11.295 -43.296 1.00 83.19 415 TYR A O 1
ATOM 3103 N N . GLY A 1 416 ? 64.410 12.731 -43.987 1.00 72.75 416 GLY A N 1
ATOM 3104 C CA . GLY A 1 416 ? 65.529 12.123 -43.253 1.00 72.75 416 GLY A CA 1
ATOM 3105 C C . GLY A 1 416 ? 65.663 12.481 -41.761 1.00 72.75 416 GLY A C 1
ATOM 3106 O O . GLY A 1 416 ? 64.959 13.336 -41.228 1.00 72.75 416 GLY A O 1
ATOM 3107 N N . GLY A 1 417 ? 66.629 11.806 -41.115 1.00 69.81 417 GLY A N 1
ATOM 3108 C CA . GLY A 1 417 ? 67.401 12.187 -39.911 1.00 69.81 417 GLY A CA 1
ATOM 3109 C C . GLY A 1 417 ? 66.704 12.297 -38.548 1.00 69.81 417 GLY A C 1
ATOM 3110 O O . GLY A 1 417 ? 67.263 11.868 -37.545 1.00 69.81 417 GLY A O 1
ATOM 3111 N N . HIS A 1 418 ? 65.498 12.858 -38.489 1.00 77.25 418 HIS A N 1
ATOM 3112 C CA . HIS A 1 418 ? 64.913 13.392 -37.247 1.00 77.25 418 HIS A CA 1
ATOM 3113 C C . HIS A 1 418 ? 63.614 12.682 -36.856 1.00 77.25 418 HIS A C 1
ATOM 3115 O O . HIS A 1 418 ? 62.620 13.318 -36.498 1.00 77.25 418 HIS A O 1
ATOM 3121 N N . LYS A 1 419 ? 63.603 11.352 -37.002 1.00 85.06 419 LYS A N 1
ATOM 3122 C CA . LYS A 1 419 ? 62.418 10.524 -36.768 1.00 85.06 419 LYS A CA 1
ATOM 3123 C C . LYS A 1 419 ? 62.192 10.319 -35.271 1.00 85.06 419 LYS A C 1
ATOM 3125 O O . LYS A 1 419 ? 62.981 9.642 -34.618 1.00 85.06 419 LYS A O 1
ATOM 3130 N N . GLY A 1 420 ? 61.117 10.891 -34.740 1.00 86.25 420 GLY A N 1
ATOM 3131 C CA . GLY A 1 420 ? 60.563 10.507 -33.446 1.00 86.25 420 GLY A CA 1
ATOM 3132 C C . GLY A 1 420 ? 59.524 9.404 -33.579 1.00 86.25 420 GLY A C 1
ATOM 3133 O O . GLY A 1 420 ? 59.562 8.583 -34.497 1.00 86.25 420 GLY A O 1
ATOM 3134 N N . SER A 1 421 ? 58.568 9.397 -32.654 1.00 88.69 421 SER A N 1
ATOM 3135 C CA . SER A 1 421 ? 57.496 8.406 -32.627 1.00 88.69 421 SER A CA 1
ATOM 3136 C C . SER A 1 421 ? 56.609 8.500 -33.868 1.00 88.69 421 SER A C 1
ATOM 3138 O O . SER A 1 421 ? 56.160 9.583 -34.251 1.00 88.69 421 SER A O 1
ATOM 3140 N N . TYR A 1 422 ? 56.324 7.351 -34.480 1.00 89.62 422 TYR A N 1
ATOM 3141 C CA . TYR A 1 422 ? 55.391 7.279 -35.598 1.00 89.62 422 TYR A CA 1
ATOM 3142 C C . TYR A 1 422 ? 53.960 7.546 -35.144 1.00 89.62 422 TYR A C 1
ATOM 3144 O O . TYR A 1 422 ? 53.528 7.091 -34.084 1.00 89.62 422 TYR A O 1
ATOM 3152 N N . LEU A 1 423 ? 53.227 8.260 -35.990 1.00 89.38 423 LEU A N 1
ATOM 3153 C CA . LEU A 1 423 ? 51.792 8.420 -35.877 1.00 89.38 423 LEU A CA 1
ATOM 3154 C C . LEU A 1 423 ? 51.114 7.108 -36.284 1.00 89.38 423 LEU A C 1
ATOM 3156 O O . LEU A 1 423 ? 51.562 6.411 -37.195 1.00 89.38 423 LEU A O 1
ATOM 3160 N N . ALA A 1 424 ? 50.013 6.779 -35.621 1.00 84.69 424 ALA A N 1
ATOM 3161 C CA . ALA A 1 424 ? 49.290 5.542 -35.843 1.00 84.69 424 ALA A CA 1
ATOM 3162 C C . ALA A 1 424 ? 48.651 5.492 -37.245 1.00 84.69 424 ALA A C 1
ATOM 3164 O O . ALA A 1 424 ? 47.905 6.391 -37.644 1.00 84.69 424 ALA A O 1
ATOM 3165 N N . GLY A 1 425 ? 48.841 4.376 -37.950 1.00 86.69 425 GLY A N 1
ATOM 3166 C CA . GLY A 1 425 ? 48.185 4.078 -39.227 1.00 86.69 425 GLY A CA 1
ATOM 3167 C C . GLY A 1 425 ? 48.878 4.655 -40.466 1.00 86.69 425 GLY A C 1
ATOM 3168 O O . GLY A 1 425 ? 50.013 5.132 -40.418 1.00 86.69 425 GLY A O 1
ATOM 3169 N N . THR A 1 426 ? 48.175 4.579 -41.595 1.00 90.25 426 THR A N 1
ATOM 3170 C CA . THR A 1 426 ? 48.685 4.969 -42.915 1.00 90.25 426 THR A CA 1
ATOM 3171 C C . THR A 1 426 ? 48.218 6.374 -43.290 1.00 90.25 426 THR A C 1
ATOM 3173 O O . THR A 1 426 ? 47.089 6.773 -43.001 1.00 90.25 426 THR A O 1
ATOM 3176 N N . TRP A 1 427 ? 49.072 7.137 -43.974 1.00 92.75 427 TRP A N 1
ATOM 3177 C CA . TRP A 1 427 ? 48.787 8.517 -44.366 1.00 92.75 427 TRP A CA 1
ATOM 3178 C C . TRP A 1 427 ? 48.890 8.695 -45.879 1.00 92.75 427 TRP A C 1
ATOM 3180 O O . TRP A 1 427 ? 49.894 8.343 -46.494 1.00 92.75 427 TRP A O 1
ATOM 3190 N N . SER A 1 428 ? 47.846 9.262 -46.485 1.00 93.06 428 SER A N 1
ATOM 3191 C CA . SER A 1 428 ? 47.727 9.454 -47.936 1.00 93.06 428 SER A CA 1
ATOM 3192 C C . SER A 1 428 ? 48.008 10.908 -48.320 1.00 93.06 428 SER A C 1
ATOM 3194 O O . SER A 1 428 ? 47.391 11.822 -47.769 1.00 93.06 428 SER A O 1
ATOM 3196 N N . ALA A 1 429 ? 48.916 11.138 -49.272 1.00 91.69 429 ALA A N 1
ATOM 3197 C CA . ALA A 1 429 ? 49.259 12.478 -49.753 1.00 91.69 429 ALA A CA 1
ATOM 3198 C C . ALA A 1 429 ? 48.090 13.105 -50.533 1.00 91.69 429 ALA A C 1
ATOM 3200 O O . ALA A 1 429 ? 47.641 12.542 -51.528 1.00 91.69 429 ALA A O 1
ATOM 3201 N N . LYS A 1 430 ? 47.609 14.289 -50.146 1.00 90.62 430 LYS A N 1
ATOM 3202 C CA . LYS A 1 430 ? 46.464 14.952 -50.801 1.00 90.62 430 LYS A CA 1
ATOM 3203 C C . LYS A 1 430 ? 46.852 16.126 -51.693 1.00 90.62 430 LYS A C 1
ATOM 3205 O O . LYS A 1 430 ? 46.222 16.329 -52.727 1.00 90.62 430 LYS A O 1
ATOM 3210 N N . GLY A 1 431 ? 47.927 16.842 -51.372 1.00 85.62 431 GLY A N 1
ATOM 3211 C CA . GLY A 1 431 ? 48.367 17.984 -52.176 1.00 85.62 431 GLY A CA 1
ATOM 3212 C C . GLY A 1 431 ? 49.657 18.622 -51.675 1.00 85.62 431 GLY A C 1
ATOM 3213 O O . GLY A 1 431 ? 50.122 18.316 -50.576 1.00 85.62 431 GLY A O 1
ATOM 3214 N N . ARG A 1 432 ? 50.256 19.492 -52.499 1.00 83.94 432 ARG A N 1
ATOM 3215 C CA . ARG A 1 432 ? 51.399 20.329 -52.100 1.00 83.94 432 ARG A CA 1
ATOM 3216 C C . ARG A 1 432 ? 50.910 21.404 -51.128 1.00 83.94 432 ARG A C 1
ATOM 3218 O O . ARG A 1 432 ? 49.895 22.029 -51.409 1.00 83.94 432 ARG A O 1
ATOM 3225 N N . ALA A 1 433 ? 51.625 21.596 -50.020 1.00 83.88 433 ALA A N 1
ATOM 3226 C CA . ALA A 1 433 ? 51.316 22.642 -49.048 1.00 83.88 433 ALA A CA 1
ATOM 3227 C C . ALA A 1 433 ? 52.225 23.862 -49.266 1.00 83.88 433 ALA A C 1
ATOM 3229 O O . ALA A 1 433 ? 51.771 24.883 -49.767 1.00 83.88 433 ALA A O 1
ATOM 3230 N N . ALA A 1 434 ? 53.520 23.732 -48.974 1.00 83.81 434 ALA A N 1
ATOM 3231 C CA . ALA A 1 434 ? 54.505 24.805 -49.114 1.00 83.81 434 ALA A CA 1
ATOM 3232 C C . ALA A 1 434 ? 55.929 24.240 -49.263 1.00 83.81 434 ALA A C 1
ATOM 3234 O O . ALA A 1 434 ? 56.139 23.027 -49.198 1.00 83.81 434 ALA A O 1
ATOM 3235 N N . THR A 1 435 ? 56.907 25.122 -49.457 1.00 83.25 435 THR A N 1
ATOM 3236 C CA . THR A 1 435 ? 58.334 24.833 -49.271 1.00 83.25 435 THR A CA 1
ATOM 3237 C C . THR A 1 435 ? 58.866 25.867 -48.284 1.00 83.25 435 THR A C 1
ATOM 3239 O O . THR A 1 435 ? 58.720 27.057 -48.545 1.00 83.25 435 THR A O 1
ATOM 3242 N N . ILE A 1 436 ? 59.426 25.426 -47.158 1.00 75.12 436 ILE A N 1
ATOM 3243 C CA . ILE A 1 436 ? 59.957 26.302 -46.099 1.00 75.12 436 ILE A CA 1
ATOM 3244 C C . ILE A 1 436 ? 61.398 25.869 -45.832 1.00 75.12 436 ILE A C 1
ATOM 3246 O O . ILE A 1 436 ? 61.645 24.671 -45.718 1.00 75.12 436 ILE A O 1
ATOM 3250 N N . ASP A 1 437 ? 62.336 26.818 -45.816 1.00 74.19 437 ASP A N 1
ATOM 3251 C CA . ASP A 1 437 ? 63.777 26.588 -45.603 1.00 74.19 437 ASP A CA 1
ATOM 3252 C C . ASP A 1 437 ? 64.379 25.490 -46.500 1.00 74.19 437 ASP A C 1
ATOM 3254 O O . ASP A 1 437 ? 65.190 24.669 -46.082 1.00 74.19 437 ASP A O 1
ATOM 3258 N N . GLY A 1 438 ? 63.937 25.439 -47.763 1.00 77.94 438 GLY A N 1
ATOM 3259 C CA . GLY A 1 438 ? 64.381 24.438 -48.742 1.00 77.94 438 GLY A CA 1
ATOM 3260 C C . GLY A 1 438 ? 63.749 23.048 -48.580 1.00 77.94 438 GLY A C 1
ATOM 3261 O O . GLY A 1 438 ? 63.987 22.175 -49.413 1.00 77.94 438 GLY A O 1
ATOM 3262 N N . VAL A 1 439 ? 62.890 22.842 -47.575 1.00 82.56 439 VAL A N 1
ATOM 3263 C CA . VAL A 1 439 ? 62.211 21.567 -47.301 1.00 82.56 439 VAL A CA 1
ATOM 3264 C C . VAL A 1 439 ? 60.788 21.573 -47.859 1.00 82.56 439 VAL A C 1
ATOM 3266 O O . VAL A 1 439 ? 59.985 22.474 -47.602 1.00 82.56 439 VAL A O 1
ATOM 3269 N N . GLY A 1 440 ? 60.452 20.546 -48.643 1.00 86.19 440 GLY A N 1
ATOM 3270 C CA . GLY A 1 440 ? 59.110 20.365 -49.190 1.00 86.19 440 GLY A CA 1
ATOM 3271 C C . GLY A 1 440 ? 58.099 19.944 -48.122 1.00 86.19 440 GLY A C 1
ATOM 3272 O O . GLY A 1 440 ? 58.384 19.087 -47.288 1.00 86.19 440 GLY A O 1
ATOM 3273 N N . GLN A 1 441 ? 56.886 20.497 -48.184 1.00 88.06 441 GLN A N 1
ATOM 3274 C CA . GLN A 1 441 ? 55.770 20.133 -47.310 1.00 88.06 441 GLN A CA 1
ATOM 3275 C C . GLN A 1 441 ? 54.550 19.679 -48.114 1.00 88.06 441 GLN A C 1
ATOM 3277 O O . GLN A 1 441 ? 54.226 20.227 -49.178 1.00 88.06 441 GLN A O 1
ATOM 3282 N N . ARG A 1 442 ? 53.823 18.695 -47.582 1.00 89.25 442 ARG A N 1
ATOM 3283 C CA . ARG A 1 442 ? 52.583 18.190 -48.183 1.00 89.25 442 ARG A CA 1
ATOM 3284 C C . ARG A 1 442 ? 51.477 18.012 -47.156 1.00 89.25 442 ARG A C 1
ATOM 3286 O O . ARG A 1 442 ? 51.737 17.702 -45.999 1.00 89.25 442 ARG A O 1
ATOM 3293 N N . LEU A 1 443 ? 50.244 18.176 -47.631 1.00 91.50 443 LEU A N 1
ATOM 3294 C CA . LEU A 1 443 ? 49.037 17.834 -46.892 1.00 91.50 443 LEU A CA 1
ATOM 3295 C C . LEU A 1 443 ? 48.827 16.321 -46.963 1.00 91.50 443 LEU A C 1
ATOM 3297 O O . LEU A 1 443 ? 48.741 15.757 -48.059 1.00 91.50 443 LEU A O 1
ATOM 3301 N N . TYR A 1 444 ? 48.707 15.688 -45.807 1.00 91.62 444 TYR A N 1
ATOM 3302 C CA . TYR A 1 444 ? 48.387 14.278 -45.648 1.00 91.62 444 TYR A CA 1
ATOM 3303 C C . TYR A 1 444 ? 47.074 14.118 -44.905 1.00 91.62 444 TYR A C 1
ATOM 3305 O O . TYR A 1 444 ? 46.724 14.937 -44.063 1.00 91.62 444 TYR A O 1
ATOM 3313 N N . GLN A 1 445 ? 46.369 13.037 -45.210 1.00 91.81 445 GLN A N 1
ATOM 3314 C CA . GLN A 1 445 ? 45.163 12.639 -44.502 1.00 91.81 445 GLN A CA 1
ATOM 3315 C C . GLN A 1 445 ? 45.337 11.220 -43.962 1.00 91.81 445 GLN A C 1
ATOM 3317 O O . GLN A 1 445 ? 45.775 10.344 -44.718 1.00 91.81 445 GLN A O 1
ATOM 3322 N N . ARG A 1 446 ? 44.987 10.981 -42.690 1.00 86.56 446 ARG A N 1
ATOM 3323 C CA . ARG A 1 446 ? 44.968 9.619 -42.130 1.00 86.56 446 ARG A CA 1
ATOM 3324 C C . ARG A 1 446 ? 43.929 8.790 -42.875 1.00 86.56 446 ARG A C 1
ATOM 3326 O O . ARG A 1 446 ? 42.779 9.211 -43.002 1.00 86.56 446 ARG A O 1
ATOM 3333 N N . VAL A 1 447 ? 44.330 7.622 -43.349 1.00 81.75 447 VAL A N 1
ATOM 3334 C CA . VAL A 1 447 ? 43.455 6.638 -43.996 1.00 81.75 447 VAL A CA 1
ATOM 3335 C C . VAL A 1 447 ? 43.470 5.329 -43.201 1.00 81.75 447 VAL A C 1
ATOM 3337 O O . VAL A 1 447 ? 44.209 5.224 -42.219 1.00 81.75 447 VAL A O 1
ATOM 3340 N N . LEU A 1 448 ? 42.602 4.385 -43.584 1.00 71.75 448 LEU A N 1
ATOM 3341 C CA . LEU A 1 448 ? 42.540 3.044 -42.993 1.00 71.75 448 LEU A CA 1
ATOM 3342 C C . LEU A 1 448 ? 43.851 2.271 -43.179 1.00 71.75 448 LEU A C 1
ATOM 3344 O O . LEU A 1 448 ? 44.462 2.397 -44.267 1.00 71.75 448 LEU A O 1
#